Protein AF-U5EVR1-F1 (afdb_monomer_lite)

Organism: NCBI:txid1370023

InterPro domains:
  IPR051149 Spindly/BICDR Dynein Motor Adapter [PTHR32123] (26-534)
  IPR060493 BICD family-like cargo adapter 1/2-like, C-terminal domain [PF27654] (461-521)

Radius of gyration: 98.58 Å; chains: 1; bounding box: 188×159×295 Å

pLDDT: mean 80.04, std 21.98, range [29.47, 98.5]

Foldseek 3Di:
DPPDQALVNLVCVVVPDDDPPPDDDPPDVPVVVVVVVVVVVSVVVNVVNVVVVVVVVVVVVVVVVVVVVVVVVVVVVVVVVVVVVVVVVVVVVVVVVVVVVVVVVVVVVVVVVVVVVVVVVVVVVVVVVVVVVVVVVVVVVVVVVVVVVVVVVVVVVVVVVVVVVVVVVVVVVVVVVVVVVVVVVVVVVVVVVVVVVVVVVVVVVVVVVVVVVVVVVVVVVVVVVVVVVVVVVVVVVVVVVVVVVVVVVVVVVVVVVVVPDDDDDDDDDDDDDPDDPDDDDDDDPDPPVVVVVVVVVVVVVVVVVVVVVVVVVVVVPDDDDDDDDDDDDDDDDDDDDDDDDDDDDDDDDDPDDCPVVVVVVVVVVVVVVVVVVVVVVVVVVVVVVVVVVVVVVVVVVVVVVVVVVVVVVVVVVVVVVVVVVVVVVVVVVVVVVVVVVVVVVVVVVVVVVVVVVVVVVVVVVVVVVVVVVVVVVVVVVVVVVVVVVVVVVVVVVVVVVVVVVVVVVVVVCVVPVVDDDDDDDDDDDDDDDDDDDDDDDPPDD

Structure (mmCIF, N/CA/C/O backbone):
data_AF-U5EVR1-F1
#
_entry.id   AF-U5EVR1-F1
#
loop_
_atom_site.group_PDB
_atom_site.id
_atom_site.type_symbol
_atom_site.label_atom_id
_atom_site.label_alt_id
_atom_site.label_comp_id
_atom_site.label_asym_id
_atom_site.label_entity_id
_atom_site.label_seq_id
_atom_site.pdbx_PDB_ins_code
_atom_site.Cartn_x
_atom_site.Cartn_y
_atom_site.Cartn_z
_atom_site.occupancy
_atom_site.B_iso_or_equiv
_atom_site.auth_seq_id
_atom_site.auth_comp_id
_atom_site.auth_asym_id
_atom_site.auth_atom_id
_atom_site.pdbx_PDB_model_num
ATOM 1 N N . SER A 1 1 ? 74.521 47.587 -94.379 1.00 39.88 1 SER A N 1
ATOM 2 C CA . SER A 1 1 ? 74.350 46.123 -94.459 1.00 39.88 1 SER A CA 1
ATOM 3 C C . SER A 1 1 ? 73.182 45.851 -95.387 1.00 39.88 1 SER A C 1
ATOM 5 O O . SER A 1 1 ? 72.053 46.108 -94.999 1.00 39.88 1 SER A O 1
ATOM 7 N N . ARG A 1 2 ? 73.438 45.445 -96.642 1.00 45.28 2 ARG A N 1
ATOM 8 C CA . ARG A 1 2 ? 72.362 44.955 -97.522 1.00 45.28 2 ARG A CA 1
ATOM 9 C C . ARG A 1 2 ? 71.732 43.754 -96.816 1.00 45.28 2 ARG A C 1
ATOM 11 O O . ARG A 1 2 ? 72.472 42.853 -96.419 1.00 45.28 2 ARG A O 1
ATOM 18 N N . SER A 1 3 ? 70.426 43.797 -96.564 1.00 57.56 3 SER A N 1
ATOM 19 C CA . SER A 1 3 ? 69.679 42.643 -96.068 1.00 57.56 3 SER A CA 1
ATOM 20 C C . SER A 1 3 ? 69.971 41.469 -96.995 1.00 57.56 3 SER A C 1
ATOM 22 O O . SER A 1 3 ? 69.958 41.634 -98.216 1.00 57.56 3 SER A O 1
ATOM 24 N N . LYS A 1 4 ? 70.324 40.315 -96.422 1.00 65.81 4 LYS A N 1
ATOM 25 C CA . LYS A 1 4 ? 70.421 39.088 -97.213 1.00 65.81 4 LYS A CA 1
ATOM 26 C C . LYS A 1 4 ? 69.056 38.877 -97.889 1.00 65.81 4 LYS A C 1
ATOM 28 O O . LYS A 1 4 ? 68.057 39.096 -97.198 1.00 65.81 4 LYS A O 1
ATOM 33 N N . PRO A 1 5 ? 69.006 38.506 -99.179 1.00 70.38 5 PRO A N 1
ATOM 34 C CA . PRO A 1 5 ? 67.742 38.213 -99.841 1.00 70.38 5 PRO A CA 1
ATOM 35 C C . PRO A 1 5 ? 67.014 37.127 -99.047 1.00 70.38 5 PRO A C 1
ATOM 37 O O . PRO A 1 5 ? 67.636 36.174 -98.563 1.00 70.38 5 PRO A O 1
ATOM 40 N N . THR A 1 6 ? 65.727 37.335 -98.811 1.00 76.06 6 THR A N 1
ATOM 41 C CA . THR A 1 6 ? 64.885 36.391 -98.085 1.00 76.06 6 THR A CA 1
ATOM 42 C C . THR A 1 6 ? 64.564 35.190 -98.969 1.00 76.06 6 THR A C 1
ATOM 44 O O . THR A 1 6 ? 64.730 35.227 -100.186 1.00 76.06 6 THR A O 1
ATOM 47 N N . LEU A 1 7 ? 64.109 34.094 -98.359 1.00 72.44 7 LEU A N 1
ATOM 48 C CA . LEU A 1 7 ? 63.657 32.924 -99.114 1.00 72.44 7 LEU A CA 1
ATOM 49 C C . LEU A 1 7 ? 62.583 33.309 -100.150 1.00 72.44 7 LEU A C 1
ATOM 51 O O . LEU A 1 7 ? 62.589 32.787 -101.257 1.00 72.44 7 LEU A O 1
ATOM 55 N N . GLU A 1 8 ? 61.710 34.250 -99.793 1.00 77.19 8 GLU A N 1
ATOM 56 C CA . GLU A 1 8 ? 60.676 34.806 -100.667 1.00 77.19 8 GLU A CA 1
ATOM 57 C C . GLU A 1 8 ? 61.291 35.559 -101.857 1.00 77.19 8 GLU A C 1
ATOM 59 O O . GLU A 1 8 ? 60.851 35.356 -102.983 1.00 77.19 8 GLU A O 1
ATOM 64 N N . ASP A 1 9 ? 62.370 36.321 -101.645 1.00 78.38 9 ASP A N 1
ATOM 65 C CA . ASP A 1 9 ? 63.083 37.027 -102.721 1.00 78.38 9 ASP A CA 1
ATOM 66 C C . ASP A 1 9 ? 63.720 36.054 -103.734 1.00 78.38 9 ASP A C 1
ATOM 68 O O . ASP A 1 9 ? 63.620 36.267 -104.939 1.00 78.38 9 ASP A O 1
ATOM 72 N N . TYR A 1 10 ? 64.308 34.940 -103.277 1.00 76.88 10 TYR A N 1
ATOM 73 C CA . TYR A 1 10 ? 64.877 33.921 -104.177 1.00 76.88 10 TYR A CA 1
ATOM 74 C C . TYR A 1 10 ? 63.812 33.101 -104.923 1.00 76.88 10 TYR A C 1
ATOM 76 O O . TYR A 1 10 ? 64.062 32.634 -106.035 1.00 76.88 10 TYR A O 1
ATOM 84 N N . ILE A 1 11 ? 62.630 32.908 -104.325 1.00 75.94 11 ILE A N 1
ATOM 85 C CA . ILE A 1 11 ? 61.483 32.274 -104.994 1.00 75.94 11 ILE A CA 1
ATOM 86 C C . ILE A 1 11 ? 60.970 33.191 -106.109 1.00 75.94 11 ILE A C 1
ATOM 88 O O . ILE A 1 11 ? 60.757 32.727 -107.226 1.00 75.94 11 ILE A O 1
ATOM 92 N N . ILE A 1 12 ? 60.845 34.491 -105.834 1.00 79.50 12 ILE A N 1
ATOM 93 C CA . ILE A 1 12 ? 60.402 35.493 -106.811 1.00 79.50 12 ILE A CA 1
ATOM 94 C C . ILE A 1 12 ? 61.405 35.620 -107.968 1.00 79.50 12 ILE A C 1
ATOM 96 O O . ILE A 1 12 ? 60.997 35.648 -109.131 1.00 79.50 12 ILE A O 1
ATOM 100 N N . ASP A 1 13 ? 62.710 35.635 -107.689 1.00 74.56 13 ASP A N 1
ATOM 101 C CA . ASP A 1 13 ? 63.749 35.688 -108.730 1.00 74.56 13 ASP A CA 1
ATOM 102 C C . ASP A 1 13 ? 63.766 34.425 -109.615 1.00 74.56 13 ASP A C 1
ATOM 104 O O . ASP A 1 13 ? 64.069 34.503 -110.807 1.00 74.56 13 ASP A O 1
ATOM 108 N N . MET A 1 14 ? 63.393 33.261 -109.069 1.00 69.44 14 MET A N 1
ATOM 109 C CA . MET A 1 14 ? 63.210 32.026 -109.844 1.00 69.44 14 MET A CA 1
ATOM 110 C C . MET A 1 14 ? 61.912 32.029 -110.667 1.00 69.44 14 MET A C 1
ATOM 112 O O . MET A 1 14 ? 61.919 31.579 -111.812 1.00 69.44 14 MET A O 1
ATOM 116 N N . GLU A 1 15 ? 60.800 32.526 -110.115 1.00 73.25 15 GLU A N 1
ATOM 117 C CA . GLU A 1 15 ? 59.489 32.562 -110.787 1.00 73.25 15 GLU A CA 1
ATOM 118 C C . GLU A 1 15 ? 59.403 33.612 -111.904 1.00 73.25 15 GLU A C 1
ATOM 120 O O . GLU A 1 15 ? 58.666 33.430 -112.874 1.00 73.25 15 GLU A O 1
ATOM 125 N N . THR A 1 16 ? 60.151 34.712 -111.800 1.00 74.06 16 THR A N 1
ATOM 126 C CA . THR A 1 16 ? 60.110 35.828 -112.764 1.00 74.06 16 THR A CA 1
ATOM 127 C C . THR A 1 16 ? 61.007 35.628 -113.992 1.00 74.06 16 THR A C 1
ATOM 129 O O . THR A 1 16 ? 61.043 36.490 -114.878 1.00 74.06 16 THR A O 1
ATOM 132 N N . ARG A 1 17 ? 61.712 34.492 -114.098 1.00 65.44 17 ARG A N 1
ATOM 133 C CA . ARG A 1 17 ? 62.652 34.221 -115.193 1.00 65.44 17 ARG A CA 1
ATOM 134 C C . ARG A 1 17 ? 61.940 33.598 -116.414 1.00 65.44 17 ARG A C 1
ATOM 136 O O . ARG A 1 17 ? 61.164 32.657 -116.255 1.00 65.44 17 ARG A O 1
ATOM 143 N N . PRO A 1 18 ? 62.171 34.104 -117.644 1.00 62.31 18 PRO A N 1
ATOM 144 C CA . PRO A 1 18 ? 61.488 33.621 -118.847 1.00 62.31 18 PRO A CA 1
ATOM 145 C C . PRO A 1 18 ? 61.875 32.169 -119.196 1.00 62.31 18 PRO A C 1
ATOM 147 O O . PRO A 1 18 ? 63.039 31.800 -119.018 1.00 62.31 18 PRO A O 1
ATOM 150 N N . PRO A 1 19 ? 60.937 31.346 -119.711 1.00 59.28 19 PRO A N 1
ATOM 151 C CA . PRO A 1 19 ? 61.219 29.971 -120.111 1.00 59.28 19 PRO A CA 1
ATOM 152 C C . PRO A 1 19 ? 62.219 29.925 -121.275 1.00 59.28 19 PRO A C 1
ATOM 154 O O . PRO A 1 19 ? 62.185 30.749 -122.187 1.00 59.28 19 PRO A O 1
ATOM 157 N N . ASP A 1 20 ? 63.123 28.951 -121.218 1.00 56.88 20 ASP A N 1
ATOM 158 C CA . ASP A 1 20 ? 64.194 28.727 -122.191 1.00 56.88 20 ASP A CA 1
ATOM 159 C C . ASP A 1 20 ? 63.612 28.184 -123.515 1.00 56.88 20 ASP A C 1
ATOM 161 O O . ASP A 1 20 ? 63.498 26.972 -123.709 1.00 56.88 20 ASP A O 1
ATOM 165 N N . ASP A 1 21 ? 63.191 29.075 -124.421 1.00 52.53 21 ASP A N 1
ATOM 166 C CA . ASP A 1 21 ? 62.802 28.724 -125.793 1.00 52.53 21 ASP A CA 1
ATOM 167 C C . ASP A 1 21 ? 64.068 28.352 -126.584 1.00 52.53 21 ASP A C 1
ATOM 169 O O . ASP A 1 21 ? 64.811 29.211 -127.061 1.00 52.53 21 ASP A O 1
ATOM 173 N N . GLY A 1 22 ? 64.331 27.048 -126.700 1.00 56.22 22 GLY A N 1
ATOM 174 C CA . GLY A 1 22 ? 65.538 26.443 -127.280 1.00 56.22 22 GLY A CA 1
ATOM 175 C C . GLY A 1 22 ? 65.793 26.675 -128.781 1.00 56.22 22 GLY A C 1
ATOM 176 O O . GLY A 1 22 ? 66.186 25.746 -129.485 1.00 56.22 22 GLY A O 1
ATOM 177 N N . THR A 1 23 ? 65.607 27.891 -129.301 1.00 50.41 23 THR A N 1
ATOM 178 C CA . THR A 1 23 ? 65.783 28.231 -130.721 1.00 50.41 23 THR A CA 1
ATOM 179 C C . THR A 1 23 ? 66.415 29.615 -130.947 1.00 50.41 23 THR A C 1
ATOM 181 O O . THR A 1 23 ? 65.709 30.552 -131.303 1.00 50.41 23 THR A O 1
ATOM 184 N N . SER A 1 24 ? 67.751 29.752 -130.858 1.00 48.88 24 SER A N 1
ATOM 185 C CA . SER A 1 24 ? 68.496 30.783 -131.622 1.00 48.88 24 SER A CA 1
ATOM 186 C C . SER A 1 24 ? 70.028 30.572 -131.662 1.00 48.88 24 SER A C 1
ATOM 188 O O . SER A 1 24 ? 70.697 30.767 -130.657 1.00 48.88 24 SER A O 1
ATOM 190 N N . GLY A 1 25 ? 70.561 30.244 -132.852 1.00 46.41 25 GLY A N 1
ATOM 191 C CA . GLY A 1 25 ? 71.853 30.669 -133.446 1.00 46.41 25 GLY A CA 1
ATOM 192 C C . GLY A 1 25 ? 73.220 30.426 -132.743 1.00 46.41 25 GLY A C 1
ATOM 193 O O . GLY A 1 25 ? 73.365 30.654 -131.552 1.00 46.41 25 GLY A O 1
ATOM 194 N N . PRO A 1 26 ? 74.311 30.116 -133.489 1.00 50.81 26 PRO A N 1
ATOM 195 C CA . PRO A 1 26 ? 75.672 29.845 -132.969 1.00 50.81 26 PRO A CA 1
ATOM 196 C C . PRO A 1 26 ? 76.458 31.090 -132.475 1.00 50.81 26 PRO A C 1
ATOM 198 O O . PRO A 1 26 ? 77.687 31.102 -132.440 1.00 50.81 26 PRO A O 1
ATOM 201 N N . LYS A 1 27 ? 75.745 32.148 -132.096 1.00 53.75 27 LYS A N 1
ATOM 202 C CA . LYS A 1 27 ? 76.197 33.308 -131.319 1.00 53.75 27 LYS A CA 1
ATOM 203 C C . LYS A 1 27 ? 75.103 33.481 -130.266 1.00 53.75 27 LYS A C 1
ATOM 205 O O . LYS A 1 27 ? 74.148 34.198 -130.524 1.00 53.75 27 LYS A O 1
ATOM 210 N N . ASP A 1 28 ? 75.060 32.667 -129.216 1.00 61.25 28 ASP A N 1
ATOM 211 C CA . ASP A 1 28 ? 75.710 33.048 -127.961 1.00 61.25 28 ASP A CA 1
ATOM 212 C C . ASP A 1 28 ? 75.712 31.874 -126.949 1.00 61.25 28 ASP A C 1
ATOM 214 O O . ASP A 1 28 ? 75.038 31.894 -125.920 1.00 61.25 28 ASP A O 1
ATOM 218 N N . VAL A 1 29 ? 76.450 30.796 -127.251 1.00 66.81 29 VAL A N 1
ATOM 219 C CA . VAL A 1 29 ? 76.615 29.645 -126.328 1.00 66.81 29 VAL A CA 1
ATOM 220 C C . VAL A 1 29 ? 77.176 30.101 -124.970 1.00 66.81 29 VAL A C 1
ATOM 222 O O . VAL A 1 29 ? 76.862 29.514 -123.938 1.00 66.81 29 VAL A O 1
ATOM 225 N N . TRP A 1 30 ? 77.960 31.183 -124.963 1.00 70.19 30 TRP A N 1
ATOM 226 C CA . TRP A 1 30 ? 78.495 31.813 -123.758 1.00 70.19 30 TRP A CA 1
ATOM 227 C C . TRP A 1 30 ?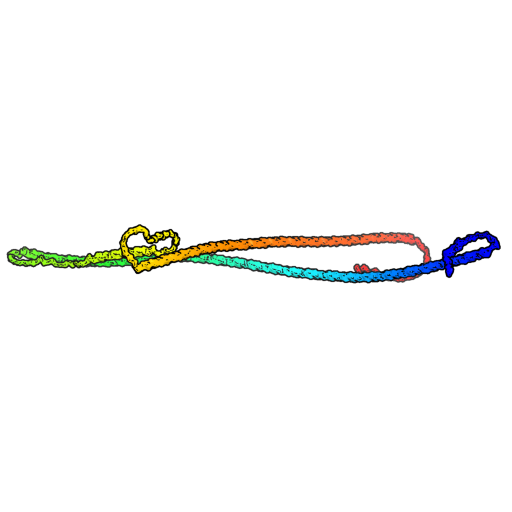 77.419 32.501 -122.914 1.00 70.19 30 TRP A C 1
ATOM 229 O O . TRP A 1 30 ? 77.409 32.298 -121.703 1.00 70.19 30 TRP A O 1
ATOM 239 N N . ALA A 1 31 ? 76.483 33.250 -123.507 1.00 74.38 31 ALA A N 1
ATOM 240 C CA . ALA A 1 31 ? 75.362 33.812 -122.747 1.00 74.38 31 ALA A CA 1
ATOM 241 C C . ALA A 1 31 ? 74.416 32.734 -122.202 1.00 74.38 31 ALA A C 1
ATOM 243 O O . ALA A 1 31 ? 73.947 32.862 -121.075 1.00 74.38 31 ALA A O 1
ATOM 244 N N . GLN A 1 32 ? 74.172 31.651 -122.948 1.00 75.31 32 GLN A N 1
ATOM 245 C CA . GLN A 1 32 ? 73.389 30.517 -122.439 1.00 75.31 32 GLN A CA 1
ATOM 246 C C . GLN A 1 32 ? 74.098 29.806 -121.283 1.00 75.31 32 GLN A C 1
ATOM 248 O O . GLN A 1 32 ? 73.463 29.496 -120.278 1.00 75.31 32 GLN A O 1
ATOM 253 N N . LEU A 1 33 ? 75.412 29.583 -121.384 1.00 78.81 33 LEU A N 1
ATOM 254 C CA . LEU A 1 33 ? 76.192 28.997 -120.297 1.00 78.81 33 LEU A CA 1
ATOM 255 C C . LEU A 1 33 ? 76.180 29.902 -119.060 1.00 78.81 33 LEU A C 1
ATOM 257 O O . LEU A 1 33 ? 75.882 29.421 -117.974 1.00 78.81 33 LEU A O 1
ATOM 261 N N . HIS A 1 34 ? 76.396 31.209 -119.225 1.00 77.38 34 HIS A N 1
ATOM 262 C CA . HIS A 1 34 ? 76.314 32.169 -118.123 1.00 77.38 34 HIS A CA 1
ATOM 263 C C . HIS A 1 34 ? 74.911 32.267 -117.511 1.00 77.38 34 HIS A C 1
ATOM 265 O O . HIS A 1 34 ? 74.786 32.407 -116.296 1.00 77.38 34 HIS A O 1
ATOM 271 N N . GLN A 1 35 ? 73.851 32.147 -118.314 1.00 79.19 35 GLN A N 1
ATOM 272 C CA . GLN A 1 35 ? 72.477 32.073 -117.819 1.00 79.19 35 GLN A CA 1
ATOM 273 C C . GLN A 1 35 ? 72.269 30.816 -116.967 1.00 79.19 35 GLN A C 1
ATOM 275 O O . GLN A 1 35 ? 71.763 30.919 -115.853 1.00 79.19 35 GLN A O 1
ATOM 280 N N . LYS A 1 36 ? 72.713 29.648 -117.449 1.00 81.62 36 LYS A N 1
ATOM 281 C CA . LYS A 1 36 ? 72.621 28.379 -116.709 1.00 81.62 36 LYS A CA 1
ATOM 282 C C . LYS A 1 36 ? 73.504 28.360 -115.461 1.00 81.62 36 LYS A C 1
ATOM 284 O O . LYS A 1 36 ? 73.099 27.797 -114.452 1.00 81.62 36 LYS A O 1
ATOM 289 N N . GLU A 1 37 ? 74.680 28.982 -115.493 1.00 83.25 37 GLU A N 1
ATOM 290 C CA . GLU A 1 37 ? 75.530 29.189 -114.313 1.00 83.25 37 GLU A CA 1
ATOM 291 C C . GLU A 1 37 ? 74.831 30.090 -113.287 1.00 83.25 37 GLU A C 1
ATOM 293 O O . GLU A 1 37 ? 74.821 29.768 -112.102 1.00 83.25 37 GLU A O 1
ATOM 298 N N . ALA A 1 38 ? 74.186 31.172 -113.732 1.00 81.56 38 ALA A N 1
ATOM 299 C CA . ALA A 1 38 ? 73.392 32.041 -112.868 1.00 81.56 38 ALA A CA 1
ATOM 300 C C . ALA A 1 38 ? 72.150 31.332 -112.297 1.00 81.56 38 ALA A C 1
ATOM 302 O O . ALA A 1 38 ? 71.816 31.556 -111.139 1.00 81.56 38 ALA A O 1
ATOM 303 N N . ASP A 1 39 ? 71.485 30.465 -113.066 1.00 82.69 39 ASP A N 1
ATOM 304 C CA . ASP A 1 39 ? 70.374 29.625 -112.592 1.00 82.69 39 ASP A CA 1
ATOM 305 C C . ASP A 1 39 ? 70.837 28.578 -111.573 1.00 82.69 39 ASP A C 1
ATOM 307 O O . ASP A 1 39 ? 70.178 28.363 -110.559 1.00 82.69 39 ASP A O 1
ATOM 311 N N . LEU A 1 40 ? 71.985 27.936 -111.806 1.00 86.50 40 LEU A N 1
ATOM 312 C CA . LEU A 1 40 ? 72.569 26.979 -110.863 1.00 86.50 40 LEU A CA 1
ATOM 313 C C . LEU A 1 40 ? 72.983 27.657 -109.556 1.00 86.50 40 LEU A C 1
ATOM 315 O O . LEU A 1 40 ? 72.753 27.099 -108.483 1.00 86.50 40 LEU A O 1
ATOM 319 N N . LEU A 1 41 ? 73.566 28.856 -109.637 1.00 85.62 41 LEU A N 1
ATOM 320 C CA . LEU A 1 41 ? 73.892 29.662 -108.462 1.00 85.62 41 LEU A CA 1
ATOM 321 C C . LEU A 1 41 ? 72.625 30.076 -107.712 1.00 85.62 41 LEU A C 1
ATOM 323 O O . LEU A 1 41 ? 72.559 29.867 -106.504 1.00 85.62 41 LEU A O 1
ATOM 327 N N . LEU A 1 42 ? 71.600 30.565 -108.414 1.00 83.81 42 LEU A N 1
ATOM 328 C CA . LEU A 1 42 ? 70.327 30.958 -107.810 1.00 83.81 42 LEU A CA 1
ATOM 329 C C . LEU A 1 42 ? 69.606 29.767 -107.159 1.00 83.81 42 LEU A C 1
ATOM 331 O O . LEU A 1 42 ? 69.136 29.873 -106.030 1.00 83.81 42 LEU A O 1
ATOM 335 N N . ALA A 1 43 ? 69.577 28.600 -107.807 1.00 86.31 43 ALA A N 1
ATOM 336 C CA . ALA A 1 43 ? 69.012 27.377 -107.239 1.00 86.31 43 ALA A CA 1
ATOM 337 C C . ALA A 1 43 ? 69.800 26.882 -106.011 1.00 86.31 43 ALA A C 1
ATOM 339 O O . ALA A 1 43 ? 69.204 26.395 -105.048 1.00 86.31 43 ALA A O 1
ATOM 340 N N . ALA A 1 44 ? 71.130 27.025 -106.011 1.00 85.94 44 ALA A N 1
ATOM 341 C CA . ALA A 1 44 ? 71.962 26.717 -104.851 1.00 85.94 44 ALA A CA 1
ATOM 342 C C . ALA A 1 44 ? 71.737 27.714 -103.699 1.00 85.94 44 ALA A C 1
ATOM 344 O O . ALA A 1 44 ? 71.687 27.303 -102.538 1.00 85.94 44 ALA A O 1
ATOM 345 N N . GLU A 1 45 ? 71.561 29.003 -104.000 1.00 86.31 45 GLU A N 1
ATOM 346 C CA . GLU A 1 45 ? 71.228 30.045 -103.022 1.00 86.31 45 GLU A CA 1
ATOM 347 C C . GLU A 1 45 ? 69.820 29.852 -102.442 1.00 86.31 45 GLU A C 1
ATOM 349 O O . GLU A 1 45 ? 69.659 29.907 -101.222 1.00 86.31 45 GLU A O 1
ATOM 354 N N . LEU A 1 46 ? 68.833 29.496 -103.270 1.00 86.44 46 LEU A N 1
ATOM 355 C CA . LEU A 1 46 ? 67.489 29.110 -102.837 1.00 86.44 46 LEU A CA 1
ATOM 356 C C . LEU A 1 46 ? 67.524 27.846 -101.968 1.00 86.44 46 LEU A C 1
ATOM 358 O O . LEU A 1 46 ? 66.919 27.811 -100.899 1.00 86.44 46 LEU A O 1
ATOM 362 N N . GLY A 1 47 ? 68.266 26.815 -102.384 1.00 89.56 47 GLY A N 1
ATOM 363 C CA . GLY A 1 47 ? 68.458 25.591 -101.605 1.00 89.56 47 GLY A CA 1
ATOM 364 C C . GLY A 1 47 ? 69.105 25.871 -100.248 1.00 89.56 47 GLY A C 1
ATOM 365 O O . GLY A 1 47 ? 68.680 25.325 -99.232 1.00 89.56 47 GLY A O 1
ATOM 366 N N . LYS A 1 48 ? 70.077 26.787 -100.202 1.00 91.06 48 LYS A N 1
ATOM 367 C CA . LYS A 1 48 ? 70.695 27.254 -98.959 1.00 91.06 48 LYS A CA 1
ATOM 368 C C . LYS A 1 48 ? 69.710 28.029 -98.080 1.00 91.06 48 LYS A C 1
ATOM 370 O O . LYS A 1 48 ? 69.677 27.778 -96.880 1.00 91.06 48 LYS A O 1
ATOM 375 N N . ALA A 1 49 ? 68.894 28.914 -98.653 1.00 88.62 49 ALA A N 1
ATOM 376 C CA . ALA A 1 49 ? 67.857 29.644 -97.923 1.00 88.62 49 ALA A CA 1
ATOM 377 C C . ALA A 1 49 ? 66.772 28.700 -97.367 1.00 88.62 49 ALA A C 1
ATOM 379 O O . ALA A 1 49 ? 66.336 28.864 -96.228 1.00 88.62 49 ALA A O 1
ATOM 380 N N . LEU A 1 50 ? 66.378 27.672 -98.129 1.00 91.00 50 LEU A N 1
ATOM 381 C CA . LEU A 1 50 ? 65.459 26.620 -97.679 1.00 91.00 50 LEU A CA 1
ATOM 382 C C . LEU A 1 50 ? 66.062 25.782 -96.550 1.00 91.00 50 LEU A C 1
ATOM 384 O O . LEU A 1 50 ? 65.367 25.472 -95.584 1.00 91.00 50 LEU A O 1
ATOM 388 N N . LEU A 1 51 ? 67.344 25.423 -96.645 1.00 93.25 51 LEU A N 1
ATOM 389 C CA . LEU A 1 51 ? 68.049 24.713 -95.577 1.00 93.25 51 LEU A CA 1
ATOM 390 C C . LEU A 1 51 ? 68.149 25.566 -94.309 1.00 93.25 51 LEU A C 1
ATOM 392 O O . LEU A 1 51 ? 67.826 25.067 -93.238 1.00 93.25 51 LEU A O 1
ATOM 396 N N . GLU A 1 52 ? 68.503 26.849 -94.420 1.00 90.94 52 GLU A N 1
ATOM 397 C CA . GLU A 1 52 ? 68.559 27.778 -93.281 1.00 90.94 52 GLU A CA 1
ATOM 398 C C . GLU A 1 52 ? 67.177 27.927 -92.623 1.00 90.94 52 GLU A C 1
ATOM 400 O O . GLU A 1 52 ? 67.063 27.839 -91.401 1.00 90.94 52 GLU A O 1
ATOM 405 N N . LYS A 1 53 ? 66.101 28.038 -93.414 1.00 91.81 53 LYS A N 1
ATOM 406 C CA . LYS A 1 53 ? 64.723 28.066 -92.897 1.00 91.81 53 LYS A CA 1
ATOM 407 C C . LYS A 1 53 ? 64.297 26.756 -92.242 1.00 91.81 53 LYS A C 1
ATOM 409 O O . LYS A 1 53 ? 63.676 26.789 -91.182 1.00 91.81 53 LYS A O 1
ATOM 414 N N . ASN A 1 54 ? 64.654 25.609 -92.813 1.00 92.69 54 ASN A N 1
ATOM 415 C CA . ASN A 1 54 ? 64.405 24.308 -92.191 1.00 92.69 54 ASN A CA 1
ATOM 416 C C . ASN A 1 54 ? 65.203 24.134 -90.890 1.00 92.69 54 ASN A C 1
ATOM 418 O O . ASN A 1 54 ? 64.675 23.590 -89.924 1.00 92.69 54 ASN A O 1
ATOM 422 N N . GLU A 1 55 ? 66.442 24.625 -90.823 1.00 94.06 55 GLU A N 1
ATOM 423 C CA . GLU A 1 55 ? 67.234 24.650 -89.590 1.00 94.06 55 GLU A CA 1
ATOM 424 C C . GLU A 1 55 ? 66.636 25.592 -88.534 1.00 94.06 55 GLU A C 1
ATOM 426 O O . GLU A 1 55 ? 66.611 25.245 -87.354 1.00 94.06 55 GLU A O 1
ATOM 431 N N . GLU A 1 56 ? 66.129 26.766 -88.926 1.00 93.75 56 GLU A N 1
ATOM 432 C CA . GLU A 1 56 ? 65.393 27.676 -88.036 1.00 93.75 56 GLU A CA 1
ATOM 433 C C . GLU A 1 56 ? 64.120 27.019 -87.493 1.00 93.75 56 GLU A C 1
ATOM 435 O O . GLU A 1 56 ? 63.901 27.036 -86.280 1.00 93.75 56 GLU A O 1
ATOM 440 N N . LEU A 1 57 ? 63.311 26.401 -88.361 1.00 94.31 57 LEU A N 1
ATOM 441 C CA . LEU A 1 57 ? 62.108 25.664 -87.968 1.00 94.31 57 LEU A CA 1
ATOM 442 C C . LEU A 1 57 ? 62.449 24.501 -87.038 1.00 94.31 57 LEU A C 1
ATOM 444 O O . LEU A 1 57 ? 61.772 24.313 -86.032 1.00 94.31 57 LEU A O 1
ATOM 448 N N . LYS A 1 58 ? 63.528 23.762 -87.314 1.00 96.44 58 LYS A N 1
ATOM 449 C CA . LYS A 1 58 ? 63.999 22.680 -86.446 1.00 96.44 58 LYS A CA 1
ATOM 450 C C . LYS A 1 58 ? 64.418 23.200 -85.070 1.00 96.44 58 LYS A C 1
ATOM 452 O O . LYS A 1 58 ? 63.990 22.646 -84.066 1.00 96.44 58 LYS A O 1
ATOM 457 N N . LYS A 1 59 ? 65.170 24.304 -84.999 1.00 96.38 59 LYS A N 1
ATOM 458 C CA . LYS A 1 59 ? 65.531 24.952 -83.722 1.00 96.38 59 LYS A CA 1
ATOM 459 C C . LYS A 1 59 ? 64.303 25.455 -82.963 1.00 96.38 59 LYS A C 1
ATOM 461 O O . LYS A 1 59 ? 64.280 25.413 -81.738 1.00 96.38 59 LYS A O 1
ATOM 466 N N . GLN A 1 60 ? 63.296 25.971 -83.668 1.00 95.31 60 GLN A N 1
ATOM 467 C CA . GLN A 1 60 ? 62.031 26.370 -83.050 1.00 95.31 60 GLN A CA 1
ATOM 468 C C . GLN A 1 60 ? 61.273 25.156 -82.513 1.00 95.31 60 GLN A C 1
ATOM 470 O O . GLN A 1 60 ? 60.804 25.214 -81.383 1.00 95.31 60 GLN A O 1
ATOM 475 N N . GLN A 1 61 ? 61.206 24.059 -83.272 1.00 95.75 61 GLN A N 1
ATOM 476 C CA . GLN A 1 61 ? 60.615 22.800 -82.818 1.00 95.75 61 GLN A CA 1
ATOM 477 C C . GLN A 1 61 ? 61.338 22.252 -81.586 1.00 95.75 61 GLN A C 1
ATOM 479 O O . GLN A 1 61 ? 60.671 21.910 -80.619 1.00 95.75 61 GLN A O 1
ATOM 484 N N . GLU A 1 62 ? 62.672 22.227 -81.581 1.00 96.62 62 GLU A N 1
ATOM 485 C CA . GLU A 1 62 ? 63.476 21.792 -80.431 1.00 96.62 62 GLU A CA 1
ATOM 486 C C . GLU A 1 62 ? 63.178 22.635 -79.182 1.00 96.62 62 GLU A C 1
ATOM 488 O O . GLU A 1 62 ? 62.863 22.075 -78.138 1.00 96.62 62 GLU A O 1
ATOM 493 N N . LYS A 1 63 ? 63.141 23.971 -79.298 1.00 96.62 63 LYS A N 1
ATOM 494 C CA . LYS A 1 63 ? 62.750 24.850 -78.179 1.00 96.62 63 LYS A CA 1
ATOM 495 C C . LYS A 1 63 ? 61.343 24.560 -77.663 1.00 96.62 63 LYS A C 1
ATOM 497 O O . LYS A 1 63 ? 61.117 24.549 -76.461 1.00 96.62 63 LYS A O 1
ATOM 502 N N . LEU A 1 64 ? 60.397 24.334 -78.571 1.00 96.44 64 LEU A N 1
ATOM 503 C CA . LEU A 1 64 ? 59.007 24.051 -78.222 1.00 96.44 64 LEU A CA 1
ATOM 504 C C . LEU A 1 64 ? 58.883 22.688 -77.518 1.00 96.44 64 LEU A C 1
ATOM 506 O O . LEU A 1 64 ? 58.128 22.549 -76.558 1.00 96.44 64 LEU A O 1
ATOM 510 N N . VAL A 1 65 ? 59.660 21.695 -77.961 1.00 96.94 65 VAL A N 1
ATOM 511 C CA . VAL A 1 65 ? 59.791 20.391 -77.298 1.00 96.94 65 VAL A CA 1
ATOM 512 C C . VAL A 1 65 ? 60.385 20.558 -75.899 1.00 96.94 65 VAL A C 1
ATOM 514 O O . VAL A 1 65 ? 59.828 20.006 -74.953 1.00 96.94 65 VAL A O 1
ATOM 517 N N . ASP A 1 66 ? 61.443 21.352 -75.738 1.00 97.12 66 ASP A N 1
ATOM 518 C CA . ASP A 1 66 ? 62.052 21.628 -74.431 1.00 97.12 66 ASP A CA 1
ATOM 519 C C . ASP A 1 66 ? 61.075 22.338 -73.479 1.00 97.12 66 ASP A C 1
ATOM 521 O O . ASP A 1 66 ? 60.922 21.931 -72.325 1.00 97.12 66 ASP A O 1
ATOM 525 N N . ASP A 1 67 ? 60.342 23.344 -73.963 1.00 97.19 67 ASP A N 1
ATOM 526 C CA . ASP A 1 67 ? 59.322 24.051 -73.182 1.00 97.19 67 ASP A CA 1
ATOM 527 C C . ASP A 1 67 ? 58.185 23.110 -72.747 1.00 97.19 67 ASP A C 1
ATOM 529 O O . ASP A 1 67 ? 57.731 23.159 -71.595 1.00 97.19 67 ASP A O 1
ATOM 533 N N . TYR A 1 68 ? 57.738 22.217 -73.640 1.00 97.31 68 TYR A N 1
ATOM 534 C CA . TYR A 1 68 ? 56.751 21.194 -73.296 1.00 97.31 68 TYR A CA 1
ATOM 535 C C . TYR A 1 68 ? 57.298 20.168 -72.306 1.00 97.31 68 TYR A C 1
ATOM 537 O O . TYR A 1 68 ? 56.579 19.819 -71.370 1.00 97.31 68 TYR A O 1
ATOM 545 N N . ASN A 1 69 ? 58.554 19.741 -72.439 1.00 97.75 69 ASN A N 1
ATOM 546 C CA . ASN A 1 69 ? 59.199 18.838 -71.486 1.00 97.75 69 ASN A CA 1
ATOM 547 C C . ASN A 1 69 ? 59.257 19.468 -70.088 1.00 97.75 69 ASN A C 1
ATOM 549 O O . ASN A 1 69 ? 58.796 18.858 -69.125 1.00 97.75 69 ASN A O 1
ATOM 553 N N . ILE A 1 70 ? 59.688 20.730 -69.972 1.00 97.81 70 ILE A N 1
ATOM 554 C CA . ILE A 1 70 ? 59.695 21.464 -68.695 1.00 97.81 70 ILE A CA 1
ATOM 555 C C . ILE A 1 70 ? 58.278 21.574 -68.118 1.00 97.81 70 ILE A C 1
ATOM 557 O O . ILE A 1 70 ? 58.077 21.472 -66.903 1.00 97.81 70 ILE A O 1
ATOM 561 N N . LYS A 1 71 ? 57.265 21.812 -68.961 1.00 97.75 71 LYS A N 1
ATOM 562 C CA . LYS A 1 71 ? 55.878 21.892 -68.489 1.00 97.75 71 LYS A CA 1
ATOM 563 C C . LYS A 1 71 ? 55.365 20.536 -68.001 1.00 97.75 71 LYS A C 1
ATOM 565 O O . LYS A 1 71 ? 54.672 20.510 -66.984 1.00 97.75 71 LYS A O 1
ATOM 570 N N . ILE A 1 72 ? 55.713 19.444 -68.681 1.00 97.69 72 ILE A N 1
ATOM 571 C CA . ILE A 1 72 ? 55.396 18.075 -68.259 1.00 97.69 72 ILE A CA 1
ATOM 572 C C . ILE A 1 72 ? 56.056 17.783 -66.911 1.00 97.69 72 ILE A C 1
ATOM 574 O O . ILE A 1 72 ? 55.352 17.402 -65.982 1.00 97.69 72 ILE A O 1
ATOM 578 N N . GLU A 1 73 ? 57.351 18.060 -66.754 1.00 97.31 73 GLU A N 1
ATOM 579 C CA . GLU A 1 73 ? 58.066 17.850 -65.489 1.00 97.31 73 GLU A CA 1
ATOM 580 C C . GLU A 1 73 ? 57.424 18.618 -64.325 1.00 97.31 73 GLU A C 1
ATOM 582 O O . GLU A 1 73 ? 57.214 18.058 -63.249 1.00 97.31 73 GLU A O 1
ATOM 587 N N . LYS A 1 74 ? 57.042 19.886 -64.535 1.00 97.62 74 LYS A N 1
ATOM 588 C CA . LYS A 1 74 ? 56.328 20.680 -63.519 1.00 97.62 74 LYS A CA 1
ATOM 589 C C . LYS A 1 74 ? 54.986 20.056 -63.143 1.00 97.62 74 LYS A C 1
ATOM 591 O O . LYS A 1 74 ? 54.679 19.949 -61.960 1.00 97.62 74 LYS A O 1
ATOM 596 N N . LEU A 1 75 ? 54.201 19.619 -64.128 1.00 97.12 75 LEU A N 1
ATOM 597 C CA . LEU A 1 75 ? 52.916 18.959 -63.878 1.00 97.12 75 LEU A CA 1
ATOM 598 C C . LEU A 1 75 ? 53.094 17.617 -63.161 1.00 97.12 75 LEU A C 1
ATOM 600 O O . LEU A 1 75 ? 52.287 17.264 -62.302 1.00 97.12 75 LEU A O 1
ATOM 604 N N . GLU A 1 76 ? 54.148 16.866 -63.472 1.00 97.00 76 GLU A N 1
ATOM 605 C CA . GLU A 1 76 ? 54.471 15.630 -62.767 1.00 97.00 76 GLU A CA 1
ATOM 606 C C . GLU A 1 76 ? 54.864 15.901 -61.316 1.00 97.00 76 GLU A C 1
ATOM 608 O O . GLU A 1 76 ? 54.352 15.228 -60.418 1.00 97.00 76 GLU A O 1
ATOM 613 N N . GLN A 1 77 ? 55.696 16.913 -61.061 1.00 97.56 77 GLN A N 1
ATOM 614 C CA . GLN A 1 77 ? 56.047 17.348 -59.707 1.00 97.56 77 GLN A CA 1
ATOM 615 C C . GLN A 1 77 ? 54.807 17.782 -58.916 1.00 97.56 77 GLN A C 1
ATOM 617 O O . GLN A 1 77 ? 54.584 17.280 -57.814 1.00 97.56 77 GLN A O 1
ATOM 622 N N . GLU A 1 78 ? 53.962 18.645 -59.488 1.00 97.62 78 GLU A N 1
ATOM 623 C CA . GLU A 1 78 ? 52.693 19.074 -58.884 1.00 97.62 78 GLU A CA 1
ATOM 624 C C . GLU A 1 78 ? 51.790 17.872 -58.583 1.00 97.62 78 GLU A C 1
ATOM 626 O O . GLU A 1 78 ? 51.277 17.742 -57.472 1.00 97.62 78 GLU A O 1
ATOM 631 N N . ARG A 1 79 ? 51.665 16.925 -59.521 1.00 97.94 79 ARG A N 1
ATOM 632 C CA . ARG A 1 79 ? 50.917 15.676 -59.320 1.00 97.94 79 ARG A CA 1
ATOM 633 C C . ARG A 1 79 ? 51.472 14.864 -58.150 1.00 97.94 79 ARG A C 1
ATOM 635 O O . ARG A 1 79 ? 50.691 14.341 -57.360 1.00 97.94 79 ARG A O 1
ATOM 642 N N . HIS A 1 80 ? 52.792 14.713 -58.043 1.00 98.31 80 HIS A N 1
ATOM 643 C CA . HIS A 1 80 ? 53.415 13.964 -56.948 1.00 98.31 80 HIS A CA 1
ATOM 644 C C . HIS A 1 80 ? 53.216 14.653 -55.594 1.00 98.31 80 HIS A C 1
ATOM 646 O O . HIS A 1 80 ? 52.911 13.976 -54.611 1.00 98.31 80 HIS A O 1
ATOM 652 N N . ILE A 1 81 ? 53.319 15.982 -55.546 1.00 98.00 81 ILE A N 1
ATOM 653 C CA . ILE A 1 81 ? 53.058 16.766 -54.334 1.00 98.00 81 ILE A CA 1
ATOM 654 C C . ILE A 1 81 ? 51.594 16.626 -53.915 1.00 98.00 81 ILE A C 1
ATOM 656 O O . ILE A 1 81 ? 51.331 16.307 -52.758 1.00 98.00 81 ILE A O 1
ATOM 660 N N . LEU A 1 82 ? 50.651 16.795 -54.846 1.00 97.81 82 LEU A N 1
ATOM 661 C CA . LEU A 1 82 ? 49.219 16.680 -54.565 1.00 97.81 82 LEU A CA 1
ATOM 662 C C . LEU A 1 82 ? 48.835 15.275 -54.096 1.00 97.81 82 LEU A C 1
ATOM 664 O O . LEU A 1 82 ? 48.065 15.144 -53.151 1.00 97.81 82 LEU A O 1
ATOM 668 N N . LYS A 1 83 ? 49.403 14.222 -54.699 1.00 98.19 83 LYS A N 1
ATOM 669 C CA . LYS A 1 83 ? 49.197 12.841 -54.231 1.00 98.19 83 LYS A CA 1
ATOM 670 C C . LYS A 1 83 ? 49.673 12.655 -52.795 1.00 98.19 83 LYS A C 1
ATOM 672 O O . LYS A 1 83 ? 48.923 12.138 -51.978 1.00 98.19 83 LYS A O 1
ATOM 677 N N . ARG A 1 84 ? 50.875 13.137 -52.471 1.00 97.75 84 ARG A N 1
ATOM 678 C CA . ARG A 1 84 ? 51.414 13.050 -51.110 1.00 97.75 84 ARG A CA 1
ATOM 679 C C . ARG A 1 84 ? 50.584 13.855 -50.110 1.00 97.75 84 ARG A C 1
ATOM 681 O O . ARG A 1 84 ? 50.360 13.396 -48.998 1.00 97.75 84 ARG A O 1
ATOM 688 N N . GLN A 1 85 ? 50.138 15.053 -50.486 1.00 98.19 85 GLN A N 1
ATOM 689 C CA . GLN A 1 85 ? 49.255 15.862 -49.643 1.00 98.19 85 GLN A CA 1
ATOM 690 C C . GLN A 1 85 ? 47.931 15.142 -49.388 1.00 98.19 85 GLN A C 1
ATOM 692 O O . GLN A 1 85 ? 47.495 15.076 -48.243 1.00 98.19 85 GLN A O 1
ATOM 697 N N . LEU A 1 86 ? 47.338 14.544 -50.426 1.00 97.69 86 LEU A N 1
ATOM 698 C CA . LEU A 1 86 ? 46.133 13.734 -50.290 1.00 97.69 86 LEU A CA 1
ATOM 699 C C . LEU A 1 86 ? 46.378 12.564 -49.330 1.00 97.69 86 LEU A C 1
ATOM 701 O O . LEU A 1 86 ? 45.629 12.436 -48.371 1.00 97.69 86 LEU A O 1
ATOM 705 N N . GLU A 1 87 ? 47.451 11.793 -49.514 1.00 98.06 87 GLU A N 1
ATOM 706 C CA . GLU A 1 87 ? 47.826 10.673 -48.633 1.00 98.06 87 GLU A CA 1
ATOM 707 C C . GLU A 1 87 ? 47.976 11.093 -47.160 1.00 98.06 87 GLU A C 1
ATOM 709 O O . GLU A 1 87 ? 47.465 10.416 -46.264 1.00 98.06 87 GLU A O 1
ATOM 714 N N . ILE A 1 88 ? 48.621 12.236 -46.897 1.00 98.06 88 ILE A N 1
ATOM 715 C CA . ILE A 1 88 ? 48.755 12.783 -45.539 1.00 98.06 88 ILE A CA 1
ATOM 716 C C . ILE A 1 88 ? 47.372 13.101 -44.968 1.00 98.06 88 ILE A C 1
ATOM 718 O O . ILE A 1 88 ? 47.019 12.570 -43.916 1.00 98.06 88 ILE A O 1
ATOM 722 N N . THR A 1 89 ? 46.553 13.875 -45.685 1.00 97.56 89 THR A N 1
ATOM 723 C CA . THR A 1 89 ? 45.205 14.228 -45.207 1.00 97.56 89 THR A CA 1
ATOM 724 C C . THR A 1 89 ? 44.312 13.003 -45.017 1.00 97.56 89 THR A C 1
ATOM 726 O O . THR A 1 89 ? 43.522 12.960 -44.078 1.00 97.56 89 THR A O 1
ATOM 729 N N . THR A 1 90 ? 44.441 11.970 -45.855 1.00 97.81 90 THR A N 1
ATOM 730 C CA . THR A 1 90 ? 43.708 10.714 -45.659 1.00 97.81 90 THR A CA 1
ATOM 731 C C . THR A 1 90 ? 44.173 9.989 -44.405 1.00 97.81 90 THR A C 1
ATOM 733 O O . THR A 1 90 ? 43.324 9.551 -43.639 1.00 97.81 90 THR A O 1
ATOM 736 N N . SER A 1 91 ? 45.481 9.939 -44.133 1.00 98.06 91 SER A N 1
ATOM 737 C CA . SER A 1 91 ? 46.007 9.298 -42.921 1.00 98.06 91 SER A CA 1
ATOM 738 C C . SER A 1 91 ? 45.606 10.034 -41.635 1.00 98.06 91 SER A C 1
ATOM 740 O O . SER A 1 91 ? 45.272 9.399 -40.638 1.00 98.06 91 SER A O 1
ATOM 742 N N . GLU A 1 92 ? 45.565 11.369 -41.664 1.00 98.19 92 GLU A N 1
ATOM 743 C CA . GLU A 1 92 ? 45.090 12.192 -40.546 1.00 98.19 92 GLU A CA 1
ATOM 744 C C . GLU A 1 92 ? 43.595 11.964 -40.296 1.00 98.19 92 GLU A C 1
ATOM 746 O O . GLU A 1 92 ? 43.176 11.755 -39.157 1.00 98.19 92 GLU A O 1
ATOM 751 N N . ASN A 1 93 ? 42.789 11.924 -41.361 1.00 97.50 93 ASN A N 1
ATOM 752 C CA . ASN A 1 93 ? 41.365 11.612 -41.257 1.00 97.50 93 ASN A CA 1
ATOM 753 C C . ASN A 1 93 ? 41.130 10.189 -40.726 1.00 97.50 93 ASN A C 1
ATOM 755 O O . ASN A 1 93 ? 40.258 9.994 -39.882 1.00 97.50 93 ASN A O 1
ATOM 759 N N . GLU A 1 94 ? 41.906 9.199 -41.173 1.00 98.19 94 GLU A N 1
ATOM 760 C CA . GLU A 1 94 ? 41.851 7.828 -40.652 1.00 98.19 94 GLU A CA 1
ATOM 761 C C . GLU A 1 94 ? 42.196 7.771 -39.158 1.00 98.19 94 GLU A C 1
ATOM 763 O O . GLU A 1 94 ? 41.499 7.094 -38.400 1.00 98.19 94 GLU A O 1
ATOM 768 N N . ALA A 1 95 ? 43.208 8.521 -38.710 1.00 97.88 95 ALA A N 1
ATOM 769 C CA . ALA A 1 95 ? 43.562 8.618 -37.295 1.00 97.88 95 ALA A CA 1
ATOM 770 C C . ALA A 1 95 ? 42.419 9.219 -36.458 1.00 97.88 95 ALA A C 1
ATOM 772 O O . ALA A 1 95 ? 42.020 8.623 -35.458 1.00 97.88 95 ALA A O 1
ATOM 773 N N . ILE A 1 96 ? 41.821 10.327 -36.911 1.00 98.31 96 ILE A N 1
ATOM 774 C CA . ILE A 1 96 ? 40.666 10.954 -36.244 1.00 98.31 96 ILE A CA 1
ATOM 775 C C . ILE A 1 96 ? 39.477 9.984 -36.192 1.00 98.31 96 ILE A C 1
ATOM 777 O O . ILE A 1 96 ? 38.805 9.865 -35.168 1.00 98.31 96 ILE A O 1
ATOM 781 N N . ILE A 1 97 ? 39.212 9.252 -37.278 1.00 98.06 97 ILE A N 1
ATOM 782 C CA . ILE A 1 97 ? 38.149 8.241 -37.311 1.00 98.06 97 ILE A CA 1
ATOM 783 C C . ILE A 1 97 ? 38.414 7.146 -36.271 1.00 98.06 97 ILE A C 1
ATOM 785 O O . ILE A 1 97 ? 37.480 6.738 -35.580 1.00 98.06 97 ILE A O 1
ATOM 789 N N . LEU A 1 98 ? 39.655 6.672 -36.131 1.00 98.06 98 LEU A N 1
ATOM 790 C CA . LEU A 1 98 ? 40.011 5.654 -35.140 1.00 98.06 98 LEU A CA 1
ATOM 791 C C . LEU A 1 98 ? 39.849 6.158 -33.700 1.00 98.06 98 LEU A C 1
ATOM 793 O O . LEU A 1 98 ? 39.322 5.418 -32.866 1.00 98.06 98 LEU A O 1
ATOM 797 N N . GLU A 1 99 ? 40.239 7.400 -33.415 1.00 98.12 99 GLU A N 1
ATOM 798 C CA . GLU A 1 99 ? 40.033 8.035 -32.106 1.00 98.12 99 GLU A CA 1
ATOM 799 C C . GLU A 1 99 ? 38.541 8.143 -31.773 1.00 98.12 99 GLU A C 1
ATOM 801 O O . GLU A 1 99 ? 38.096 7.636 -30.743 1.00 98.12 99 GLU A O 1
ATOM 806 N N . LEU A 1 100 ? 37.731 8.675 -32.694 1.00 97.81 100 LEU A N 1
ATOM 807 C CA . LEU A 1 100 ? 36.282 8.773 -32.506 1.00 97.81 100 LEU A CA 1
ATOM 808 C C . LEU A 1 100 ? 35.623 7.395 -32.355 1.00 97.81 100 LEU A C 1
ATOM 810 O O . LEU A 1 100 ? 34.705 7.219 -31.553 1.00 97.81 100 LEU A O 1
ATOM 814 N N . GLN A 1 101 ? 36.088 6.382 -33.090 1.00 98.38 101 GLN A N 1
ATOM 815 C CA . GLN A 1 101 ? 35.618 5.006 -32.917 1.00 98.38 101 GLN A CA 1
ATOM 816 C C . GLN A 1 101 ? 35.984 4.439 -31.539 1.00 98.38 101 GLN A C 1
ATOM 818 O O . GLN A 1 101 ? 35.185 3.693 -30.963 1.00 98.38 101 GLN A O 1
ATOM 823 N N . ALA A 1 102 ? 37.165 4.761 -31.008 1.00 98.12 102 ALA A N 1
ATOM 824 C CA . ALA A 1 102 ? 37.575 4.367 -29.664 1.00 98.12 102 ALA A CA 1
ATOM 825 C C . ALA A 1 102 ? 36.721 5.064 -28.595 1.00 98.12 102 ALA A C 1
ATOM 827 O O . ALA A 1 102 ? 36.226 4.393 -27.686 1.00 98.12 102 ALA A O 1
ATOM 828 N N . ASP A 1 103 ? 36.451 6.359 -28.758 1.00 98.50 103 ASP A N 1
ATOM 829 C CA . ASP A 1 103 ? 35.586 7.132 -27.865 1.00 98.50 103 ASP A CA 1
ATOM 830 C C . ASP A 1 103 ? 34.156 6.595 -27.854 1.00 98.50 103 ASP A C 1
ATOM 832 O O . ASP A 1 103 ? 33.588 6.368 -26.784 1.00 98.50 103 ASP A O 1
ATOM 836 N N . ILE A 1 104 ? 33.586 6.293 -29.025 1.00 97.69 104 ILE A N 1
ATOM 837 C CA . ILE A 1 104 ? 32.259 5.670 -29.132 1.00 97.69 104 ILE A CA 1
ATOM 838 C C . ILE A 1 104 ? 32.234 4.325 -28.399 1.00 97.69 104 ILE A C 1
ATOM 840 O O . ILE A 1 104 ? 31.289 4.049 -27.658 1.00 97.69 104 ILE A O 1
ATOM 844 N N . LYS A 1 105 ? 33.256 3.478 -28.575 1.00 98.06 105 LYS A N 1
ATOM 845 C CA . LYS A 1 105 ? 33.346 2.184 -27.873 1.00 98.06 105 LYS A CA 1
ATOM 846 C C . LYS A 1 105 ? 33.436 2.373 -26.360 1.00 98.06 105 LYS A C 1
ATOM 848 O O . LYS A 1 105 ? 32.742 1.690 -25.614 1.00 98.06 105 LYS A O 1
ATOM 853 N N . HIS A 1 106 ? 34.254 3.311 -25.901 1.00 98.06 106 HIS A N 1
ATOM 854 C CA . HIS A 1 106 ? 34.417 3.603 -24.484 1.00 98.06 106 HIS A CA 1
ATOM 855 C C . HIS A 1 106 ? 33.136 4.174 -23.854 1.00 98.06 106 HIS A C 1
ATOM 857 O O . HIS A 1 106 ? 32.757 3.751 -22.762 1.00 98.06 106 HIS A O 1
ATOM 863 N N . LEU A 1 107 ? 32.434 5.077 -24.545 1.00 97.19 107 LEU A N 1
ATOM 864 C CA . LEU A 1 107 ? 31.147 5.611 -24.095 1.00 97.19 107 LEU A CA 1
ATOM 865 C C . LEU A 1 107 ? 30.064 4.529 -24.049 1.00 97.19 107 LEU A C 1
ATOM 867 O O . LEU A 1 107 ? 29.316 4.482 -23.077 1.00 97.19 107 LEU A O 1
ATOM 871 N N . ARG A 1 108 ? 30.020 3.623 -25.035 1.00 97.94 108 ARG A N 1
ATOM 872 C CA . ARG A 1 108 ? 29.121 2.457 -25.011 1.00 97.94 108 ARG A CA 1
ATOM 873 C C . ARG A 1 108 ? 29.400 1.555 -23.811 1.00 97.94 108 ARG A C 1
ATOM 875 O O . ARG A 1 108 ? 28.485 1.272 -23.054 1.00 97.94 108 ARG A O 1
ATOM 882 N N . ASN A 1 109 ? 30.664 1.211 -23.561 1.00 98.12 109 ASN A N 1
ATOM 883 C CA . ASN A 1 109 ? 31.031 0.400 -22.397 1.00 98.12 109 ASN A CA 1
ATOM 884 C C . ASN A 1 109 ? 30.665 1.089 -21.071 1.00 98.12 109 ASN A C 1
ATOM 886 O O . ASN A 1 109 ? 30.201 0.438 -20.140 1.00 98.12 109 ASN A O 1
ATOM 890 N N . LYS A 1 110 ? 30.867 2.411 -20.968 1.00 97.88 110 LYS A N 1
ATOM 891 C CA . LYS A 1 110 ? 30.456 3.183 -19.786 1.00 97.88 110 LYS A CA 1
ATOM 892 C C . LYS A 1 110 ? 28.944 3.171 -19.591 1.00 97.88 110 LYS A C 1
ATOM 894 O O . LYS A 1 110 ? 28.502 3.013 -18.456 1.00 97.88 110 LYS A O 1
ATOM 899 N N . LEU A 1 111 ? 28.179 3.318 -20.672 1.00 96.94 111 LEU A N 1
ATOM 900 C CA . LEU A 1 111 ? 26.723 3.233 -20.639 1.00 96.94 111 LEU A CA 1
ATOM 901 C C . LEU A 1 111 ? 26.274 1.844 -20.172 1.00 96.94 111 LEU A C 1
ATOM 903 O O . LEU A 1 111 ? 25.495 1.756 -19.231 1.00 96.94 111 LEU A O 1
ATOM 907 N N . ASP A 1 112 ? 26.840 0.774 -20.732 1.00 97.75 112 ASP A N 1
ATOM 908 C CA . ASP A 1 112 ? 26.509 -0.605 -20.354 1.00 97.75 112 ASP A CA 1
ATOM 909 C C . ASP A 1 112 ? 26.795 -0.880 -18.869 1.00 97.75 112 ASP A C 1
ATOM 911 O O . ASP A 1 112 ? 25.979 -1.485 -18.172 1.00 97.75 112 ASP A O 1
ATOM 915 N N . ILE A 1 113 ? 27.935 -0.405 -18.351 1.00 97.94 113 ILE A N 1
ATOM 916 C CA . ILE A 1 113 ? 28.280 -0.533 -16.926 1.00 97.94 113 ILE A CA 1
ATOM 917 C C . ILE A 1 113 ? 27.286 0.246 -16.058 1.00 97.94 113 ILE A C 1
ATOM 919 O O . ILE A 1 113 ? 26.825 -0.279 -15.043 1.00 97.94 113 ILE A O 1
ATOM 923 N N . GLN A 1 114 ? 26.931 1.475 -16.443 1.00 96.69 114 GLN A N 1
ATOM 924 C CA . GLN A 1 114 ? 25.940 2.270 -15.714 1.00 96.69 114 GLN A CA 1
ATOM 925 C C . GLN A 1 114 ? 24.557 1.613 -15.736 1.00 96.69 114 GLN A C 1
ATOM 927 O O . GLN A 1 114 ? 23.916 1.533 -14.692 1.00 96.69 114 GLN A O 1
ATOM 932 N N . GLU A 1 115 ? 24.108 1.077 -16.871 1.00 96.62 115 GLU A N 1
ATOM 933 C CA . GLU A 1 115 ? 22.848 0.333 -16.960 1.00 96.62 115 GLU A CA 1
ATOM 934 C C . GLU A 1 115 ? 22.850 -0.907 -16.062 1.00 96.62 115 GLU A C 1
ATOM 936 O O . GLU A 1 115 ? 21.861 -1.191 -15.384 1.00 96.62 115 GLU A O 1
ATOM 941 N N . GLN A 1 116 ? 23.958 -1.652 -16.023 1.00 97.25 116 GLN A N 1
ATOM 942 C CA . GLN A 1 116 ? 24.095 -2.811 -15.141 1.00 97.25 116 GLN A CA 1
ATOM 943 C C . GLN A 1 116 ? 24.049 -2.412 -13.665 1.00 97.25 116 GLN A C 1
ATOM 945 O O . GLN A 1 116 ? 23.355 -3.069 -12.887 1.00 97.25 116 GLN A O 1
ATOM 950 N N . GLN A 1 117 ? 24.736 -1.330 -13.285 1.00 96.19 117 GLN A N 1
ATOM 951 C CA . GLN A 1 117 ? 24.691 -0.783 -11.928 1.00 96.19 117 GLN A CA 1
ATOM 952 C C . GLN A 1 117 ? 23.278 -0.325 -11.561 1.00 96.19 117 GLN A C 1
ATOM 954 O O . GLN A 1 117 ? 22.779 -0.700 -10.504 1.00 96.19 117 GLN A O 1
ATOM 959 N N . MET A 1 118 ? 22.594 0.399 -12.449 1.00 95.62 118 MET A N 1
ATOM 960 C CA . MET A 1 118 ? 21.206 0.818 -12.246 1.00 95.62 118 MET A CA 1
ATOM 961 C C . MET A 1 118 ? 20.294 -0.391 -12.023 1.00 95.62 118 MET A C 1
ATOM 963 O O . MET A 1 118 ? 19.650 -0.469 -10.978 1.00 95.62 118 MET A O 1
ATOM 967 N N . ARG A 1 119 ? 20.335 -1.396 -12.911 1.00 97.44 119 ARG A N 1
ATOM 968 C CA . ARG A 1 119 ? 19.564 -2.644 -12.754 1.00 97.44 119 ARG A CA 1
ATOM 969 C C . ARG A 1 119 ? 19.890 -3.367 -11.447 1.00 97.44 119 ARG A C 1
ATOM 971 O O . ARG A 1 119 ? 19.003 -3.951 -10.837 1.00 97.44 119 ARG A O 1
ATOM 978 N N . GLN A 1 120 ? 21.150 -3.359 -11.014 1.00 96.56 120 GLN A N 1
ATOM 979 C CA . GLN A 1 120 ? 21.545 -3.973 -9.748 1.00 96.56 120 GLN A CA 1
ATOM 980 C C . GLN A 1 120 ? 20.959 -3.220 -8.548 1.00 96.56 120 GLN A C 1
ATOM 982 O O . GLN A 1 120 ? 20.341 -3.843 -7.689 1.00 96.56 120 GLN A O 1
ATOM 987 N N . THR A 1 121 ? 21.059 -1.889 -8.528 1.00 94.25 121 THR A N 1
ATOM 988 C CA . THR A 1 121 ? 20.463 -1.075 -7.457 1.00 94.25 121 THR A CA 1
ATOM 989 C C . THR A 1 121 ? 18.938 -1.171 -7.431 1.00 94.25 121 THR A C 1
ATOM 991 O O . THR A 1 121 ? 18.343 -1.136 -6.360 1.00 94.25 121 THR A O 1
ATOM 994 N N . GLU A 1 122 ? 18.282 -1.325 -8.583 1.00 96.81 122 GLU A N 1
ATOM 995 C CA . GLU A 1 122 ? 16.838 -1.565 -8.661 1.00 96.81 122 GLU A CA 1
ATOM 996 C C . GLU A 1 122 ? 16.460 -2.923 -8.068 1.00 96.81 122 GLU A C 1
ATOM 998 O O . GLU A 1 122 ? 15.503 -2.999 -7.300 1.00 96.81 122 GLU A O 1
ATOM 1003 N N . ARG A 1 123 ? 17.232 -3.983 -8.347 1.00 97.69 123 ARG A N 1
ATOM 1004 C CA . ARG A 1 123 ? 17.027 -5.296 -7.710 1.00 97.69 123 ARG A CA 1
ATOM 1005 C C . ARG A 1 123 ? 17.193 -5.223 -6.196 1.00 97.69 123 ARG A C 1
ATOM 1007 O O . ARG A 1 123 ? 16.366 -5.771 -5.480 1.00 97.69 123 ARG A O 1
ATOM 1014 N N . GLU A 1 124 ? 18.224 -4.535 -5.712 1.00 96.88 124 GLU A N 1
ATOM 1015 C CA . GLU A 1 124 ? 18.471 -4.359 -4.275 1.00 96.88 124 GLU A CA 1
ATOM 1016 C C . GLU A 1 124 ? 17.360 -3.546 -3.598 1.00 96.88 124 GLU A C 1
ATOM 1018 O O . GLU A 1 124 ? 16.879 -3.926 -2.532 1.00 96.88 124 GLU A O 1
ATOM 1023 N N . LYS A 1 125 ? 16.889 -2.468 -4.239 1.00 97.06 125 LYS A N 1
ATOM 1024 C CA . LYS A 1 125 ? 15.736 -1.689 -3.761 1.00 97.06 125 LYS A CA 1
ATOM 1025 C C . LYS A 1 125 ? 14.468 -2.533 -3.710 1.00 97.06 125 LYS A C 1
ATOM 1027 O O . LYS A 1 125 ? 13.766 -2.493 -2.706 1.00 97.06 125 LYS A O 1
ATOM 1032 N N . ASN A 1 126 ? 14.184 -3.303 -4.759 1.00 95.81 126 ASN A N 1
ATOM 1033 C CA . ASN A 1 126 ? 13.009 -4.171 -4.799 1.00 95.81 126 ASN A CA 1
ATOM 1034 C C . ASN A 1 126 ? 13.083 -5.259 -3.719 1.00 95.81 126 ASN A C 1
ATOM 1036 O O . ASN A 1 126 ? 12.097 -5.469 -3.023 1.00 95.81 126 ASN A O 1
ATOM 1040 N N . ALA A 1 127 ? 14.253 -5.866 -3.501 1.00 96.75 127 ALA A N 1
ATOM 1041 C CA . ALA A 1 127 ? 14.458 -6.834 -2.424 1.00 96.75 127 ALA A CA 1
ATOM 1042 C C . ALA A 1 127 ? 14.221 -6.216 -1.032 1.00 96.75 127 ALA A C 1
ATOM 1044 O O . ALA A 1 127 ? 13.557 -6.822 -0.194 1.00 96.75 127 ALA A O 1
ATOM 1045 N N . LEU A 1 128 ? 14.694 -4.985 -0.793 1.00 97.31 128 LEU A N 1
ATOM 1046 C CA . LEU A 1 128 ? 14.428 -4.269 0.460 1.00 97.31 128 LEU A CA 1
ATOM 1047 C C . LEU A 1 128 ? 12.935 -3.945 0.631 1.00 97.31 128 LEU A C 1
ATOM 1049 O O . LEU A 1 128 ? 12.404 -4.051 1.734 1.00 97.31 128 LEU A O 1
ATOM 1053 N N . ILE A 1 129 ? 12.243 -3.561 -0.445 1.00 97.38 129 ILE A N 1
ATOM 1054 C CA . ILE A 1 129 ? 10.793 -3.321 -0.419 1.00 97.38 129 ILE A CA 1
ATOM 1055 C C . ILE A 1 129 ? 10.044 -4.618 -0.091 1.00 97.38 129 ILE A C 1
ATOM 1057 O O . ILE A 1 129 ? 9.146 -4.606 0.751 1.00 97.38 129 ILE A O 1
ATOM 1061 N N . GLU A 1 130 ? 10.413 -5.743 -0.702 1.00 97.06 130 GLU A N 1
ATOM 1062 C CA . GLU A 1 130 ? 9.839 -7.059 -0.397 1.00 97.06 130 GLU A CA 1
ATOM 1063 C C . GLU A 1 130 ? 10.068 -7.451 1.071 1.00 97.06 130 GLU A C 1
ATOM 1065 O O . GLU A 1 130 ? 9.139 -7.896 1.745 1.00 97.06 130 GLU A O 1
ATOM 1070 N N . GLU A 1 131 ? 11.263 -7.212 1.615 1.00 97.62 131 GLU A N 1
ATOM 1071 C CA . GLU A 1 131 ? 11.550 -7.484 3.025 1.00 97.62 131 GLU A CA 1
ATOM 1072 C C . GLU A 1 131 ? 10.720 -6.592 3.963 1.00 97.62 131 GLU A C 1
ATOM 1074 O O . GLU A 1 131 ? 10.074 -7.093 4.885 1.00 97.62 131 GLU A O 1
ATOM 1079 N N . LEU A 1 132 ? 10.673 -5.280 3.712 1.00 97.56 132 LEU A N 1
ATOM 1080 C CA . LEU A 1 132 ? 9.900 -4.338 4.528 1.00 97.56 132 LEU A CA 1
ATOM 1081 C C . LEU A 1 132 ? 8.393 -4.610 4.452 1.00 97.56 132 LEU A C 1
ATOM 1083 O O . LEU A 1 132 ? 7.691 -4.521 5.460 1.00 97.56 132 LEU A O 1
ATOM 1087 N N . THR A 1 133 ? 7.875 -4.978 3.280 1.00 96.81 133 THR A N 1
ATOM 1088 C CA . THR A 1 133 ? 6.462 -5.359 3.119 1.00 96.81 133 THR A CA 1
ATOM 1089 C C . THR A 1 133 ? 6.151 -6.682 3.823 1.00 96.81 133 THR A C 1
ATOM 1091 O O . THR A 1 133 ? 5.126 -6.784 4.504 1.00 96.81 133 THR A O 1
ATOM 1094 N N . ALA A 1 134 ? 7.047 -7.671 3.772 1.00 97.25 134 ALA A N 1
ATOM 1095 C CA . ALA A 1 134 ? 6.914 -8.912 4.534 1.00 97.25 134 ALA A CA 1
ATOM 1096 C C . ALA A 1 134 ? 6.952 -8.671 6.057 1.00 97.25 134 ALA A C 1
ATOM 1098 O O . ALA A 1 134 ? 6.159 -9.249 6.804 1.00 97.25 134 ALA A O 1
ATOM 1099 N N . GLN A 1 135 ? 7.823 -7.780 6.537 1.00 97.88 135 GLN A N 1
ATOM 1100 C CA . GLN A 1 135 ? 7.868 -7.397 7.951 1.00 97.88 135 GLN A CA 1
ATOM 1101 C C . GLN A 1 135 ? 6.591 -6.664 8.381 1.00 97.88 135 GLN A C 1
ATOM 1103 O O . GLN A 1 135 ? 5.995 -7.023 9.397 1.00 97.88 135 GLN A O 1
ATOM 1108 N N . ASN A 1 136 ? 6.112 -5.702 7.589 1.00 96.69 136 ASN A N 1
ATOM 1109 C CA . ASN A 1 136 ? 4.876 -4.973 7.879 1.00 96.69 136 ASN A CA 1
ATOM 1110 C C . ASN A 1 136 ? 3.650 -5.892 7.912 1.00 96.69 136 ASN A C 1
ATOM 1112 O O . ASN A 1 136 ? 2.833 -5.795 8.827 1.00 96.69 136 ASN A O 1
ATOM 1116 N N . THR A 1 137 ? 3.526 -6.822 6.961 1.00 96.12 137 THR A N 1
ATOM 1117 C CA . THR A 1 137 ? 2.427 -7.803 6.963 1.00 96.12 137 THR A CA 1
ATOM 1118 C C . THR A 1 137 ? 2.508 -8.738 8.169 1.00 96.12 137 THR A C 1
ATOM 1120 O O . THR A 1 137 ? 1.487 -9.024 8.793 1.00 96.12 137 THR A O 1
ATOM 1123 N N . ARG A 1 138 ? 3.711 -9.169 8.570 1.00 98.00 138 ARG A N 1
ATOM 1124 C CA . ARG A 1 138 ? 3.904 -9.963 9.790 1.00 98.00 138 ARG A CA 1
ATOM 1125 C C . ARG A 1 138 ? 3.499 -9.199 11.051 1.00 98.00 138 ARG A C 1
ATOM 1127 O O . ARG A 1 138 ? 2.736 -9.742 11.845 1.00 98.00 138 ARG A O 1
ATOM 1134 N N . LEU A 1 139 ? 3.967 -7.962 11.219 1.00 97.88 139 LEU A N 1
ATOM 1135 C CA . LEU A 1 139 ? 3.617 -7.118 12.366 1.00 97.88 139 LEU A CA 1
ATOM 1136 C C . LEU A 1 139 ? 2.115 -6.825 12.410 1.00 97.88 139 LEU A C 1
ATOM 1138 O O . LEU A 1 139 ? 1.507 -6.901 13.473 1.00 97.88 139 LEU A O 1
ATOM 1142 N N . SER A 1 140 ? 1.495 -6.564 11.258 1.00 97.88 140 SER A N 1
ATOM 1143 C CA . SER A 1 140 ? 0.046 -6.378 11.149 1.00 97.88 140 SER A CA 1
ATOM 1144 C C . SER A 1 140 ? -0.722 -7.629 11.594 1.00 97.88 140 SER A C 1
ATOM 1146 O O . SER A 1 140 ? -1.654 -7.533 12.393 1.00 97.88 140 SER A O 1
ATOM 1148 N N . ASN A 1 141 ? -0.274 -8.818 11.181 1.00 97.75 141 ASN A N 1
ATOM 1149 C CA . ASN A 1 141 ? -0.860 -10.087 11.617 1.00 97.75 141 ASN A CA 1
ATOM 1150 C C . ASN A 1 141 ? -0.666 -10.345 13.123 1.00 97.75 141 ASN A C 1
ATOM 1152 O O . ASN A 1 141 ? -1.564 -10.871 13.779 1.00 97.75 141 ASN A O 1
ATOM 1156 N N . GLU A 1 142 ? 0.497 -10.006 13.685 1.00 97.88 142 GLU A N 1
ATOM 1157 C CA . GLU A 1 142 ? 0.757 -10.115 15.128 1.00 97.88 142 GLU A CA 1
ATOM 1158 C C . GLU A 1 142 ? -0.125 -9.143 15.928 1.00 97.88 142 GLU A C 1
ATOM 1160 O O . GLU A 1 142 ? -0.740 -9.551 16.916 1.00 97.88 142 GLU A O 1
ATOM 1165 N N . LEU A 1 143 ? -0.293 -7.905 15.451 1.00 97.44 143 LEU A N 1
ATOM 1166 C CA . LEU A 1 143 ? -1.203 -6.922 16.039 1.00 97.44 143 LEU A CA 1
ATOM 1167 C C . LEU A 1 143 ? -2.661 -7.396 15.979 1.00 97.44 143 LEU A C 1
ATOM 1169 O O . LEU A 1 143 ? -3.372 -7.313 16.978 1.00 97.44 143 LEU A O 1
ATOM 1173 N N . GLN A 1 144 ? -3.102 -7.948 14.846 1.00 97.75 144 GLN A N 1
ATOM 1174 C CA . GLN A 1 144 ? -4.452 -8.495 14.704 1.00 97.75 144 GLN A CA 1
ATOM 1175 C C . GLN A 1 144 ? -4.690 -9.662 15.672 1.00 97.75 144 GLN A C 1
ATOM 1177 O O . GLN A 1 144 ? -5.745 -9.730 16.299 1.00 97.75 144 GLN A O 1
ATOM 1182 N N . LYS A 1 145 ? -3.711 -10.561 15.846 1.00 97.75 145 LYS A N 1
ATOM 1183 C CA . LYS A 1 145 ? -3.790 -11.646 16.840 1.00 97.75 145 LYS A CA 1
ATOM 1184 C C . LYS A 1 145 ? -3.869 -11.107 18.269 1.00 97.75 145 LYS A C 1
ATOM 1186 O O . LYS A 1 145 ? -4.690 -11.597 19.043 1.00 97.75 145 LYS A O 1
ATOM 1191 N N . SER A 1 146 ? -3.060 -10.099 18.604 1.00 97.19 146 SER A N 1
ATOM 1192 C CA . SER A 1 146 ? -3.112 -9.434 19.911 1.00 97.19 146 SER A CA 1
ATOM 1193 C C . SER A 1 146 ? -4.485 -8.806 20.154 1.00 97.19 146 SER A C 1
ATOM 1195 O O . SER A 1 146 ? -5.096 -9.066 21.186 1.00 97.19 146 SER A O 1
ATOM 1197 N N . ASN A 1 147 ? -5.019 -8.074 19.174 1.00 97.31 147 ASN A N 1
ATOM 1198 C CA . ASN A 1 147 ? -6.345 -7.462 19.251 1.00 97.31 147 ASN A CA 1
ATOM 1199 C C . ASN A 1 147 ? -7.451 -8.517 19.436 1.00 97.31 147 ASN A C 1
ATOM 1201 O O . ASN A 1 147 ? -8.294 -8.385 20.314 1.00 97.31 147 ASN A O 1
ATOM 1205 N N . LEU A 1 148 ? -7.412 -9.630 18.695 1.00 98.00 148 LEU A N 1
ATOM 1206 C CA . LEU A 1 148 ? -8.365 -10.729 18.897 1.00 98.00 148 LEU A CA 1
ATOM 1207 C C . LEU A 1 148 ? -8.292 -11.309 20.318 1.00 98.00 148 LEU A C 1
ATOM 1209 O O . LEU A 1 148 ? -9.330 -11.596 20.912 1.00 98.00 148 LEU A O 1
ATOM 1213 N N . SER A 1 149 ? -7.090 -11.461 20.882 1.00 97.81 149 SER A N 1
ATOM 1214 C CA . SER A 1 149 ? -6.936 -11.916 22.269 1.00 97.81 149 SER A CA 1
ATOM 1215 C C . SER A 1 149 ? -7.440 -10.885 23.287 1.00 97.81 149 SER A C 1
ATOM 1217 O O . SER A 1 149 ? -8.080 -11.255 24.269 1.00 97.81 149 SER A O 1
ATOM 1219 N N . GLU A 1 150 ? -7.243 -9.592 23.027 1.00 97.25 150 GLU A N 1
ATOM 1220 C CA . GLU A 1 150 ? -7.772 -8.501 23.849 1.00 97.25 150 GLU A CA 1
ATOM 1221 C C . GLU A 1 150 ? -9.306 -8.460 23.798 1.00 97.25 150 GLU A C 1
ATOM 1223 O O . GLU A 1 150 ? -9.960 -8.367 24.837 1.00 97.25 150 GLU A O 1
ATOM 1228 N N . MET A 1 151 ? -9.907 -8.639 22.619 1.00 97.31 151 MET A N 1
ATOM 1229 C CA . MET A 1 151 ? -11.358 -8.780 22.464 1.00 97.31 151 MET A CA 1
ATOM 1230 C C . MET A 1 151 ? -11.908 -9.983 23.246 1.00 97.31 151 MET A C 1
ATOM 1232 O O . MET A 1 151 ? -12.968 -9.896 23.863 1.00 97.31 151 MET A O 1
ATOM 1236 N N . GLN A 1 152 ? -11.188 -11.106 23.270 1.00 97.88 152 GLN A N 1
ATOM 1237 C CA . GLN A 1 152 ? -11.584 -12.273 24.064 1.00 97.88 152 GLN A CA 1
ATOM 1238 C C . GLN A 1 152 ? -11.498 -11.998 25.571 1.00 97.88 152 GLN A C 1
ATOM 1240 O O . GLN A 1 152 ? -12.428 -12.325 26.308 1.00 97.88 152 GLN A O 1
ATOM 1245 N N . LEU A 1 153 ? -10.415 -11.372 26.035 1.00 97.38 153 LEU A N 1
ATOM 1246 C CA . LEU A 1 153 ? -10.235 -11.028 27.448 1.00 97.38 153 LEU A CA 1
ATOM 1247 C C . LEU A 1 153 ? -11.247 -9.977 27.916 1.00 97.38 153 LEU A C 1
ATOM 1249 O O . LEU A 1 153 ? -11.791 -10.093 29.011 1.00 97.38 153 LEU A O 1
ATOM 1253 N N . THR A 1 154 ? -11.550 -8.975 27.092 1.00 97.50 154 THR A N 1
ATOM 1254 C CA . THR A 1 154 ? -12.573 -7.964 27.400 1.00 97.50 154 THR A CA 1
ATOM 1255 C C . THR A 1 154 ? -13.973 -8.571 27.458 1.00 97.50 154 THR A C 1
ATOM 1257 O O . THR A 1 154 ? -14.729 -8.239 28.371 1.00 97.50 154 THR A O 1
ATOM 1260 N N . ALA A 1 155 ? -14.299 -9.521 26.576 1.00 97.75 155 ALA A N 1
ATOM 1261 C CA . ALA A 1 155 ? -15.547 -10.278 26.655 1.00 97.75 155 ALA A CA 1
ATOM 1262 C C . ALA A 1 155 ? -15.639 -11.104 27.952 1.00 97.75 155 ALA A C 1
ATOM 1264 O O . ALA A 1 155 ? -16.659 -11.054 28.637 1.00 97.75 155 ALA A O 1
ATOM 1265 N N . GLN A 1 156 ? -14.561 -11.796 28.342 1.00 98.06 156 GLN A N 1
ATOM 1266 C CA . GLN A 1 156 ? -14.504 -12.528 29.616 1.00 98.06 156 GLN A CA 1
ATOM 1267 C C . GLN A 1 156 ? -14.644 -11.592 30.826 1.00 98.06 156 GLN A C 1
ATOM 1269 O O . GLN A 1 156 ? -15.367 -11.899 31.773 1.00 98.06 156 GLN A O 1
ATOM 1274 N N . LEU A 1 157 ? -13.995 -10.423 30.798 1.00 97.50 157 LEU A N 1
ATOM 1275 C CA . LEU A 1 157 ? -14.144 -9.409 31.843 1.00 97.50 157 LEU A CA 1
ATOM 1276 C C . LEU A 1 157 ? -15.581 -8.895 31.933 1.00 97.50 157 LEU A C 1
ATOM 1278 O O . LEU A 1 157 ? -16.082 -8.703 33.041 1.00 97.50 157 LEU A O 1
ATOM 1282 N N . GLN A 1 158 ? -16.245 -8.679 30.797 1.00 97.56 158 GLN A N 1
ATOM 1283 C CA . GLN A 1 158 ? -17.645 -8.271 30.772 1.00 97.56 158 GLN A CA 1
ATOM 1284 C C . GLN A 1 158 ? -18.548 -9.363 31.354 1.00 97.56 158 GLN A C 1
ATOM 1286 O O . GLN A 1 158 ? -19.386 -9.069 32.201 1.00 97.56 158 GLN A O 1
ATOM 1291 N N . GLU A 1 159 ? -18.317 -10.627 30.999 1.00 98.06 159 GLU A N 1
ATOM 1292 C CA . GLU A 1 159 ? -19.070 -11.749 31.557 1.00 98.06 159 GLU A CA 1
ATOM 1293 C C . GLU A 1 159 ? -18.919 -11.831 33.085 1.00 98.06 159 GLU A C 1
ATOM 1295 O O . GLU A 1 159 ? -19.912 -11.973 33.804 1.00 98.06 159 GLU A O 1
ATOM 1300 N N . ILE A 1 160 ? -17.696 -11.682 33.603 1.00 96.94 160 ILE A N 1
ATOM 1301 C CA . ILE A 1 160 ? -17.433 -11.670 35.049 1.00 96.94 160 ILE A CA 1
ATOM 1302 C C . ILE A 1 160 ? -18.109 -10.467 35.717 1.00 96.94 160 ILE A C 1
ATOM 1304 O O . ILE A 1 160 ? -18.716 -10.626 36.779 1.00 96.94 160 ILE A O 1
ATOM 1308 N N . LYS A 1 161 ? -18.061 -9.276 35.106 1.00 97.81 161 LYS A N 1
ATOM 1309 C CA . LYS A 1 161 ? -18.787 -8.096 35.607 1.00 97.81 161 LYS A CA 1
ATOM 1310 C C . LYS A 1 161 ? -20.286 -8.368 35.687 1.00 97.81 161 LYS A C 1
ATOM 1312 O O . LYS A 1 161 ? -20.887 -8.107 36.725 1.00 97.81 161 LYS A O 1
ATOM 1317 N N . ASP A 1 162 ? -20.875 -8.969 34.660 1.00 97.19 162 ASP A N 1
ATOM 1318 C CA . ASP A 1 162 ? -22.299 -9.308 34.638 1.00 97.19 162 ASP A CA 1
ATOM 1319 C C . ASP A 1 162 ? -22.649 -10.389 35.672 1.00 97.19 162 ASP A C 1
ATOM 1321 O O . ASP A 1 162 ? -23.714 -10.356 36.292 1.00 97.19 162 ASP A O 1
ATOM 1325 N N . GLN A 1 163 ? -21.760 -11.358 35.912 1.00 97.81 163 GLN A N 1
ATOM 1326 C CA . GLN A 1 163 ? -21.908 -12.326 37.005 1.00 97.81 163 GLN A CA 1
ATOM 1327 C C . GLN A 1 163 ? -21.873 -11.642 38.381 1.00 97.81 163 GLN A C 1
ATOM 1329 O O . GLN A 1 163 ? -22.729 -11.922 39.223 1.00 97.81 163 GLN A O 1
ATOM 1334 N N . CYS A 1 164 ? -20.931 -10.725 38.613 1.00 96.56 164 CYS A N 1
ATOM 1335 C CA . CYS A 1 164 ? -20.855 -9.944 39.848 1.00 96.56 164 CYS A CA 1
ATOM 1336 C C . CYS A 1 164 ? -22.087 -9.053 40.036 1.00 96.56 164 CYS A C 1
ATOM 1338 O O . CYS A 1 164 ? -22.650 -9.032 41.126 1.00 96.56 164 CYS A O 1
ATOM 1340 N N . ASN A 1 165 ? -22.558 -8.393 38.977 1.00 97.12 165 ASN A N 1
ATOM 1341 C CA . ASN A 1 165 ? -23.763 -7.565 39.010 1.00 97.12 165 ASN A CA 1
ATOM 1342 C C . ASN A 1 165 ? -25.006 -8.392 39.356 1.00 97.12 165 ASN A C 1
ATOM 1344 O O . ASN A 1 165 ? -25.781 -7.991 40.221 1.00 97.12 165 ASN A O 1
ATOM 1348 N N . ARG A 1 166 ? -25.161 -9.583 38.762 1.00 96.50 166 ARG A N 1
ATOM 1349 C CA . ARG A 1 166 ? -26.248 -10.516 39.107 1.00 96.50 166 ARG A CA 1
ATOM 1350 C C . ARG A 1 166 ? -26.195 -10.957 40.567 1.00 96.50 166 ARG A C 1
ATOM 1352 O O . ARG A 1 166 ? -27.225 -10.961 41.236 1.00 96.50 166 ARG A O 1
ATOM 1359 N N . ARG A 1 167 ? -25.006 -11.289 41.083 1.00 96.88 167 ARG A N 1
ATOM 1360 C CA . ARG A 1 167 ? -24.825 -11.605 42.511 1.00 96.88 167 ARG A CA 1
ATOM 1361 C C . ARG A 1 167 ? -25.162 -10.409 43.397 1.00 96.88 167 ARG A C 1
ATOM 1363 O O . ARG A 1 167 ? -25.822 -10.593 44.409 1.00 96.88 167 ARG A O 1
ATOM 1370 N N . ASN A 1 168 ? -24.751 -9.203 43.011 1.00 97.44 168 ASN A N 1
ATOM 1371 C CA . ASN A 1 168 ? -25.023 -7.992 43.777 1.00 97.44 168 ASN A CA 1
ATOM 1372 C C . ASN A 1 168 ? -26.525 -7.668 43.816 1.00 97.44 168 ASN A C 1
ATOM 1374 O O . ASN A 1 168 ? -27.050 -7.393 44.887 1.00 97.44 168 ASN A O 1
ATOM 1378 N N . MET A 1 169 ? -27.237 -7.795 42.688 1.00 95.88 169 MET A N 1
ATOM 1379 C CA . MET A 1 169 ? -28.704 -7.705 42.650 1.00 95.88 169 MET A CA 1
ATOM 1380 C C . MET A 1 169 ? -29.361 -8.752 43.554 1.00 95.88 169 MET A C 1
ATOM 1382 O O . MET A 1 169 ? -30.200 -8.400 44.370 1.00 95.88 169 MET A O 1
ATOM 1386 N N . SER A 1 170 ? -28.928 -10.014 43.484 1.00 97.38 170 SER A N 1
ATOM 1387 C CA . SER A 1 170 ? -29.463 -11.073 44.351 1.00 97.38 170 SER A CA 1
ATOM 1388 C C . SER A 1 170 ? -29.223 -10.787 45.838 1.00 97.38 170 SER A C 1
ATOM 1390 O O . SER A 1 170 ? -30.118 -10.996 46.653 1.00 97.38 170 SER A O 1
ATOM 1392 N N . ILE A 1 171 ? -28.040 -10.287 46.209 1.00 97.12 171 ILE A N 1
ATOM 1393 C CA . ILE A 1 171 ? -27.751 -9.864 47.586 1.00 97.12 171 ILE A CA 1
ATOM 1394 C C . ILE A 1 171 ? -28.662 -8.700 47.979 1.00 97.12 171 ILE A C 1
ATOM 1396 O O . ILE A 1 171 ? -29.232 -8.730 49.067 1.00 97.12 171 ILE A O 1
ATOM 1400 N N . GLN A 1 172 ? -28.842 -7.712 47.102 1.00 97.12 172 GLN A N 1
ATOM 1401 C CA . GLN A 1 172 ? -29.736 -6.586 47.349 1.00 97.12 172 GLN A CA 1
ATOM 1402 C C . GLN A 1 172 ? -31.184 -7.052 47.566 1.00 97.12 172 GLN A C 1
ATOM 1404 O O . GLN A 1 172 ? -31.837 -6.582 48.495 1.00 97.12 172 GLN A O 1
ATOM 1409 N N . ASP A 1 173 ? -31.666 -8.026 46.793 1.00 97.19 173 ASP A N 1
ATOM 1410 C CA . ASP A 1 173 ? -32.997 -8.618 46.966 1.00 97.19 173 ASP A CA 1
ATOM 1411 C C . ASP A 1 173 ? -33.136 -9.330 48.323 1.00 97.19 173 ASP A C 1
ATOM 1413 O O . ASP A 1 173 ? -34.155 -9.190 49.010 1.00 97.19 173 ASP A O 1
ATOM 1417 N N . HIS A 1 174 ? -32.099 -10.055 48.760 1.00 97.06 174 HIS A N 1
ATOM 1418 C CA . HIS A 1 174 ? -32.064 -10.668 50.090 1.00 97.06 174 HIS A CA 1
ATOM 1419 C C . HIS A 1 174 ? -32.044 -9.625 51.213 1.00 97.06 174 HIS A C 1
ATOM 1421 O O . HIS A 1 174 ? -32.744 -9.798 52.211 1.00 97.06 174 HIS A O 1
ATOM 1427 N N . VAL A 1 175 ? -31.285 -8.537 51.055 1.00 97.81 175 VAL A N 1
ATOM 1428 C CA . VAL A 1 175 ? -31.250 -7.422 52.015 1.00 97.81 175 VAL A CA 1
ATOM 1429 C C . VAL A 1 175 ? -32.623 -6.760 52.113 1.00 97.81 175 VAL A C 1
ATOM 1431 O O . VAL A 1 175 ? -33.140 -6.611 53.217 1.00 97.81 175 VAL A O 1
ATOM 1434 N N . ASN A 1 176 ? -33.261 -6.462 50.981 1.00 97.00 176 ASN A N 1
ATOM 1435 C CA . ASN A 1 176 ? -34.608 -5.891 50.945 1.00 97.00 176 ASN A CA 1
ATOM 1436 C C . ASN A 1 176 ? -35.633 -6.821 51.622 1.00 97.00 176 ASN A C 1
ATOM 1438 O O . ASN A 1 176 ? -36.474 -6.370 52.400 1.00 97.00 176 ASN A O 1
ATOM 1442 N N . SER A 1 177 ? -35.533 -8.132 51.380 1.00 97.31 177 SER A N 1
ATOM 1443 C CA . SER A 1 177 ? -36.385 -9.138 52.029 1.00 97.31 177 SER A CA 1
ATOM 1444 C C . SER A 1 177 ? -36.167 -9.178 53.547 1.00 97.31 177 SER A C 1
ATOM 1446 O O . SER A 1 177 ? -37.129 -9.235 54.314 1.00 97.31 177 SER A O 1
ATOM 1448 N N . LEU A 1 178 ? -34.911 -9.101 54.001 1.00 97.31 178 LEU A N 1
ATOM 1449 C CA . LEU A 1 178 ? -34.575 -9.026 55.424 1.00 97.31 178 LEU A CA 1
ATOM 1450 C C . LEU A 1 178 ? -35.098 -7.747 56.072 1.00 97.31 178 LEU A C 1
ATOM 1452 O O . LEU A 1 178 ? -35.600 -7.808 57.190 1.00 97.31 178 LEU A O 1
ATOM 1456 N N . ASP A 1 179 ? -35.002 -6.603 55.403 1.00 96.94 179 ASP A N 1
ATOM 1457 C CA . ASP A 1 179 ? -35.519 -5.345 55.937 1.00 96.94 179 ASP A CA 1
ATOM 1458 C C . ASP A 1 179 ? -37.051 -5.347 56.009 1.00 96.94 179 ASP A C 1
ATOM 1460 O O . ASP A 1 179 ? -37.611 -4.872 56.998 1.00 96.94 179 ASP A O 1
ATOM 1464 N N . SER A 1 180 ? -37.737 -5.989 55.056 1.00 96.75 180 SER A N 1
ATOM 1465 C CA . SER A 1 180 ? -39.180 -6.233 55.169 1.00 96.75 180 SER A CA 1
ATOM 1466 C C . SER A 1 180 ? -39.523 -7.087 56.394 1.00 96.75 180 SER A C 1
ATOM 1468 O O . SER A 1 180 ? -40.424 -6.728 57.151 1.00 96.75 180 SER A O 1
ATOM 1470 N N . LEU A 1 181 ? -38.789 -8.178 56.637 1.00 97.06 181 LEU A N 1
ATOM 1471 C CA . LEU A 1 181 ? -38.995 -9.025 57.819 1.00 97.06 181 LEU A CA 1
ATOM 1472 C C . LEU A 1 181 ? -38.663 -8.291 59.125 1.00 97.06 181 LEU A C 1
ATOM 1474 O O . LEU A 1 181 ? -39.369 -8.446 60.119 1.00 97.06 181 LEU A O 1
ATOM 1478 N N . LYS A 1 182 ? -37.612 -7.461 59.149 1.00 97.25 182 LYS A N 1
ATOM 1479 C CA . LYS A 1 182 ? -37.288 -6.617 60.312 1.00 97.25 182 LYS A CA 1
ATOM 1480 C C . LYS A 1 182 ? -38.400 -5.614 60.602 1.00 97.25 182 LYS A C 1
ATOM 1482 O O . LYS A 1 182 ? -38.699 -5.379 61.771 1.00 97.25 182 LYS A O 1
ATOM 1487 N N . ASN A 1 183 ? -39.002 -5.027 59.569 1.00 97.25 183 ASN A N 1
ATOM 1488 C CA . ASN A 1 183 ? -40.128 -4.108 59.723 1.00 97.25 183 ASN A CA 1
ATOM 1489 C C . ASN A 1 183 ? -41.366 -4.832 60.264 1.00 97.25 183 ASN A C 1
ATOM 1491 O O . ASN A 1 183 ? -42.006 -4.326 61.182 1.00 97.25 183 ASN A O 1
ATOM 1495 N N . GLU A 1 184 ? -41.656 -6.038 59.771 1.00 97.19 184 GLU A N 1
ATOM 1496 C CA . GLU A 1 184 ? -42.733 -6.879 60.303 1.00 97.19 184 GLU A CA 1
ATOM 1497 C C . GLU A 1 184 ? -42.483 -7.258 61.772 1.00 97.19 184 GLU A C 1
ATOM 1499 O O . GLU A 1 184 ? -43.364 -7.099 62.615 1.00 97.19 184 GLU A O 1
ATOM 1504 N N . LEU A 1 185 ? -41.256 -7.661 62.122 1.00 95.94 185 LEU A N 1
ATOM 1505 C CA . LEU A 1 185 ? -40.871 -7.942 63.506 1.00 95.94 185 LEU A CA 1
ATOM 1506 C C . LEU A 1 185 ? -41.024 -6.702 64.396 1.00 95.94 185 LEU A C 1
ATOM 1508 O O . LEU A 1 185 ? -41.537 -6.806 65.508 1.00 95.94 185 LEU A O 1
ATOM 1512 N N . ARG A 1 186 ? -40.600 -5.525 63.917 1.00 98.06 186 ARG A N 1
ATOM 1513 C CA . ARG A 1 186 ? -40.759 -4.258 64.642 1.00 98.06 186 ARG A CA 1
ATOM 1514 C C . ARG A 1 186 ? -42.236 -3.959 64.892 1.00 98.06 186 ARG A C 1
ATOM 1516 O O . ARG A 1 186 ? -42.586 -3.628 66.019 1.00 98.06 186 ARG A O 1
ATOM 1523 N N . PHE A 1 187 ? -43.090 -4.138 63.887 1.00 97.69 187 PHE A N 1
ATOM 1524 C CA . PHE A 1 187 ? -44.534 -3.962 64.025 1.00 97.69 187 PHE A CA 1
ATOM 1525 C C . PHE A 1 187 ? -45.139 -4.941 65.044 1.00 97.69 187 PHE A C 1
ATOM 1527 O O . PHE A 1 187 ? -45.930 -4.542 65.897 1.00 97.69 187 PHE A O 1
ATOM 1534 N N . ILE A 1 188 ? -44.737 -6.215 65.015 1.00 97.12 188 ILE A N 1
ATOM 1535 C CA . ILE A 1 188 ? -45.185 -7.216 65.996 1.00 97.12 188 ILE A CA 1
ATOM 1536 C C . ILE A 1 188 ? -44.700 -6.860 67.406 1.00 97.12 188 ILE A C 1
ATOM 1538 O O . ILE A 1 188 ? -45.461 -7.001 68.361 1.00 97.12 188 ILE A O 1
ATOM 1542 N N . LEU A 1 189 ? -43.461 -6.384 67.559 1.00 96.88 189 LEU A N 1
ATOM 1543 C CA . LEU A 1 189 ? -42.927 -5.943 68.850 1.00 96.88 189 LEU A CA 1
ATOM 1544 C C . LEU A 1 189 ? -43.678 -4.726 69.394 1.00 96.88 189 LEU A C 1
ATOM 1546 O O . LEU A 1 189 ? -43.990 -4.702 70.581 1.00 96.88 189 LEU A O 1
ATOM 1550 N N . GLU A 1 190 ? -44.013 -3.757 68.544 1.00 97.75 190 GLU A N 1
ATOM 1551 C CA . GLU A 1 190 ? -44.837 -2.606 68.921 1.00 97.75 190 GLU A CA 1
ATOM 1552 C C . GLU A 1 190 ? -46.232 -3.060 69.369 1.00 97.75 190 GLU A C 1
ATOM 1554 O O . GLU A 1 190 ? -46.673 -2.719 70.465 1.00 97.75 190 GLU A O 1
ATOM 1559 N N . LYS A 1 191 ? -46.881 -3.950 68.604 1.00 97.62 191 LYS A N 1
ATOM 1560 C CA . LYS A 1 191 ? -48.172 -4.541 68.993 1.00 97.62 191 LYS A CA 1
ATOM 1561 C C . LYS A 1 191 ? -48.102 -5.345 70.285 1.00 97.62 191 LYS A C 1
ATOM 1563 O O . LYS A 1 191 ? -49.037 -5.296 71.082 1.00 97.62 191 LYS A O 1
ATOM 1568 N N . LYS A 1 192 ? -47.015 -6.082 70.507 1.00 97.94 192 LYS A N 1
ATOM 1569 C CA . LYS A 1 192 ? -46.772 -6.794 71.762 1.00 97.94 192 LYS A CA 1
ATOM 1570 C C . LYS A 1 192 ? -46.666 -5.801 72.922 1.00 97.94 192 LYS A C 1
ATOM 1572 O O . LYS A 1 192 ? -47.345 -5.996 73.923 1.00 97.94 192 LYS A O 1
ATOM 1577 N N . ASN A 1 193 ? -45.874 -4.741 72.771 1.00 97.38 193 ASN A N 1
ATOM 1578 C CA . ASN A 1 193 ? -45.697 -3.709 73.791 1.00 97.38 193 ASN A CA 1
ATOM 1579 C C . ASN A 1 193 ? -47.021 -2.992 74.112 1.00 97.38 193 ASN A C 1
ATOM 1581 O O . ASN A 1 193 ? -47.346 -2.791 75.277 1.00 97.38 193 ASN A O 1
ATOM 1585 N N . ASP A 1 194 ? -47.842 -2.687 73.102 1.00 97.56 194 ASP A N 1
ATOM 1586 C CA . ASP A 1 194 ? -49.190 -2.138 73.300 1.00 97.56 194 ASP A CA 1
ATOM 1587 C C . ASP A 1 194 ? -50.082 -3.077 74.126 1.00 97.56 194 ASP A C 1
ATOM 1589 O O . ASP A 1 194 ? -50.807 -2.637 75.020 1.00 97.56 194 ASP A O 1
ATOM 1593 N N . LEU A 1 195 ? -50.044 -4.383 73.839 1.00 96.94 195 LEU A N 1
ATOM 1594 C CA . LEU A 1 195 ? -50.801 -5.384 74.594 1.00 96.94 195 LEU A CA 1
ATOM 1595 C C . LEU A 1 195 ? -50.276 -5.543 76.026 1.00 96.94 195 LEU A C 1
ATOM 1597 O O . LEU A 1 195 ? -51.085 -5.645 76.946 1.00 96.94 195 LEU A O 1
ATOM 1601 N N . GLU A 1 196 ? -48.959 -5.525 76.228 1.00 97.00 196 GLU A N 1
ATOM 1602 C CA . GLU A 1 196 ? -48.334 -5.543 77.556 1.00 97.00 196 GLU A CA 1
ATOM 1603 C C . GLU A 1 196 ? -48.724 -4.299 78.371 1.00 97.00 196 GLU A C 1
ATOM 1605 O O . GLU A 1 196 ? -49.119 -4.431 79.529 1.00 97.00 196 GLU A O 1
ATOM 1610 N N . ASN A 1 197 ? -48.743 -3.112 77.757 1.00 97.25 197 ASN A N 1
ATOM 1611 C CA . ASN A 1 197 ? -49.204 -1.874 78.394 1.00 97.25 197 ASN A CA 1
ATOM 1612 C C . ASN A 1 197 ? -50.691 -1.935 78.767 1.00 97.25 197 ASN A C 1
ATOM 1614 O O . ASN A 1 197 ? -51.071 -1.566 79.880 1.00 97.25 197 ASN A O 1
ATOM 1618 N N . ARG A 1 198 ? -51.546 -2.445 77.869 1.00 97.56 198 ARG A N 1
ATOM 1619 C CA . ARG A 1 198 ? -52.977 -2.654 78.153 1.00 97.56 198 ARG A CA 1
ATOM 1620 C C . ARG A 1 198 ? -53.193 -3.653 79.289 1.00 97.56 198 ARG A C 1
ATOM 1622 O O . ARG A 1 198 ? -54.062 -3.434 80.131 1.00 97.56 198 ARG A O 1
ATOM 1629 N N . LEU A 1 199 ? -52.407 -4.728 79.329 1.00 96.31 199 LEU A N 1
ATOM 1630 C CA . LEU A 1 199 ? -52.444 -5.707 80.413 1.00 96.31 199 LEU A CA 1
ATOM 1631 C C . LEU A 1 199 ? -52.014 -5.074 81.740 1.00 96.31 199 LEU A C 1
ATOM 1633 O O . LEU A 1 199 ? -52.699 -5.261 82.740 1.00 96.31 199 LEU A O 1
ATOM 1637 N N . HIS A 1 200 ? -50.926 -4.298 81.748 1.00 97.06 200 HIS A N 1
ATOM 1638 C CA . HIS A 1 200 ? -50.459 -3.585 82.937 1.00 97.06 200 HIS A CA 1
ATOM 1639 C C . HIS A 1 200 ? -51.517 -2.605 83.459 1.00 97.06 200 HIS A C 1
ATOM 1641 O O . HIS A 1 200 ? -51.769 -2.550 84.661 1.00 97.06 200 HIS A O 1
ATOM 1647 N N . TYR A 1 201 ? -52.176 -1.862 82.567 1.00 96.69 201 TYR A N 1
ATOM 1648 C CA . TYR A 1 201 ? -53.272 -0.970 82.941 1.00 96.69 201 TYR A CA 1
ATOM 1649 C C . TYR A 1 201 ? -54.430 -1.742 83.588 1.00 96.69 201 TYR A C 1
ATOM 1651 O O . TYR A 1 201 ? -54.856 -1.399 84.686 1.00 96.69 201 TYR A O 1
ATOM 1659 N N . SER A 1 202 ? -54.864 -2.849 82.978 1.00 95.19 202 SER A N 1
ATOM 1660 C CA . SER A 1 202 ? -55.930 -3.694 83.531 1.00 95.19 202 SER A CA 1
ATOM 1661 C C . SER A 1 202 ? -55.548 -4.351 84.866 1.00 95.19 202 SER A C 1
ATOM 1663 O O . SER A 1 202 ? -56.393 -4.495 85.749 1.00 95.19 202 SER A O 1
ATOM 1665 N N . LEU A 1 203 ? -54.276 -4.724 85.054 1.00 96.56 203 LEU A N 1
ATOM 1666 C CA . LEU A 1 203 ? -53.770 -5.210 86.340 1.00 96.56 203 LEU A CA 1
ATOM 1667 C C . LEU A 1 203 ? -53.796 -4.114 87.409 1.00 96.56 203 LEU A C 1
ATOM 1669 O O . LEU A 1 203 ? -54.262 -4.378 88.512 1.00 96.56 203 LEU A O 1
ATOM 1673 N N . SER A 1 204 ? -53.375 -2.891 87.077 1.00 96.56 204 SER A N 1
ATOM 1674 C CA . SER A 1 204 ? -53.435 -1.747 87.994 1.00 96.56 204 SER A CA 1
ATOM 1675 C C . SER A 1 204 ? -54.877 -1.394 88.378 1.00 96.56 204 SER A C 1
ATOM 1677 O O . SER A 1 204 ? -55.164 -1.169 89.553 1.00 96.56 204 SER A O 1
ATOM 1679 N N . GLU A 1 205 ? -55.812 -1.427 87.423 1.00 96.56 205 GLU A N 1
ATOM 1680 C CA . GLU A 1 205 ? -57.244 -1.275 87.704 1.00 96.56 205 GLU A CA 1
ATOM 1681 C C . GLU A 1 205 ? -57.761 -2.392 88.618 1.00 96.56 205 GLU A C 1
ATOM 1683 O O . GLU A 1 205 ? -58.465 -2.118 89.590 1.00 96.56 205 GLU A O 1
ATOM 1688 N N . LYS A 1 206 ? -57.387 -3.652 88.358 1.00 96.62 206 LYS A N 1
ATOM 1689 C CA . LYS A 1 206 ? -57.754 -4.791 89.211 1.00 96.62 206 LYS A CA 1
ATOM 1690 C C . LYS A 1 206 ? -57.204 -4.634 90.630 1.00 96.62 206 LYS A C 1
ATOM 1692 O O . LYS A 1 206 ? -57.926 -4.921 91.581 1.00 96.62 206 LYS A O 1
ATOM 1697 N N . GLU A 1 207 ? -55.956 -4.205 90.788 1.00 96.69 207 GLU A N 1
ATOM 1698 C CA . GLU A 1 207 ? -55.353 -3.933 92.097 1.00 96.69 207 GLU A CA 1
ATOM 1699 C C . GLU A 1 207 ? -56.078 -2.795 92.817 1.00 96.69 207 GLU A C 1
ATOM 1701 O O . GLU A 1 207 ? -56.431 -2.948 93.983 1.00 96.69 207 GLU A O 1
ATOM 1706 N N . SER A 1 208 ? -56.397 -1.702 92.120 1.00 96.88 208 SER A N 1
ATOM 1707 C CA . SER A 1 208 ? -57.185 -0.597 92.677 1.00 96.88 208 SER A CA 1
ATOM 1708 C C . SER A 1 208 ? -58.576 -1.051 93.128 1.00 96.88 208 SER A C 1
ATOM 1710 O O . SER A 1 208 ? -58.986 -0.753 94.250 1.00 96.88 208 SER A O 1
ATOM 1712 N N . LEU A 1 209 ? -59.277 -1.842 92.307 1.00 95.75 209 LEU A N 1
ATOM 1713 C CA . LEU A 1 209 ? -60.562 -2.441 92.671 1.00 95.75 209 LEU A CA 1
ATOM 1714 C C . LEU A 1 209 ? -60.428 -3.423 93.839 1.00 95.75 209 LEU A C 1
ATOM 1716 O O . LEU A 1 209 ? -61.313 -3.481 94.687 1.00 95.75 209 LEU A O 1
ATOM 1720 N N . SER A 1 210 ? -59.330 -4.176 93.915 1.00 96.94 210 SER A N 1
ATOM 1721 C CA . SER A 1 210 ? -59.045 -5.074 95.036 1.00 96.94 210 SER A CA 1
ATOM 1722 C C . SER A 1 210 ? -58.810 -4.303 96.337 1.00 96.94 210 SER A C 1
ATOM 1724 O O . SER A 1 210 ? -59.297 -4.731 97.381 1.00 96.94 210 SER A O 1
ATOM 1726 N N . ILE A 1 211 ? -58.100 -3.170 96.287 1.00 96.50 211 ILE A N 1
ATOM 1727 C CA . ILE A 1 211 ? -57.916 -2.270 97.435 1.00 96.50 211 ILE A CA 1
ATOM 1728 C C . ILE A 1 211 ? -59.272 -1.695 97.856 1.00 96.50 211 ILE A C 1
ATOM 1730 O O . ILE A 1 211 ? -59.649 -1.830 99.016 1.00 96.50 211 ILE A O 1
ATOM 1734 N N . ALA A 1 212 ? -60.055 -1.162 96.912 1.00 96.19 212 ALA A N 1
ATOM 1735 C CA . ALA A 1 212 ? -61.392 -0.635 97.188 1.00 96.19 212 ALA A CA 1
ATOM 1736 C C . ALA A 1 212 ? -62.338 -1.704 97.771 1.00 96.19 212 ALA A C 1
ATOM 1738 O O . ALA A 1 212 ? -63.134 -1.416 98.664 1.00 96.19 212 ALA A O 1
ATOM 1739 N N . LEU A 1 213 ? -62.237 -2.955 97.308 1.00 95.94 213 LEU A N 1
ATOM 1740 C CA . LEU A 1 213 ? -62.984 -4.088 97.857 1.00 95.94 213 LEU A CA 1
ATOM 1741 C C . LEU A 1 213 ? -62.538 -4.428 99.286 1.00 95.94 213 LEU A C 1
ATOM 1743 O O . LEU A 1 213 ? -63.391 -4.725 100.122 1.00 95.94 213 LEU A O 1
ATOM 1747 N N . SER A 1 214 ? -61.234 -4.383 99.578 1.00 95.69 214 SER A N 1
ATOM 1748 C CA . SER A 1 214 ? -60.702 -4.575 100.934 1.00 95.69 214 SER A CA 1
ATOM 1749 C C . SER A 1 214 ? -61.206 -3.483 101.874 1.00 95.69 214 SER A C 1
ATOM 1751 O O . SER A 1 214 ? -61.769 -3.796 102.918 1.00 95.69 214 SER A O 1
ATOM 1753 N N . GLU A 1 215 ? -61.112 -2.213 101.471 1.00 95.75 215 GLU A N 1
ATOM 1754 C CA . GLU A 1 215 ? -61.622 -1.071 102.242 1.00 95.75 215 GLU A CA 1
ATOM 1755 C C . GLU A 1 215 ? -63.138 -1.166 102.473 1.00 95.75 215 GLU A C 1
ATOM 1757 O O . GLU A 1 215 ? -63.625 -0.942 103.583 1.00 95.75 215 GLU A O 1
ATOM 1762 N N . ALA A 1 216 ? -63.908 -1.546 101.446 1.00 94.81 216 ALA A N 1
ATOM 1763 C CA . ALA A 1 216 ? -65.342 -1.784 101.581 1.00 94.81 216 ALA A CA 1
ATOM 1764 C C . ALA A 1 216 ? -65.633 -2.949 102.539 1.00 94.81 216 ALA A C 1
ATOM 1766 O O . ALA A 1 216 ? -66.540 -2.852 103.366 1.00 94.81 216 ALA A O 1
ATOM 1767 N N . SER A 1 217 ? -64.845 -4.023 102.474 1.00 95.88 217 SER A N 1
ATOM 1768 C CA . SER A 1 217 ? -64.957 -5.169 103.381 1.00 95.88 217 SER A CA 1
ATOM 1769 C C . SER A 1 217 ? -64.631 -4.775 104.822 1.00 95.88 217 SER A C 1
ATOM 1771 O O . SER A 1 217 ? -65.381 -5.134 105.726 1.00 95.88 217 SER A O 1
ATOM 1773 N N . GLU A 1 218 ? -63.576 -3.995 105.063 1.00 95.81 218 GLU A N 1
ATOM 1774 C CA . GLU A 1 218 ? -63.236 -3.447 106.383 1.00 95.81 218 GLU A CA 1
ATOM 1775 C C . GLU A 1 218 ? -64.345 -2.535 106.917 1.00 95.81 218 GLU A C 1
ATOM 1777 O O . GLU A 1 218 ? -64.745 -2.645 108.078 1.00 95.81 218 GLU A O 1
ATOM 1782 N N . ARG A 1 219 ? -64.918 -1.683 106.058 1.00 96.50 219 ARG A N 1
ATOM 1783 C CA . ARG A 1 219 ? -66.066 -0.839 106.407 1.00 96.50 219 ARG A CA 1
ATOM 1784 C C . ARG A 1 219 ? -67.285 -1.675 106.795 1.00 96.50 219 ARG A C 1
ATOM 1786 O O . ARG A 1 219 ? -67.941 -1.346 107.781 1.00 96.50 219 ARG A O 1
ATOM 1793 N N . ILE A 1 220 ? -67.575 -2.753 106.061 1.00 94.56 220 ILE A N 1
ATOM 1794 C CA . ILE A 1 220 ? -68.633 -3.710 106.414 1.00 94.56 220 ILE A CA 1
ATOM 1795 C C . ILE A 1 220 ? -68.339 -4.327 107.784 1.00 94.56 220 ILE A C 1
ATOM 1797 O O . ILE A 1 220 ? -69.204 -4.274 108.652 1.00 94.56 220 ILE A O 1
ATOM 1801 N N . HIS A 1 221 ? -67.121 -4.818 108.032 1.00 96.12 221 HIS A N 1
ATOM 1802 C CA . HIS A 1 221 ? -66.745 -5.386 109.333 1.00 96.12 221 HIS A CA 1
ATOM 1803 C C . HIS A 1 221 ? -66.923 -4.383 110.486 1.00 96.12 221 HIS A C 1
ATOM 1805 O O . HIS A 1 221 ? -67.430 -4.749 111.549 1.00 96.12 221 HIS A O 1
ATOM 1811 N N . MET A 1 222 ? -66.548 -3.116 110.285 1.00 95.25 222 MET A N 1
ATOM 1812 C CA . MET A 1 222 ? -66.747 -2.044 111.267 1.00 95.25 222 MET A CA 1
ATOM 1813 C C . MET A 1 222 ? -68.230 -1.767 111.532 1.00 95.25 222 MET A C 1
ATOM 1815 O O . MET A 1 222 ? -68.628 -1.625 112.690 1.00 95.25 222 MET A O 1
ATOM 1819 N N . LEU A 1 223 ? -69.055 -1.722 110.482 1.00 93.94 223 LEU A N 1
ATOM 1820 C CA . LEU A 1 223 ? -70.502 -1.556 110.616 1.00 93.94 223 LEU A CA 1
ATOM 1821 C C . LEU A 1 223 ? -71.129 -2.748 111.332 1.00 93.94 223 LEU A C 1
ATOM 1823 O O . LEU A 1 223 ? -71.844 -2.539 112.302 1.00 93.94 223 LEU A O 1
ATOM 1827 N N . GLU A 1 224 ? -70.809 -3.982 110.941 1.00 93.25 224 GLU A N 1
ATOM 1828 C CA . GLU A 1 224 ? -71.317 -5.175 111.618 1.00 93.25 224 GLU A CA 1
ATOM 1829 C C . GLU A 1 224 ? -70.908 -5.217 113.093 1.00 93.25 224 GL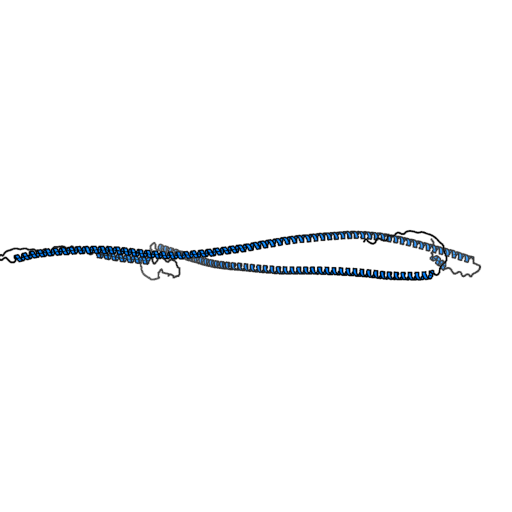U A C 1
ATOM 1831 O O . GLU A 1 224 ? -71.696 -5.619 113.948 1.00 93.25 224 GLU A O 1
ATOM 1836 N N . ARG A 1 225 ? -69.672 -4.818 113.420 1.00 94.88 225 ARG A N 1
ATOM 1837 C CA . ARG A 1 225 ? -69.225 -4.690 114.811 1.00 94.88 225 ARG A CA 1
ATOM 1838 C C . ARG A 1 225 ? -70.053 -3.648 115.556 1.00 94.88 225 ARG A C 1
ATOM 1840 O O . ARG A 1 225 ? -70.526 -3.946 116.647 1.00 94.88 225 ARG A O 1
ATOM 1847 N N . SER A 1 226 ? -70.270 -2.475 114.963 1.00 93.69 226 SER A N 1
ATOM 1848 C CA . SER A 1 226 ? -71.117 -1.436 115.551 1.00 93.69 226 SER A CA 1
ATOM 1849 C C . SER A 1 226 ? -72.553 -1.928 115.751 1.00 93.69 226 SER A C 1
ATOM 1851 O O . SER A 1 226 ? -73.107 -1.731 116.826 1.00 93.69 226 SER A O 1
ATOM 1853 N N . THR A 1 227 ? -73.138 -2.645 114.787 1.00 91.50 227 THR A N 1
ATOM 1854 C CA . THR A 1 227 ? -74.470 -3.251 114.926 1.00 91.50 227 THR A CA 1
ATOM 1855 C C . THR A 1 227 ? -74.500 -4.267 116.063 1.00 91.50 227 THR A C 1
ATOM 1857 O O . THR A 1 227 ? -75.388 -4.189 116.901 1.00 91.50 227 THR A O 1
ATOM 1860 N N . ARG A 1 228 ? -73.499 -5.155 116.171 1.00 93.75 228 ARG A N 1
ATOM 1861 C CA . ARG A 1 228 ? -73.382 -6.092 117.304 1.00 93.75 228 ARG A CA 1
ATOM 1862 C C . ARG A 1 228 ? -73.263 -5.351 118.640 1.00 93.75 228 ARG A C 1
ATOM 1864 O O . ARG A 1 228 ? -73.904 -5.743 119.609 1.00 93.75 228 ARG A O 1
ATOM 1871 N N . GLU A 1 229 ? -72.477 -4.279 118.704 1.00 93.12 229 GLU A N 1
ATOM 1872 C CA . GLU A 1 229 ? -72.347 -3.439 119.900 1.00 93.12 229 GLU A CA 1
ATOM 1873 C C . GLU A 1 229 ? -73.681 -2.754 120.255 1.00 93.12 229 GLU A C 1
ATOM 1875 O O . GLU A 1 229 ? -74.095 -2.787 121.414 1.00 93.12 229 GLU A O 1
ATOM 1880 N N . GLN A 1 230 ? -74.408 -2.201 119.281 1.00 92.81 230 GLN A N 1
ATOM 1881 C CA . GLN A 1 230 ? -75.742 -1.630 119.501 1.00 92.81 230 GLN A CA 1
ATOM 1882 C C . GLN A 1 230 ? -76.767 -2.693 119.912 1.00 92.81 230 GLN A C 1
ATOM 1884 O O . GLN A 1 230 ? -77.524 -2.459 120.847 1.00 92.81 230 GLN A O 1
ATOM 1889 N N . ASP A 1 231 ? -76.739 -3.885 119.315 1.00 92.25 231 ASP A N 1
ATOM 1890 C CA . ASP A 1 231 ? -77.576 -5.017 119.723 1.00 92.25 231 ASP A CA 1
ATOM 1891 C C . ASP A 1 231 ? -77.284 -5.431 121.170 1.00 92.25 231 ASP A C 1
ATOM 1893 O O . ASP A 1 231 ? -78.205 -5.731 121.931 1.00 92.25 231 ASP A O 1
ATOM 1897 N N . THR A 1 232 ? -76.012 -5.440 121.592 1.00 91.94 232 THR A N 1
ATOM 1898 C CA . THR A 1 232 ? -75.663 -5.707 122.998 1.00 91.94 232 THR A CA 1
ATOM 1899 C C . THR A 1 232 ? -76.153 -4.603 123.929 1.00 91.94 232 THR A C 1
ATOM 1901 O O . THR A 1 232 ? -76.718 -4.924 124.974 1.00 91.94 232 THR A O 1
ATOM 1904 N N . LYS A 1 233 ? -76.027 -3.325 123.543 1.00 93.25 233 LYS A N 1
ATOM 1905 C CA . LYS A 1 233 ? -76.589 -2.196 124.302 1.00 93.25 233 LYS A CA 1
ATOM 1906 C C . LYS A 1 233 ? -78.104 -2.314 124.418 1.00 93.25 233 LYS A C 1
ATOM 1908 O O . LYS A 1 233 ? -78.622 -2.200 125.520 1.00 93.25 233 LYS A O 1
ATOM 1913 N N . PHE A 1 234 ? -78.795 -2.620 123.323 1.00 88.94 234 PHE A N 1
ATOM 1914 C CA . PHE A 1 234 ? -80.242 -2.809 123.298 1.00 88.94 234 PHE A CA 1
ATOM 1915 C C . PHE A 1 234 ? -80.683 -3.970 124.203 1.00 88.94 234 PHE A C 1
ATOM 1917 O O . PHE A 1 234 ? -81.605 -3.832 125.007 1.00 88.94 234 PHE A O 1
ATOM 1924 N N . LYS A 1 235 ? -79.971 -5.103 124.159 1.00 92.56 235 LYS A N 1
ATOM 1925 C CA . LYS A 1 235 ? -80.201 -6.227 125.082 1.00 92.56 235 LYS A CA 1
ATOM 1926 C C . LYS A 1 235 ? -79.975 -5.833 126.542 1.00 92.56 235 LYS A C 1
ATOM 1928 O O . LYS A 1 235 ? -80.777 -6.210 127.390 1.00 92.56 235 LYS A O 1
ATOM 1933 N N . MET A 1 236 ? -78.924 -5.069 126.845 1.00 90.19 236 MET A N 1
ATOM 1934 C CA . MET A 1 236 ? -78.687 -4.550 128.196 1.00 90.19 236 MET A CA 1
ATOM 1935 C C . MET A 1 236 ? -79.806 -3.605 128.642 1.00 90.19 236 MET A C 1
ATOM 1937 O O . MET A 1 236 ? -80.289 -3.747 129.761 1.00 90.19 236 MET A O 1
ATOM 1941 N N . THR A 1 237 ? -80.263 -2.691 127.778 1.00 87.25 237 THR A N 1
ATOM 1942 C CA . THR A 1 237 ? -81.369 -1.780 128.105 1.00 87.25 237 THR A CA 1
ATOM 1943 C C . THR A 1 237 ? -82.675 -2.529 128.352 1.00 87.25 237 THR A C 1
ATOM 1945 O O . THR A 1 237 ? -83.395 -2.184 129.285 1.00 87.25 237 THR A O 1
ATOM 1948 N N . ILE A 1 238 ? -82.953 -3.593 127.587 1.00 89.62 238 ILE A N 1
ATOM 1949 C CA . ILE A 1 238 ? -84.092 -4.484 127.851 1.00 89.62 238 ILE A CA 1
ATOM 1950 C C . ILE A 1 238 ? -83.938 -5.145 129.220 1.00 89.62 238 ILE A C 1
ATOM 1952 O O . ILE A 1 238 ? -84.857 -5.088 130.022 1.00 89.62 238 ILE A O 1
ATOM 1956 N N . GLN A 1 239 ? -82.771 -5.711 129.542 1.00 90.56 239 GLN A N 1
ATOM 1957 C CA . GLN A 1 239 ? -82.545 -6.331 130.854 1.00 90.56 239 GLN A CA 1
ATOM 1958 C C . GLN A 1 239 ? -82.706 -5.339 132.015 1.00 90.56 239 GLN A C 1
ATOM 1960 O O . GLN A 1 239 ? -83.225 -5.708 133.070 1.00 90.56 239 GLN A O 1
ATOM 1965 N N . THR A 1 240 ? -82.272 -4.086 131.847 1.00 87.88 240 THR A N 1
ATOM 1966 C CA . THR A 1 240 ? -82.505 -3.037 132.849 1.00 87.88 240 THR A CA 1
ATOM 1967 C C . THR A 1 240 ? -83.973 -2.639 132.936 1.00 87.88 240 THR A C 1
ATOM 1969 O O . THR A 1 240 ? -84.449 -2.422 134.045 1.00 87.88 240 THR A O 1
ATOM 1972 N N . LEU A 1 241 ? -84.696 -2.593 131.812 1.00 84.06 241 LEU A N 1
ATOM 1973 C CA . LEU A 1 241 ? -86.142 -2.366 131.789 1.00 84.06 241 LEU A CA 1
ATOM 1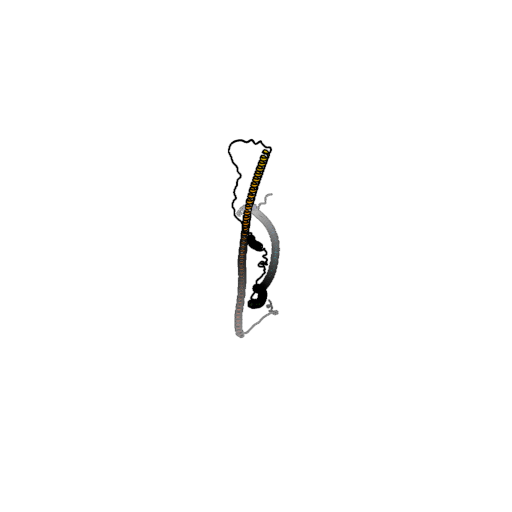974 C C . LEU A 1 241 ? -86.872 -3.493 132.512 1.00 84.06 241 LEU A C 1
ATOM 1976 O O . LEU A 1 241 ? -87.596 -3.205 133.449 1.00 84.06 241 LEU A O 1
ATOM 1980 N N . ASP A 1 242 ? -86.588 -4.756 132.197 1.00 86.75 242 ASP A N 1
ATOM 1981 C CA . ASP A 1 242 ? -87.144 -5.917 132.900 1.00 86.75 242 ASP A CA 1
ATOM 1982 C C . ASP A 1 242 ? -86.853 -5.864 134.408 1.00 86.75 242 ASP A C 1
ATOM 1984 O O . ASP A 1 242 ? -87.655 -6.296 135.236 1.00 86.75 242 ASP A O 1
ATOM 1988 N N . ARG A 1 243 ? -85.664 -5.392 134.805 1.00 87.31 243 ARG A N 1
ATOM 1989 C CA . ARG A 1 243 ? -85.319 -5.216 136.220 1.00 87.31 243 ARG A CA 1
ATOM 1990 C C . ARG A 1 243 ? -86.152 -4.101 136.851 1.00 87.31 243 ARG A C 1
ATOM 1992 O O . ARG A 1 243 ? -86.696 -4.326 137.926 1.00 87.31 243 ARG A O 1
ATOM 1999 N N . LEU A 1 244 ? -86.262 -2.948 136.195 1.00 80.31 244 LEU A N 1
ATOM 2000 C CA . LEU A 1 244 ? -87.095 -1.838 136.652 1.00 80.31 244 LEU A CA 1
ATOM 2001 C C . LEU A 1 244 ? -88.572 -2.229 136.692 1.00 80.31 244 LEU A C 1
ATOM 2003 O O . LEU A 1 244 ? -89.236 -1.894 137.655 1.00 80.31 244 LEU A O 1
ATOM 2007 N N . GLU A 1 245 ? -89.084 -2.982 135.722 1.00 82.75 245 GLU A N 1
ATOM 2008 C CA . GLU A 1 245 ? -90.450 -3.508 135.717 1.00 82.75 245 GLU A CA 1
ATOM 2009 C C . GLU A 1 245 ? -90.683 -4.488 136.866 1.00 82.75 245 GLU A C 1
ATOM 2011 O O . GLU A 1 245 ? -91.717 -4.409 137.519 1.00 82.75 245 GLU A O 1
ATOM 2016 N N . ARG A 1 246 ? -89.720 -5.366 137.186 1.00 83.00 246 ARG A N 1
ATOM 2017 C CA . ARG A 1 246 ? -89.796 -6.212 138.391 1.00 83.00 246 ARG A CA 1
ATOM 2018 C C . ARG A 1 246 ? -89.759 -5.381 139.671 1.00 83.00 246 ARG A C 1
ATOM 2020 O O . ARG A 1 246 ? -90.548 -5.639 140.572 1.00 83.00 246 ARG A O 1
ATOM 2027 N N . GLU A 1 247 ? -88.880 -4.383 139.762 1.00 80.94 247 GLU A N 1
ATOM 2028 C CA . GLU A 1 247 ? -88.822 -3.460 140.904 1.00 80.94 247 GLU A CA 1
ATOM 2029 C C . GLU A 1 247 ? -90.144 -2.684 141.046 1.00 80.94 247 GLU A C 1
ATOM 2031 O O . GLU A 1 247 ? -90.713 -2.628 142.134 1.00 80.94 247 GLU A O 1
ATOM 2036 N N . ASN A 1 248 ? -90.700 -2.184 139.944 1.00 73.19 248 ASN A N 1
ATOM 2037 C CA . ASN A 1 248 ? -91.981 -1.489 139.898 1.00 73.19 248 ASN A CA 1
ATOM 2038 C C . ASN A 1 248 ? -93.146 -2.434 140.232 1.00 73.19 248 ASN A C 1
ATOM 2040 O O . ASN A 1 248 ? -94.048 -2.052 140.964 1.00 73.19 248 ASN A O 1
ATOM 2044 N N . GLY A 1 249 ? -93.088 -3.696 139.801 1.00 79.00 249 GLY A N 1
ATOM 2045 C CA . GLY A 1 249 ? -94.015 -4.753 140.204 1.00 79.00 249 GLY A CA 1
ATOM 2046 C C . GLY A 1 249 ? -93.970 -5.015 141.709 1.00 79.00 249 GLY A C 1
ATOM 2047 O O . GLY A 1 249 ? -95.010 -5.020 142.356 1.00 79.00 249 GLY A O 1
ATOM 2048 N N . THR A 1 250 ? -92.780 -5.119 142.311 1.00 77.56 250 THR A N 1
ATOM 2049 C CA . THR A 1 250 ? -92.654 -5.266 143.774 1.00 77.56 250 THR A CA 1
ATOM 2050 C C . THR A 1 250 ? -93.098 -4.020 144.545 1.00 77.56 250 THR A C 1
ATOM 2052 O O . THR A 1 250 ? -93.599 -4.131 145.663 1.00 77.56 250 THR A O 1
ATOM 2055 N N . LEU A 1 251 ? -92.931 -2.823 143.972 1.00 67.19 251 LEU A N 1
ATOM 2056 C CA . LEU A 1 251 ? -93.459 -1.580 144.538 1.00 67.19 251 LEU A CA 1
ATOM 2057 C C . LEU A 1 251 ? -94.984 -1.508 144.401 1.00 67.19 251 LEU A C 1
ATOM 2059 O O . LEU A 1 251 ? -95.646 -1.057 145.332 1.00 67.19 251 LEU A O 1
ATOM 2063 N N . SER A 1 252 ? -95.539 -2.008 143.298 1.00 67.75 252 SER A N 1
ATOM 2064 C CA . SER A 1 252 ? -96.980 -2.114 143.072 1.00 67.75 252 SER A CA 1
ATOM 2065 C C . SER A 1 252 ? -97.620 -3.134 144.018 1.00 67.75 252 SER A C 1
ATOM 2067 O O . SER A 1 252 ? -98.617 -2.812 144.646 1.00 67.75 252 SER A O 1
ATOM 2069 N N . GLU A 1 253 ? -97.010 -4.305 144.234 1.00 65.50 253 GLU A N 1
ATOM 2070 C CA . GLU A 1 253 ? -97.453 -5.280 145.249 1.00 65.50 253 GLU A CA 1
ATOM 2071 C C . GLU A 1 253 ? -97.336 -4.720 146.678 1.00 65.50 253 GLU A C 1
ATOM 2073 O O . GLU A 1 253 ? -98.166 -5.009 147.545 1.00 65.50 253 GLU A O 1
ATOM 2078 N N . ARG A 1 254 ? -96.335 -3.869 146.951 1.00 63.00 254 ARG A N 1
ATOM 2079 C CA . ARG A 1 254 ? -96.257 -3.113 148.213 1.00 63.00 254 ARG A CA 1
ATOM 2080 C C . ARG A 1 254 ? -97.377 -2.080 148.334 1.00 63.00 254 ARG A C 1
ATOM 2082 O O . ARG A 1 254 ? -97.921 -1.936 149.418 1.00 63.00 254 ARG A O 1
ATOM 2089 N N . LEU A 1 255 ? -97.749 -1.391 147.259 1.00 61.09 255 LEU A N 1
ATOM 2090 C CA . LEU A 1 255 ? -98.876 -0.454 147.267 1.00 61.09 255 LEU A CA 1
ATOM 2091 C C . LEU A 1 255 ? -100.221 -1.181 147.441 1.00 61.09 255 LEU A C 1
ATOM 2093 O O . LEU A 1 255 ? -101.021 -0.767 148.274 1.00 61.09 255 LEU A O 1
ATOM 2097 N N . GLU A 1 256 ? -100.433 -2.315 146.770 1.00 56.56 256 GLU A N 1
ATOM 2098 C CA . GLU A 1 256 ? -101.651 -3.136 146.898 1.00 56.56 256 GLU A CA 1
ATOM 2099 C C . GLU A 1 256 ? -101.796 -3.788 148.283 1.00 56.56 256 GLU A C 1
ATOM 2101 O O . GLU A 1 256 ? -102.902 -3.896 148.817 1.00 56.56 256 GLU A O 1
ATOM 2106 N N . SER A 1 257 ? -100.684 -4.176 148.916 1.00 53.91 257 SER A N 1
ATOM 2107 C CA . SER A 1 257 ? -100.699 -4.699 150.291 1.00 53.91 257 SER A CA 1
ATOM 2108 C C . SER A 1 257 ? -100.891 -3.613 151.357 1.00 53.91 257 SER A C 1
ATOM 2110 O O . SER A 1 257 ? -101.379 -3.921 152.447 1.00 53.91 257 SER A O 1
ATOM 2112 N N . PHE A 1 258 ? -100.581 -2.349 151.050 1.00 47.72 258 PHE A N 1
ATOM 2113 C CA . PHE A 1 258 ? -100.859 -1.208 151.928 1.00 47.72 258 PHE A CA 1
ATOM 2114 C C . PHE A 1 258 ? -102.313 -0.710 151.844 1.00 47.72 258 PHE A C 1
ATOM 2116 O O . PHE A 1 258 ? -102.823 -0.201 152.842 1.00 47.72 258 PHE A O 1
ATOM 2123 N N . ASP A 1 259 ? -103.004 -0.899 150.716 1.00 47.75 259 ASP A N 1
ATOM 2124 C CA . ASP A 1 259 ? -104.351 -0.341 150.490 1.00 47.75 259 ASP A CA 1
ATOM 2125 C C . ASP A 1 259 ? -105.489 -1.142 151.167 1.00 47.75 259 ASP A C 1
ATOM 2127 O O . ASP A 1 259 ? -106.636 -0.705 151.229 1.00 47.75 259 ASP A O 1
ATOM 2131 N N . SER A 1 260 ? -105.192 -2.317 151.739 1.00 41.97 260 SER A N 1
ATOM 2132 C CA . SER A 1 260 ? -106.222 -3.221 152.286 1.00 41.97 260 SER A CA 1
ATOM 2133 C C . SER A 1 260 ? -106.353 -3.255 153.823 1.00 41.97 260 SER A C 1
ATOM 2135 O O . SER A 1 260 ? -107.215 -3.981 154.323 1.00 41.97 260 SER A O 1
ATOM 2137 N N . GLN A 1 261 ? -105.568 -2.496 154.614 1.00 39.66 261 GLN A N 1
ATOM 2138 C CA . GLN A 1 261 ? -105.666 -2.510 156.096 1.00 39.66 261 GLN A CA 1
ATOM 2139 C C . GLN A 1 261 ? -105.304 -1.179 156.817 1.00 39.66 261 GLN A C 1
ATOM 2141 O O . GLN A 1 261 ? -104.260 -1.102 157.460 1.00 39.66 261 GLN A O 1
ATOM 2146 N N . ARG A 1 262 ? -106.183 -0.153 156.787 1.00 39.97 262 ARG A N 1
ATOM 2147 C CA . ARG A 1 262 ? -106.408 0.927 157.813 1.00 39.97 262 ARG A CA 1
ATOM 2148 C C . ARG A 1 262 ? -107.261 2.042 157.179 1.00 39.97 262 ARG A C 1
ATOM 2150 O O . ARG A 1 262 ? -106.854 2.578 156.166 1.00 39.97 262 ARG A O 1
ATOM 2157 N N . SER A 1 263 ? -108.459 2.456 157.612 1.00 34.09 263 SER A N 1
ATOM 2158 C CA . SER A 1 263 ? -109.087 2.660 158.933 1.00 34.09 263 SER A CA 1
ATOM 2159 C C . SER A 1 263 ? -108.313 3.585 159.886 1.00 34.09 263 SER A C 1
ATOM 2161 O O . SER A 1 263 ? -107.324 3.166 160.476 1.00 34.09 263 SER A O 1
ATOM 2163 N N . LEU A 1 264 ? -108.883 4.782 160.110 1.00 35.12 264 LEU A N 1
ATOM 2164 C CA . LEU A 1 264 ? -108.659 5.733 161.217 1.00 35.12 264 LEU A CA 1
ATOM 2165 C C . LEU A 1 264 ? -107.262 6.383 161.335 1.00 35.12 264 LEU A C 1
ATOM 2167 O O . LEU A 1 264 ? -106.398 5.864 162.032 1.00 35.12 264 LEU A O 1
ATOM 2171 N N . SER A 1 265 ? -107.092 7.579 160.756 1.00 36.16 265 SER A N 1
ATOM 2172 C CA . SER A 1 265 ? -106.523 8.780 161.413 1.00 36.16 265 SER A CA 1
ATOM 2173 C C . SER A 1 265 ? -106.291 9.893 160.391 1.00 36.16 265 SER A C 1
ATOM 2175 O O . SER A 1 265 ? -105.714 9.672 159.332 1.00 36.16 265 SER A O 1
ATOM 2177 N N . ASP A 1 266 ? -106.717 11.089 160.774 1.00 31.50 266 ASP A N 1
ATOM 2178 C CA . ASP A 1 266 ? -106.431 12.384 160.161 1.00 31.50 266 ASP A CA 1
ATOM 2179 C C . ASP A 1 266 ? -104.992 12.857 160.503 1.00 31.50 266 ASP A C 1
ATOM 2181 O O . ASP A 1 266 ? -104.365 12.295 161.406 1.00 31.50 266 ASP A O 1
ATOM 2185 N N . MET A 1 267 ? -104.546 13.934 159.839 1.00 31.70 267 MET A N 1
ATOM 2186 C CA . MET A 1 267 ? -103.348 14.781 160.052 1.00 31.70 267 MET A CA 1
ATOM 2187 C C . MET A 1 267 ? -102.005 14.498 159.327 1.00 31.70 267 MET A C 1
ATOM 2189 O O . MET A 1 267 ? -101.173 13.703 159.749 1.00 31.70 267 MET A O 1
ATOM 2193 N N . HIS A 1 268 ? -101.751 15.419 158.384 1.00 33.81 268 HIS A N 1
ATOM 2194 C CA . HIS A 1 268 ? -100.519 16.174 158.087 1.00 33.81 268 HIS A CA 1
ATOM 2195 C C . HIS A 1 268 ? -99.362 15.635 157.215 1.00 33.81 268 HIS A C 1
ATOM 2197 O O . HIS A 1 268 ? -98.676 14.668 157.520 1.00 33.81 268 HIS A O 1
ATOM 2203 N N . SER A 1 269 ? -99.014 16.547 156.291 1.00 32.47 269 SER A N 1
ATOM 2204 C CA . SER A 1 269 ? -97.698 16.922 155.740 1.00 32.47 269 SER A CA 1
ATOM 2205 C C . SER A 1 269 ? -97.390 16.331 154.359 1.00 32.47 269 SER A C 1
ATOM 2207 O O . SER A 1 269 ? -97.332 15.128 154.170 1.00 32.47 269 SER A O 1
ATOM 2209 N N . SER A 1 270 ? -97.482 17.162 153.316 1.00 29.47 270 SER A N 1
ATOM 2210 C CA . SER A 1 270 ? -96.404 18.028 152.804 1.00 29.47 270 SER A CA 1
ATOM 2211 C C . SER A 1 270 ? -95.389 17.225 151.993 1.00 29.47 270 SER A C 1
ATOM 2213 O O . SER A 1 270 ? -94.679 16.404 152.553 1.00 29.47 270 SER A O 1
ATOM 2215 N N . SER A 1 271 ? -95.259 17.516 150.699 1.00 37.69 271 SER A N 1
ATOM 2216 C CA . SER A 1 271 ? -94.072 18.246 150.246 1.00 37.69 271 SER A CA 1
ATOM 2217 C C . SER A 1 271 ? -94.163 18.585 148.762 1.00 37.69 271 SER A C 1
ATOM 2219 O O . SER A 1 271 ? -94.359 17.724 147.909 1.00 37.69 271 SER A O 1
ATOM 2221 N N . LEU A 1 272 ? -93.960 19.872 148.488 1.00 44.81 272 LEU A N 1
ATOM 2222 C CA . LEU A 1 272 ? -93.354 20.394 147.271 1.00 44.81 272 LEU A CA 1
ATOM 2223 C C . LEU A 1 272 ? -92.278 19.451 146.710 1.00 44.81 272 LEU A C 1
ATOM 2225 O O . LEU A 1 272 ? -91.383 19.076 147.466 1.00 44.81 272 LEU A O 1
ATOM 2229 N N . GLN A 1 273 ? -92.352 19.161 145.406 1.00 36.50 273 GLN A N 1
ATOM 2230 C CA . GLN A 1 273 ? -91.227 19.035 144.461 1.00 36.50 273 GLN A CA 1
ATOM 2231 C C . GLN A 1 273 ? -91.756 18.555 143.098 1.00 36.50 273 GLN A C 1
ATOM 2233 O O . GLN A 1 273 ? -91.731 17.374 142.781 1.00 36.50 273 GLN A O 1
ATOM 2238 N N . GLN A 1 274 ? -92.227 19.492 142.274 1.00 38.91 274 GLN A N 1
ATOM 2239 C CA . GLN A 1 274 ? -92.291 19.297 140.821 1.00 38.91 274 GLN A CA 1
ATOM 2240 C C . GLN A 1 274 ? -91.639 20.512 140.142 1.00 38.91 274 GLN A C 1
ATOM 2242 O O . GLN A 1 274 ? -92.242 21.217 139.343 1.00 38.91 274 GLN A O 1
ATOM 2247 N N . GLU A 1 275 ? -90.386 20.753 140.529 1.00 38.09 275 GLU A N 1
ATOM 2248 C CA . GLU A 1 275 ? -89.381 21.517 139.792 1.00 38.09 275 GLU A CA 1
ATOM 2249 C C . GLU A 1 275 ? -88.141 20.619 139.682 1.00 38.09 275 GLU A C 1
ATOM 2251 O O . GLU A 1 275 ? -87.481 20.360 140.684 1.00 38.09 275 GLU A O 1
ATOM 2256 N N . MET A 1 276 ? -87.882 20.092 138.481 1.00 35.72 276 MET A N 1
ATOM 2257 C CA . MET A 1 276 ? -86.555 19.797 137.915 1.00 35.72 276 MET A CA 1
ATOM 2258 C C . MET A 1 276 ? -86.747 19.111 136.556 1.00 35.72 276 MET A C 1
ATOM 2260 O O . MET A 1 276 ? -86.816 17.891 136.460 1.00 35.72 276 MET A O 1
ATOM 2264 N N . ASN A 1 277 ? -86.810 19.920 135.499 1.00 39.88 277 ASN A N 1
ATOM 2265 C CA . ASN A 1 277 ? -86.392 19.502 134.164 1.00 39.88 277 ASN A CA 1
ATOM 2266 C C . ASN A 1 277 ? -85.074 20.239 133.873 1.00 39.88 277 ASN A C 1
ATOM 2268 O O . ASN A 1 277 ? -85.069 21.296 133.250 1.00 39.88 277 ASN A O 1
ATOM 2272 N N . CYS A 1 278 ? -83.979 19.686 134.390 1.00 33.41 278 CYS A N 1
ATOM 2273 C CA . CYS A 1 278 ? -82.595 19.931 133.976 1.00 33.41 278 CYS A CA 1
ATOM 2274 C C . CYS A 1 278 ? -82.084 18.570 133.479 1.00 33.41 278 CYS A C 1
ATOM 2276 O O . CYS A 1 278 ? -82.461 17.548 134.043 1.00 33.41 278 CYS A O 1
ATOM 2278 N N . GLU A 1 279 ? -81.235 18.402 132.481 1.00 38.62 279 GLU A N 1
ATOM 2279 C CA . GLU A 1 279 ? -80.481 19.258 131.568 1.00 38.62 279 GLU A CA 1
ATOM 2280 C C . GLU A 1 279 ? -79.879 18.281 130.527 1.00 38.62 279 GLU A C 1
ATOM 2282 O O . GLU A 1 279 ? -80.138 17.080 130.602 1.00 38.62 279 GLU A O 1
ATOM 2287 N N . TYR A 1 280 ? -79.041 18.789 129.620 1.00 36.69 280 TYR A N 1
ATOM 2288 C CA . TYR A 1 280 ? -78.263 18.092 128.581 1.00 36.69 280 TYR A CA 1
ATOM 2289 C C . TYR A 1 280 ? -78.945 17.990 127.211 1.00 36.69 280 TYR A C 1
ATOM 2291 O O . TYR A 1 280 ? -79.695 17.065 126.936 1.00 36.69 280 TYR A O 1
ATOM 2299 N N . GLU A 1 281 ? -78.603 18.919 126.312 1.00 42.50 281 GLU A N 1
ATOM 2300 C CA . GLU A 1 281 ? -77.735 18.556 125.183 1.00 42.50 281 GLU A CA 1
ATOM 2301 C C . GLU A 1 281 ? -77.090 19.792 124.525 1.00 42.50 281 GLU A C 1
ATOM 2303 O O . GLU A 1 281 ? -77.747 20.778 124.184 1.00 42.50 281 GLU A O 1
ATOM 2308 N N . ASP A 1 282 ? -75.764 19.715 124.392 1.00 36.12 282 ASP A N 1
ATOM 2309 C CA . ASP A 1 282 ? -74.869 20.659 123.727 1.00 36.12 282 ASP A CA 1
ATOM 2310 C C . ASP A 1 282 ? -75.207 20.786 122.234 1.00 36.12 282 ASP A C 1
ATOM 2312 O O . ASP A 1 282 ? -74.996 19.856 121.456 1.00 36.12 282 ASP A O 1
ATOM 2316 N N . MET A 1 283 ? -75.635 21.973 121.801 1.00 41.97 283 MET A N 1
ATOM 2317 C CA . MET A 1 283 ? -75.695 22.335 120.383 1.00 41.97 283 MET A CA 1
ATOM 2318 C C . MET A 1 283 ? -74.644 23.393 120.069 1.00 41.97 283 MET A C 1
ATOM 2320 O O . MET A 1 283 ? -74.881 24.601 120.104 1.00 41.97 283 MET A O 1
ATOM 2324 N N . ASN A 1 284 ? -73.457 22.883 119.748 1.00 39.59 284 ASN A N 1
ATOM 2325 C CA . ASN A 1 284 ? -72.321 23.635 119.246 1.00 39.59 284 ASN A CA 1
ATOM 2326 C C . ASN A 1 284 ? -72.662 24.305 117.902 1.00 39.59 284 ASN A C 1
ATOM 2328 O O . ASN A 1 284 ? -72.934 23.669 116.881 1.00 39.59 284 ASN A O 1
ATOM 2332 N N . THR A 1 285 ? -72.629 25.629 117.920 1.00 48.25 285 THR A N 1
ATOM 2333 C CA . THR A 1 285 ? -72.805 26.532 116.791 1.00 48.25 285 THR A CA 1
ATOM 2334 C C . THR A 1 285 ? -71.571 26.508 115.887 1.00 48.25 285 THR A C 1
ATOM 2336 O O . THR A 1 285 ? -70.623 27.235 116.154 1.00 48.25 285 THR A O 1
ATOM 2339 N N . ASN A 1 286 ? -71.566 25.720 114.803 1.00 48.09 286 ASN A N 1
ATOM 2340 C CA . ASN A 1 286 ? -70.534 25.854 113.753 1.00 48.09 286 ASN A CA 1
ATOM 2341 C C . ASN A 1 286 ? -70.986 25.500 112.317 1.00 48.09 286 ASN A C 1
ATOM 2343 O O . ASN A 1 286 ? -70.182 25.210 111.439 1.00 48.09 286 ASN A O 1
ATOM 2347 N N . SER A 1 287 ? -72.287 25.604 112.023 1.00 56.91 287 SER A N 1
ATOM 2348 C CA . SER A 1 287 ? -72.868 25.283 110.701 1.00 56.91 287 SER A CA 1
ATOM 2349 C C . SER A 1 287 ? -72.813 26.438 109.668 1.00 56.91 287 SER A C 1
ATOM 2351 O O . SER A 1 287 ? -73.554 26.451 108.683 1.00 56.91 287 SER A O 1
ATOM 2353 N N . LYS A 1 288 ? -71.958 27.454 109.875 1.00 53.38 288 LYS A N 1
ATOM 2354 C CA . LYS A 1 288 ? -71.780 28.579 108.928 1.00 53.38 288 LYS A CA 1
ATOM 2355 C C . LYS A 1 288 ? -70.479 28.521 108.115 1.00 53.38 288 LYS A C 1
ATOM 2357 O O . LYS A 1 288 ? -70.459 29.111 107.038 1.00 53.38 288 LYS A O 1
ATOM 2362 N N . ASP A 1 289 ? -69.477 27.742 108.526 1.00 56.75 289 ASP A N 1
ATOM 2363 C CA . ASP A 1 289 ? -68.191 27.655 107.810 1.00 56.75 289 ASP A CA 1
ATOM 2364 C C . ASP A 1 289 ? -68.182 26.646 106.644 1.00 56.75 289 ASP A C 1
ATOM 2366 O O . ASP A 1 289 ? -67.478 26.854 105.655 1.00 56.75 289 ASP A O 1
ATOM 2370 N N . GLU A 1 290 ? -69.036 25.616 106.653 1.00 58.78 290 GLU A N 1
ATOM 2371 C CA . GLU A 1 290 ? -69.109 24.652 105.536 1.00 58.78 290 GLU A CA 1
ATOM 2372 C C . GLU A 1 290 ? -69.686 25.256 104.245 1.00 58.78 290 GLU A C 1
ATOM 2374 O O . GLU A 1 290 ? -69.279 24.882 103.143 1.00 58.78 290 GLU A O 1
ATOM 2379 N N . ARG A 1 291 ? -70.601 26.233 104.344 1.00 59.34 291 ARG A N 1
ATOM 2380 C CA . ARG A 1 291 ? -71.162 26.898 103.154 1.00 59.34 291 ARG A CA 1
ATOM 2381 C C . ARG A 1 291 ? -70.171 27.850 102.485 1.00 59.34 291 ARG A C 1
ATOM 2383 O O . ARG A 1 291 ? -70.137 27.902 101.257 1.00 59.34 291 ARG A O 1
ATOM 2390 N N . TYR A 1 292 ? -69.332 28.540 103.258 1.00 61.53 292 TYR A N 1
ATOM 2391 C CA . TYR A 1 292 ? -68.255 29.368 102.704 1.00 61.53 292 TYR A CA 1
ATOM 2392 C C . TYR A 1 292 ? -67.133 28.514 102.097 1.00 61.53 292 TYR A C 1
ATOM 2394 O O . TYR A 1 292 ? -66.623 28.853 101.030 1.00 61.53 292 TYR A O 1
ATOM 2402 N N . PHE A 1 293 ? -66.805 27.371 102.708 1.00 66.94 293 PHE A N 1
ATOM 2403 C CA . PHE A 1 293 ? -65.796 26.445 102.189 1.00 66.94 293 PHE A CA 1
ATOM 2404 C C . PHE A 1 293 ? -66.220 25.778 100.869 1.00 66.94 293 PHE A C 1
ATOM 2406 O O . PHE A 1 293 ? -65.421 25.691 99.934 1.00 66.94 293 PHE A O 1
ATOM 2413 N N . ASN A 1 294 ? -67.488 25.372 100.744 1.00 68.88 294 ASN A N 1
ATOM 2414 C CA . ASN A 1 294 ? -68.004 24.765 99.514 1.00 68.88 294 ASN A CA 1
ATOM 2415 C C . ASN A 1 294 ? -68.091 25.768 98.348 1.00 68.88 294 ASN A C 1
ATOM 2417 O O . ASN A 1 294 ? -67.700 25.422 97.234 1.00 68.88 294 ASN A O 1
ATOM 2421 N N . PHE A 1 295 ? -68.474 27.026 98.607 1.00 72.75 295 PHE A N 1
ATOM 2422 C CA . PHE A 1 295 ? -68.446 28.098 97.600 1.00 72.75 295 PHE A CA 1
ATOM 2423 C C . PHE A 1 295 ? -67.017 28.401 97.111 1.00 72.75 295 PHE A C 1
ATOM 2425 O O . PHE A 1 295 ? -66.784 28.578 95.915 1.00 72.75 295 PHE A O 1
ATOM 2432 N N . TYR A 1 296 ? -66.028 28.390 98.015 1.00 72.19 296 TYR A N 1
ATOM 2433 C CA . TYR A 1 296 ? -64.621 28.597 97.653 1.00 72.19 296 TYR A CA 1
ATOM 2434 C C . TYR A 1 296 ? -64.064 27.448 96.796 1.00 72.19 296 TYR A C 1
ATOM 2436 O O . TYR A 1 296 ? -63.314 27.683 95.849 1.00 72.19 296 TYR A O 1
ATOM 2444 N N . LYS A 1 297 ? -64.458 26.202 97.091 1.00 75.75 297 LYS A N 1
ATOM 2445 C CA . LYS A 1 297 ? -64.034 25.000 96.355 1.00 75.75 297 LYS A CA 1
ATOM 2446 C C . LYS A 1 297 ? -64.640 24.939 94.945 1.00 75.75 297 LYS A C 1
ATOM 2448 O O . LYS A 1 297 ? -63.961 24.535 94.001 1.00 75.75 297 LYS A O 1
ATOM 2453 N N . GLU A 1 298 ? -65.880 25.402 94.791 1.00 75.69 298 GLU A N 1
ATOM 2454 C CA . GLU A 1 298 ? -66.567 25.528 93.501 1.00 75.69 298 GLU A CA 1
ATOM 2455 C C . GLU A 1 298 ? -65.972 26.663 92.644 1.00 75.69 298 GLU A C 1
ATOM 2457 O O . GLU A 1 298 ? -65.635 26.442 91.478 1.00 75.69 298 GLU A O 1
ATOM 2462 N N . ALA A 1 299 ? -65.683 27.830 93.235 1.00 73.75 299 ALA A N 1
ATOM 2463 C CA . ALA A 1 299 ? -64.981 28.926 92.556 1.00 73.75 299 ALA A CA 1
ATOM 2464 C C . ALA A 1 299 ? -63.561 28.530 92.088 1.00 73.75 299 ALA A C 1
ATOM 2466 O O . ALA A 1 299 ? -63.120 28.919 91.003 1.00 73.75 299 ALA A O 1
ATOM 2467 N N . GLN A 1 300 ? -62.852 27.699 92.862 1.00 74.38 300 GLN A N 1
ATOM 2468 C CA . GLN A 1 300 ? -61.524 27.188 92.500 1.00 74.38 300 GLN A CA 1
ATOM 2469 C C . GLN A 1 300 ? -61.566 26.153 91.357 1.00 74.38 300 GLN A C 1
ATOM 2471 O O . GLN A 1 300 ? -60.616 26.063 90.575 1.00 74.38 300 GLN A O 1
ATOM 2476 N N . SER A 1 301 ? -62.661 25.392 91.238 1.00 78.69 301 SER A N 1
ATOM 2477 C CA . SER A 1 301 ? -62.914 24.456 90.132 1.00 78.69 301 SER A CA 1
ATOM 2478 C C . SER A 1 301 ? -63.146 25.198 88.810 1.00 78.69 301 SER A C 1
ATOM 2480 O O . SER A 1 301 ? -62.480 24.909 87.812 1.00 78.69 301 SER A O 1
ATOM 2482 N N . VAL A 1 302 ? -63.994 26.234 88.828 1.00 78.19 302 VAL A N 1
ATOM 2483 C CA . VAL A 1 302 ? -64.292 27.078 87.656 1.00 78.19 302 VAL A CA 1
ATOM 2484 C C . VAL A 1 302 ? -63.047 27.837 87.184 1.00 78.19 302 VAL A C 1
ATOM 2486 O O . VAL A 1 302 ? -62.760 27.870 85.989 1.00 78.19 302 VAL A O 1
ATOM 2489 N N . TYR A 1 303 ? -62.237 28.371 88.105 1.00 77.75 303 TYR A N 1
ATOM 2490 C CA . TYR A 1 303 ? -60.975 29.037 87.759 1.00 77.75 303 TYR A CA 1
ATOM 2491 C C . TYR A 1 303 ? -59.945 28.083 87.122 1.00 77.75 303 TYR A C 1
ATOM 2493 O O . TYR A 1 303 ? -59.237 28.468 86.189 1.00 77.75 303 TYR A O 1
ATOM 2501 N N . LYS A 1 304 ? -59.871 26.819 87.571 1.00 78.94 304 LYS A N 1
ATOM 2502 C CA . LYS A 1 304 ? -59.000 25.803 86.951 1.00 78.94 304 LYS A CA 1
ATOM 2503 C C . LYS A 1 304 ? -59.474 25.424 85.548 1.00 78.94 304 LYS A C 1
ATOM 2505 O O . LYS A 1 304 ? -58.635 25.371 84.657 1.00 78.94 304 LYS A O 1
ATOM 2510 N N . GLN A 1 305 ? -60.779 25.248 85.335 1.00 76.06 305 GLN A N 1
ATOM 2511 C CA . GLN A 1 305 ? -61.347 24.978 84.007 1.00 76.06 305 GLN A CA 1
ATOM 2512 C C . GLN A 1 305 ? -61.117 26.144 83.027 1.00 76.06 305 GLN A C 1
ATOM 2514 O O . GLN A 1 305 ? -60.729 25.909 81.884 1.00 76.06 305 GLN A O 1
ATOM 2519 N N . LEU A 1 306 ? -61.247 27.398 83.482 1.00 74.19 306 LEU A N 1
ATOM 2520 C CA . LEU A 1 306 ? -60.955 28.590 82.670 1.00 74.19 306 LEU A CA 1
ATOM 2521 C C . LEU A 1 306 ? -59.464 28.687 82.289 1.00 74.19 306 LEU A C 1
ATOM 2523 O O . LEU A 1 306 ? -59.123 29.082 81.175 1.00 74.19 306 LEU A O 1
ATOM 2527 N N . LYS A 1 307 ? -58.561 28.282 83.194 1.00 77.88 307 LYS A N 1
ATOM 2528 C CA . LYS A 1 307 ? -57.109 28.258 82.950 1.00 77.88 307 LYS A CA 1
ATOM 2529 C C . LYS A 1 307 ? -56.708 27.204 81.912 1.00 77.88 307 LYS A C 1
ATOM 2531 O O . LYS A 1 307 ? -55.845 27.485 81.083 1.00 77.88 307 LYS A O 1
ATOM 2536 N N . THR A 1 308 ? -57.338 26.029 81.923 1.00 76.38 308 THR A N 1
ATOM 2537 C CA . THR A 1 308 ? -57.102 24.981 80.914 1.00 76.38 308 THR A CA 1
ATOM 2538 C C . THR A 1 308 ? -57.608 25.411 79.533 1.00 76.38 308 THR A C 1
ATOM 2540 O O . THR A 1 308 ? -56.925 25.176 78.541 1.00 76.38 308 THR A O 1
ATOM 2543 N N . LEU A 1 309 ? -58.738 26.127 79.470 1.00 72.38 309 LEU A N 1
ATOM 2544 C CA . LEU A 1 309 ? -59.333 26.627 78.222 1.00 72.38 309 LEU A CA 1
ATOM 2545 C C . LEU A 1 309 ? -58.518 27.781 77.595 1.00 72.38 309 LEU A C 1
ATOM 2547 O O . LEU A 1 309 ? -58.339 27.835 76.377 1.00 72.38 309 LEU A O 1
ATOM 2551 N N . CYS A 1 310 ? -57.922 28.649 78.424 1.00 65.00 310 CYS A N 1
ATOM 2552 C CA . CYS A 1 310 ? -56.936 29.639 77.972 1.00 65.00 310 CYS A CA 1
ATOM 2553 C C . CYS A 1 310 ? -55.627 29.001 77.480 1.00 65.00 310 CYS A C 1
ATOM 2555 O O . CYS A 1 310 ? -55.031 29.512 76.540 1.00 65.00 310 CYS A O 1
ATOM 2557 N N . GLN A 1 311 ? -55.171 27.889 78.068 1.00 69.75 311 GLN A N 1
ATOM 2558 C CA . GLN A 1 311 ? -53.979 27.179 77.580 1.00 69.75 311 GLN A CA 1
ATOM 2559 C C . GLN A 1 311 ? -54.236 26.489 76.232 1.00 69.75 311 GLN A C 1
ATOM 2561 O O . GLN A 1 311 ? -53.382 26.559 75.355 1.00 69.75 311 GLN A O 1
ATOM 2566 N N . THR A 1 312 ? -55.427 25.924 76.007 1.00 68.00 312 THR A N 1
ATOM 2567 C CA . THR A 1 312 ? -55.790 25.332 74.706 1.00 68.00 312 THR A CA 1
ATOM 2568 C C . THR A 1 312 ? -55.938 26.365 73.589 1.00 68.00 312 THR A C 1
ATOM 2570 O O . THR A 1 312 ? -55.564 26.063 72.460 1.00 68.00 312 THR A O 1
ATOM 2573 N N . LEU A 1 313 ? -56.412 27.582 73.896 1.00 56.72 313 LEU A N 1
ATOM 2574 C CA . LEU A 1 313 ? -56.474 28.705 72.945 1.00 56.72 313 LEU A CA 1
ATOM 2575 C C . LEU A 1 313 ? -55.096 29.325 72.648 1.00 56.72 313 LEU A C 1
ATOM 2577 O O . LEU A 1 313 ? -54.905 29.886 71.576 1.00 56.72 313 LEU A O 1
ATOM 2581 N N . ASN A 1 314 ? -54.128 29.207 73.563 1.00 57.16 314 ASN A N 1
ATOM 2582 C CA . ASN A 1 314 ? -52.779 29.761 73.383 1.00 57.16 314 ASN A CA 1
ATOM 2583 C C . ASN A 1 314 ? -51.810 28.790 72.674 1.00 57.16 314 ASN A C 1
ATOM 2585 O O . ASN A 1 314 ? -50.799 29.224 72.136 1.00 57.16 314 ASN A O 1
ATOM 2589 N N . SER A 1 315 ? -52.112 27.485 72.649 1.00 53.16 315 SER A N 1
ATOM 2590 C CA . SER A 1 315 ? -51.331 26.459 71.930 1.00 53.16 315 SER A CA 1
ATOM 2591 C C . SER A 1 315 ? -51.822 26.180 70.501 1.00 53.16 315 SER A C 1
ATOM 2593 O O . SER A 1 315 ? -51.210 25.382 69.805 1.00 53.16 315 SER A O 1
ATOM 2595 N N . THR A 1 316 ? -52.906 26.821 70.047 1.00 50.19 316 THR A N 1
ATOM 2596 C CA . THR A 1 316 ? -53.411 26.722 68.658 1.00 50.19 316 THR A CA 1
ATOM 2597 C C . THR A 1 316 ? -53.002 27.902 67.766 1.00 50.19 316 THR A C 1
ATOM 2599 O O . THR A 1 316 ? -53.395 27.943 66.606 1.00 50.19 316 THR A O 1
ATOM 2602 N N . HIS A 1 317 ? -52.205 28.851 68.274 1.00 48.72 317 HIS A N 1
ATOM 2603 C CA . HIS A 1 317 ? -51.792 30.060 67.541 1.00 48.72 317 HIS A CA 1
ATOM 2604 C C . HIS A 1 317 ? -50.258 30.223 67.447 1.00 48.72 317 HIS A C 1
ATOM 2606 O O . HIS A 1 317 ? -49.736 31.335 67.346 1.00 48.72 317 HIS A O 1
ATOM 2612 N N . HIS A 1 318 ? -49.495 29.134 67.503 1.00 52.31 318 HIS A N 1
ATOM 2613 C CA . HIS A 1 318 ? -48.046 29.212 67.320 1.00 52.31 318 HIS A CA 1
ATOM 2614 C C . HIS A 1 318 ? -47.495 27.885 66.813 1.00 52.31 318 HIS A C 1
ATOM 2616 O O . HIS A 1 318 ? -47.099 27.063 67.626 1.00 52.31 318 HIS A O 1
ATOM 2622 N N . ASP A 1 319 ? -47.608 27.668 65.500 1.00 47.06 319 ASP A N 1
ATOM 2623 C CA . ASP A 1 319 ? -46.657 26.939 64.645 1.00 47.06 319 ASP A CA 1
ATOM 2624 C C . ASP A 1 319 ? -47.280 26.797 63.245 1.00 47.06 319 ASP A C 1
ATOM 2626 O O . ASP A 1 319 ? -47.856 25.770 62.906 1.00 47.06 319 ASP A O 1
ATOM 2630 N N . ASP A 1 320 ? -47.228 27.872 62.459 1.00 38.53 320 ASP A N 1
ATOM 2631 C CA . ASP A 1 320 ? -47.166 27.783 60.995 1.00 38.53 320 ASP A CA 1
ATOM 2632 C C . ASP A 1 320 ? -46.646 29.125 60.472 1.00 38.53 320 ASP A C 1
ATOM 2634 O O . ASP A 1 320 ? -47.377 30.099 60.281 1.00 38.53 320 ASP A O 1
ATOM 2638 N N . ASP A 1 321 ? -45.324 29.181 60.338 1.00 39.84 321 ASP A N 1
ATOM 2639 C CA . ASP A 1 321 ? -44.625 30.230 59.618 1.00 39.84 321 ASP A CA 1
ATOM 2640 C C . ASP A 1 321 ? -44.283 29.728 58.210 1.00 39.84 321 ASP A C 1
ATOM 2642 O O . ASP A 1 321 ? -43.854 28.590 58.009 1.00 39.84 321 ASP A O 1
ATOM 2646 N N . SER A 1 322 ? -44.400 30.664 57.273 1.00 49.91 322 SER A N 1
ATOM 2647 C CA . SER A 1 322 ? -43.884 30.705 55.904 1.00 49.91 322 SER A CA 1
ATOM 2648 C C . SER A 1 322 ? -44.745 30.151 54.753 1.00 49.91 322 SER A C 1
ATOM 2650 O O . SER A 1 322 ? -44.639 29.011 54.308 1.00 49.91 322 SER A O 1
ATOM 2652 N N . GLY A 1 323 ? -45.515 31.071 54.155 1.00 33.19 323 GLY A N 1
ATOM 2653 C CA . GLY A 1 323 ? -46.168 30.881 52.861 1.00 33.19 323 GLY A CA 1
ATOM 2654 C C . GLY A 1 323 ? -46.803 32.148 52.276 1.00 33.19 323 GLY A C 1
ATOM 2655 O O . GLY A 1 323 ? -48.016 32.209 52.158 1.00 33.19 323 GLY A O 1
ATOM 2656 N N . LEU A 1 324 ? -45.959 33.100 51.853 1.00 35.97 324 LEU A N 1
ATOM 2657 C CA . LEU A 1 324 ? -46.195 34.087 50.776 1.00 35.97 324 LEU A CA 1
ATOM 2658 C C . LEU A 1 324 ? -47.170 35.280 50.983 1.00 35.97 324 LEU A C 1
ATOM 2660 O O . LEU A 1 324 ? -48.382 35.148 51.099 1.00 35.97 324 LEU A O 1
ATOM 2664 N N . HIS A 1 325 ? -46.568 36.480 50.894 1.00 31.73 325 HIS A N 1
ATOM 2665 C CA . HIS A 1 325 ? -46.961 37.650 50.074 1.00 31.73 325 HIS A CA 1
ATOM 2666 C C . HIS A 1 325 ? -48.045 37.367 49.001 1.00 31.73 325 HIS A C 1
ATOM 2668 O O . HIS A 1 325 ? -47.994 36.328 48.358 1.00 31.73 325 HIS A O 1
ATOM 2674 N N . SER A 1 326 ? -48.982 38.250 48.644 1.00 36.56 326 SER A N 1
ATOM 2675 C CA . SER A 1 326 ? -49.041 39.716 48.700 1.00 36.56 326 SER A CA 1
ATOM 2676 C C . SER A 1 326 ? -50.450 40.198 48.292 1.00 36.56 326 SER A C 1
ATOM 2678 O O . SER A 1 326 ? -51.144 39.496 47.565 1.00 36.56 326 SER A O 1
ATOM 2680 N N . ASP A 1 327 ? -50.868 41.388 48.742 1.00 30.92 327 ASP A N 1
ATOM 2681 C CA . ASP A 1 327 ? -51.222 42.532 47.871 1.00 30.92 327 ASP A CA 1
ATOM 2682 C C . ASP A 1 327 ? -52.035 43.613 48.615 1.00 30.92 327 ASP A C 1
ATOM 2684 O O . ASP A 1 327 ? -53.153 43.411 49.074 1.00 30.92 327 ASP A O 1
ATOM 2688 N N . ILE A 1 328 ? -51.399 44.786 48.712 1.00 35.81 328 ILE A N 1
ATOM 2689 C CA . ILE A 1 328 ? -51.924 46.135 48.443 1.00 35.81 328 ILE A CA 1
ATOM 2690 C C . ILE A 1 328 ? -53.326 46.487 48.976 1.00 35.81 328 ILE A C 1
ATOM 2692 O O . ILE A 1 328 ? -54.352 46.104 48.422 1.00 35.81 328 ILE A O 1
ATOM 2696 N N . SER A 1 329 ? -53.360 47.434 49.924 1.00 29.92 329 SER A N 1
ATOM 2697 C CA . SER A 1 329 ? -54.366 48.507 49.947 1.00 29.92 329 SER A CA 1
ATOM 2698 C C . SER A 1 329 ? -53.843 49.749 50.676 1.00 29.92 329 SER A C 1
ATOM 2700 O O . SER A 1 329 ? -53.344 49.686 51.796 1.00 29.92 329 SER A O 1
ATOM 2702 N N . LEU A 1 330 ? -53.931 50.874 49.968 1.00 32.56 330 LEU A N 1
ATOM 2703 C CA . LEU A 1 330 ? -53.460 52.215 50.307 1.00 32.56 330 LEU A CA 1
ATOM 2704 C C . LEU A 1 330 ? -54.219 52.817 51.500 1.00 32.56 330 LEU A C 1
ATOM 2706 O O . LEU A 1 330 ? -55.443 52.929 51.462 1.00 32.56 330 LEU A O 1
ATOM 2710 N N . SER A 1 331 ? -53.487 53.291 52.510 1.00 33.69 331 SER A N 1
ATOM 2711 C CA . SER A 1 331 ? -54.013 54.123 53.595 1.00 33.69 331 SER A CA 1
ATOM 2712 C C . SER A 1 331 ? -53.831 55.613 53.287 1.00 33.69 331 SER A C 1
ATOM 2714 O O . SER A 1 331 ? -52.719 56.139 53.284 1.00 33.69 331 SER A O 1
ATOM 2716 N N . SER A 1 332 ? -54.969 56.238 53.009 1.00 33.91 332 SER A N 1
ATOM 2717 C CA . SER A 1 332 ? -55.438 57.575 53.375 1.00 33.91 332 SER A CA 1
ATOM 2718 C C . SER A 1 332 ? -54.455 58.642 53.878 1.00 33.91 332 SER A C 1
ATOM 2720 O O . SER A 1 332 ? -53.846 58.549 54.939 1.00 33.91 332 SER A O 1
ATOM 2722 N N . ILE A 1 333 ? -54.491 59.738 53.122 1.00 41.28 333 ILE A N 1
ATOM 2723 C CA . ILE A 1 333 ? -54.402 61.140 53.541 1.00 41.28 333 ILE A CA 1
ATOM 2724 C C . ILE A 1 333 ? -55.341 61.435 54.731 1.00 41.28 333 ILE A C 1
ATOM 2726 O O . ILE A 1 333 ? -56.545 61.210 54.634 1.00 41.28 333 ILE A O 1
ATOM 2730 N N . GLU A 1 334 ? -54.792 62.021 55.798 1.00 32.91 334 GLU A N 1
ATOM 2731 C CA . GLU A 1 334 ? -55.490 62.807 56.830 1.00 32.91 334 GLU A CA 1
ATOM 2732 C C . GLU A 1 334 ? -54.611 64.031 57.153 1.00 32.91 334 GLU A C 1
ATOM 2734 O O . GLU A 1 334 ? -53.417 63.904 57.406 1.00 32.91 334 GLU A O 1
ATOM 2739 N N . ASN A 1 335 ? -55.087 65.242 56.856 1.00 36.28 335 ASN A N 1
ATOM 2740 C CA . ASN A 1 335 ? -55.836 66.131 57.757 1.00 36.28 335 ASN A CA 1
ATOM 2741 C C . ASN A 1 335 ? -54.980 66.788 58.853 1.00 36.28 335 ASN A C 1
ATOM 2743 O O . ASN A 1 335 ? -54.863 66.278 59.961 1.00 36.28 335 ASN A O 1
ATOM 2747 N N . THR A 1 336 ? -54.539 68.017 58.577 1.00 34.25 336 THR A N 1
ATOM 2748 C CA . THR A 1 336 ? -54.410 69.089 59.575 1.00 34.25 336 THR A CA 1
ATOM 2749 C C . THR A 1 336 ? -54.879 70.412 58.950 1.00 34.25 336 THR A C 1
ATOM 2751 O O . THR A 1 336 ? -54.146 71.106 58.257 1.00 34.25 336 THR A O 1
ATOM 2754 N N . SER A 1 337 ? -56.187 70.656 59.101 1.00 31.70 337 SER A N 1
ATOM 2755 C CA . SER A 1 337 ? -56.851 71.869 59.623 1.00 31.70 337 SER A CA 1
ATOM 2756 C C . SER A 1 337 ? -56.022 73.181 59.613 1.00 31.70 337 SER A C 1
ATOM 2758 O O . SER A 1 337 ? -54.882 73.176 60.047 1.00 31.70 337 SER A O 1
ATOM 2760 N N . THR A 1 338 ? -56.501 74.369 59.219 1.00 32.94 338 THR A N 1
ATOM 2761 C CA . THR A 1 338 ? -57.743 75.046 59.640 1.00 32.94 338 THR A CA 1
ATOM 2762 C C . THR A 1 338 ? -57.969 76.376 58.877 1.00 32.94 338 THR A C 1
ATOM 2764 O O . THR A 1 338 ? -57.066 77.197 58.761 1.00 32.94 338 THR A O 1
ATOM 2767 N N . SER A 1 339 ? -59.221 76.593 58.447 1.00 33.94 339 SER A N 1
ATOM 2768 C CA . SER A 1 339 ? -60.046 77.829 58.472 1.00 33.94 339 SER A CA 1
ATOM 2769 C C . SER A 1 339 ? -59.515 79.222 58.057 1.00 33.94 339 SER A C 1
ATOM 2771 O O . SER A 1 339 ? -58.709 79.848 58.737 1.00 33.94 339 SER A O 1
ATOM 2773 N N . SER A 1 340 ? -60.211 79.810 57.078 1.00 31.02 340 SER A N 1
ATOM 2774 C CA . SER A 1 340 ? -60.695 81.213 57.091 1.00 31.02 340 SER A CA 1
ATOM 2775 C C . SER A 1 340 ? -62.199 81.215 57.480 1.00 31.02 340 SER A C 1
ATOM 2777 O O . SER A 1 340 ? -62.780 80.130 57.507 1.00 31.02 340 SER A O 1
ATOM 2779 N N . PRO A 1 341 ? -62.934 82.346 57.549 1.00 50.47 341 PRO A N 1
ATOM 2780 C CA . PRO A 1 341 ? -62.769 83.577 58.336 1.00 50.47 341 PRO A CA 1
ATOM 2781 C C . PRO A 1 341 ? -64.047 83.915 59.159 1.00 50.47 341 PRO A C 1
ATOM 2783 O O . PRO A 1 341 ? -65.157 83.666 58.696 1.00 50.47 341 PRO A O 1
ATOM 2786 N N . GLN A 1 342 ? -63.944 84.599 60.309 1.00 32.59 342 GLN A N 1
ATOM 2787 C CA . GLN A 1 342 ? -65.055 85.447 60.777 1.00 32.59 342 GLN A CA 1
ATOM 2788 C C . GLN A 1 342 ? -64.626 86.526 61.775 1.00 32.59 342 GLN A C 1
ATOM 2790 O O . GLN A 1 342 ? -63.718 86.352 62.581 1.00 32.59 342 GLN A O 1
ATOM 2795 N N . GLN A 1 343 ? -65.284 87.668 61.615 1.00 38.72 343 GLN A N 1
ATOM 2796 C CA . GLN A 1 343 ? -65.064 88.962 62.236 1.00 38.72 343 GLN A CA 1
ATOM 2797 C C . GLN A 1 343 ? -65.456 89.045 63.720 1.00 38.72 343 GLN A C 1
ATOM 2799 O O . GLN A 1 343 ? -66.413 88.423 64.165 1.00 38.72 343 GLN A O 1
ATOM 2804 N N . GLU A 1 344 ? -64.777 90.004 64.355 1.00 37.84 344 GLU A N 1
ATOM 2805 C CA . GLU A 1 344 ? -65.243 90.958 65.369 1.00 37.84 344 GLU A CA 1
ATOM 2806 C C . GLU A 1 344 ? -65.081 90.693 66.878 1.00 37.84 344 GLU A C 1
ATOM 2808 O O . GLU A 1 344 ? -65.560 89.728 67.460 1.00 37.84 344 GLU A O 1
ATOM 2813 N N . ALA A 1 345 ? -64.497 91.745 67.470 1.00 37.38 345 ALA A N 1
ATOM 2814 C CA . ALA A 1 345 ? -64.613 92.274 68.824 1.00 37.38 345 ALA A CA 1
ATOM 2815 C C . ALA A 1 345 ? -63.726 91.691 69.940 1.00 37.38 345 ALA A C 1
ATOM 2817 O O . ALA A 1 345 ? -64.020 90.678 70.558 1.00 37.38 345 ALA A O 1
ATOM 2818 N N . ASN A 1 346 ? -62.720 92.514 70.270 1.00 42.31 346 ASN A N 1
ATOM 2819 C CA . ASN A 1 346 ? -62.144 92.762 71.592 1.00 42.31 346 ASN A CA 1
ATOM 2820 C C . ASN A 1 346 ? -61.646 91.554 72.392 1.00 42.31 346 ASN A C 1
ATOM 2822 O O . ASN A 1 346 ? -62.416 90.864 73.047 1.00 42.31 346 ASN A O 1
ATOM 2826 N N . ASN A 1 347 ? -60.324 91.450 72.526 1.00 38.34 347 ASN A N 1
ATOM 2827 C CA . ASN A 1 347 ? -59.686 91.714 73.816 1.00 38.34 347 ASN A CA 1
ATOM 2828 C C . ASN A 1 347 ? -58.169 91.838 73.651 1.00 38.34 347 ASN A C 1
ATOM 2830 O O . ASN A 1 347 ? -57.532 91.100 72.906 1.00 38.34 347 ASN A O 1
ATOM 2834 N N . GLU A 1 348 ? -57.614 92.827 74.342 1.00 46.50 348 GLU A N 1
ATOM 2835 C CA . GLU A 1 348 ? -56.191 93.129 74.428 1.00 46.50 348 GLU A CA 1
ATOM 2836 C C . GLU A 1 348 ? -55.357 91.889 74.789 1.00 46.50 348 GLU A C 1
ATOM 2838 O O . GLU A 1 348 ? -55.524 91.307 75.861 1.00 46.50 348 GLU A O 1
ATOM 2843 N N . SER A 1 349 ? -54.360 91.545 73.972 1.00 46.00 349 SER A N 1
ATOM 2844 C CA . SER A 1 349 ? -53.259 90.690 74.423 1.00 46.00 349 SER A CA 1
ATOM 2845 C C . SER A 1 349 ? -51.928 91.185 73.870 1.00 46.00 349 SER A C 1
ATOM 2847 O O . SER A 1 349 ? -51.564 90.974 72.716 1.00 46.00 349 SER A O 1
ATOM 2849 N N . LYS A 1 350 ? -51.230 91.887 74.763 1.00 47.34 350 LYS A N 1
ATOM 2850 C CA . LYS A 1 350 ? -49.830 92.314 74.726 1.00 47.34 350 LYS A CA 1
ATOM 2851 C C . LYS A 1 350 ? -48.936 91.315 73.976 1.00 47.34 350 LYS A C 1
ATOM 2853 O O . LYS A 1 350 ? -48.914 90.137 74.319 1.00 47.34 350 LYS A O 1
ATOM 2858 N N . PHE A 1 351 ? -48.135 91.812 73.029 1.00 43.94 351 PHE A N 1
ATOM 2859 C CA . PHE A 1 351 ? -47.024 91.073 72.420 1.00 43.94 351 PHE A CA 1
ATOM 2860 C C . PHE A 1 351 ? -46.064 90.579 73.519 1.00 43.94 351 PHE A C 1
ATOM 2862 O O . PHE A 1 351 ? -45.257 91.344 74.050 1.00 43.94 351 PHE A O 1
ATOM 2869 N N . ALA A 1 352 ? -46.178 89.302 73.890 1.00 52.12 352 ALA A N 1
ATOM 2870 C CA . ALA A 1 352 ? -45.319 88.663 74.876 1.00 52.12 352 ALA A CA 1
ATOM 2871 C C . ALA A 1 352 ? -43.981 88.254 74.237 1.00 52.12 352 ALA A C 1
ATOM 2873 O O . ALA A 1 352 ? -43.928 87.664 73.154 1.00 52.12 352 ALA A O 1
ATOM 2874 N N . ARG A 1 353 ? -42.886 88.577 74.932 1.00 51.12 353 ARG A N 1
ATOM 2875 C CA . ARG A 1 353 ? -41.507 88.214 74.582 1.00 51.12 353 ARG A CA 1
ATOM 2876 C C . ARG A 1 353 ? -41.397 86.686 74.491 1.00 51.12 353 ARG A C 1
ATOM 2878 O O . ARG A 1 353 ? -41.378 86.020 75.517 1.00 51.12 353 ARG A O 1
ATOM 2885 N N . GLY A 1 354 ? -41.374 86.153 73.270 1.00 63.16 354 GLY A N 1
ATOM 2886 C CA . GLY A 1 354 ? -41.338 84.710 73.002 1.00 63.16 354 GLY A CA 1
ATOM 2887 C C . GLY A 1 354 ? -42.161 84.275 71.788 1.00 63.16 354 GLY A C 1
ATOM 2888 O O . GLY A 1 354 ? -41.782 83.309 71.143 1.00 63.16 354 GLY A O 1
ATOM 2889 N N . MET A 1 355 ? -43.206 85.018 71.392 1.00 62.94 355 MET A N 1
ATOM 2890 C CA . MET A 1 355 ? -44.009 84.643 70.210 1.00 62.94 355 MET A CA 1
ATOM 2891 C C . MET A 1 355 ? -43.197 84.683 68.911 1.00 62.94 355 MET A C 1
ATOM 2893 O O . MET A 1 355 ? -43.313 83.787 68.090 1.00 62.94 355 MET A O 1
ATOM 2897 N N . LEU A 1 356 ? -42.298 85.663 68.764 1.00 66.31 356 LEU A N 1
ATOM 2898 C CA . LEU A 1 356 ? -41.351 85.698 67.643 1.00 66.31 356 LEU A CA 1
ATOM 2899 C C . LEU A 1 356 ? -40.357 84.526 67.674 1.00 66.31 356 LEU A C 1
ATOM 2901 O O . LEU A 1 356 ? -39.940 84.084 66.614 1.00 66.31 356 LEU A O 1
ATOM 2905 N N . SER A 1 357 ? -39.996 84.020 68.862 1.00 74.25 357 SER A N 1
ATOM 2906 C CA . SER A 1 357 ? -39.141 82.831 69.000 1.00 74.25 357 SER A CA 1
ATOM 2907 C C . SER A 1 357 ? -39.901 81.574 68.597 1.00 74.25 357 SER A C 1
ATOM 2909 O O . SER A 1 357 ? -39.387 80.801 67.810 1.00 74.25 357 SER A O 1
ATOM 2911 N N . SER A 1 358 ? -41.148 81.418 69.052 1.00 75.56 358 SER A N 1
ATOM 2912 C CA . SER A 1 358 ? -42.016 80.294 68.674 1.00 75.56 358 SER A CA 1
ATOM 2913 C C . SER A 1 358 ? -42.293 80.274 67.171 1.00 75.56 358 SER A C 1
ATOM 2915 O O . SER A 1 358 ? -42.186 79.229 66.545 1.00 75.56 358 SER A O 1
ATOM 2917 N N . SER A 1 359 ? -42.587 81.429 66.566 1.00 73.00 359 SER A N 1
ATOM 2918 C CA . SER A 1 359 ? -42.761 81.522 65.114 1.00 73.00 359 SER A CA 1
ATOM 2919 C C . SER A 1 359 ? -41.449 81.311 64.351 1.00 73.00 359 SER A C 1
ATOM 2921 O O . SER A 1 359 ? -41.473 80.772 63.250 1.00 73.00 359 SER A O 1
ATOM 2923 N N . ALA A 1 360 ? -40.297 81.705 64.908 1.00 77.38 360 ALA A N 1
ATOM 2924 C CA . ALA A 1 360 ? -38.996 81.389 64.319 1.00 77.38 360 ALA A CA 1
ATOM 2925 C C . ALA A 1 360 ? -38.685 79.884 64.403 1.00 77.38 360 ALA A C 1
ATOM 2927 O O . ALA A 1 360 ? -38.230 79.319 63.414 1.00 77.38 360 ALA A O 1
ATOM 2928 N N . ASP A 1 361 ? -38.986 79.231 65.527 1.00 80.19 361 ASP A N 1
ATOM 2929 C CA . ASP A 1 361 ? -38.820 77.787 65.716 1.00 80.19 361 ASP A CA 1
ATOM 2930 C C . ASP A 1 361 ? -39.756 76.988 64.792 1.00 80.19 361 ASP A C 1
ATOM 2932 O O . ASP A 1 361 ? -39.324 76.022 64.165 1.00 80.19 361 ASP A O 1
ATOM 2936 N N . GLU A 1 362 ? -41.009 77.424 64.616 1.00 81.06 362 GLU A N 1
ATOM 2937 C CA . GLU A 1 362 ? -41.943 76.851 63.635 1.00 81.06 362 GLU A CA 1
ATOM 2938 C C . GLU A 1 362 ? -41.438 77.014 62.196 1.00 81.06 362 GLU A C 1
ATOM 2940 O O . GLU A 1 362 ? -41.483 76.061 61.419 1.00 81.06 362 GLU A O 1
ATOM 2945 N N . LEU A 1 363 ? -40.901 78.184 61.830 1.00 83.69 363 LEU A N 1
ATOM 2946 C CA . LEU A 1 363 ? -40.308 78.400 60.506 1.00 83.69 363 LEU A CA 1
ATOM 2947 C C . LEU A 1 363 ? -39.073 77.521 60.283 1.00 83.69 363 LEU A C 1
ATOM 2949 O O . LEU A 1 363 ? -38.938 76.934 59.212 1.00 83.69 363 LEU A O 1
ATOM 2953 N N . VAL A 1 364 ? -38.202 77.380 61.285 1.00 85.25 364 VAL A N 1
ATOM 2954 C CA . VAL A 1 364 ? -37.048 76.470 61.228 1.00 85.25 364 VAL A CA 1
ATOM 2955 C C . VAL A 1 364 ? -37.515 75.024 61.065 1.00 85.25 364 VAL A C 1
ATOM 2957 O O . VAL A 1 364 ? -36.978 74.307 60.224 1.00 85.25 364 VAL A O 1
ATOM 2960 N N . HIS A 1 365 ? -38.551 74.603 61.791 1.00 84.50 365 HIS A N 1
ATOM 2961 C CA . HIS A 1 365 ? -39.113 73.260 61.672 1.00 84.50 365 HIS A CA 1
ATOM 2962 C C . HIS A 1 365 ? -39.752 73.015 60.294 1.00 84.50 365 HIS A C 1
ATOM 2964 O O . HIS A 1 365 ? -39.617 71.925 59.734 1.00 84.50 365 HIS A O 1
ATOM 2970 N N . ILE A 1 366 ? -40.429 74.012 59.716 1.00 85.81 366 ILE A N 1
ATOM 2971 C CA . ILE A 1 366 ? -40.980 73.931 58.355 1.00 85.81 366 ILE A CA 1
ATOM 2972 C C . ILE A 1 366 ? -39.849 73.828 57.325 1.00 85.81 366 ILE A C 1
ATOM 2974 O O . ILE A 1 366 ? -39.937 72.994 56.428 1.00 85.81 366 ILE A O 1
ATOM 2978 N N . ILE A 1 367 ? -38.778 74.616 57.469 1.00 86.00 367 ILE A N 1
ATOM 2979 C CA . ILE A 1 367 ? -37.605 74.565 56.582 1.00 86.00 367 ILE A CA 1
ATOM 2980 C C . ILE A 1 367 ? -36.923 73.196 56.674 1.00 86.00 367 ILE A C 1
ATOM 2982 O O . ILE A 1 367 ? -36.717 72.554 55.650 1.00 86.00 367 ILE A O 1
ATOM 2986 N N . MET A 1 368 ? -36.670 72.688 57.883 1.00 87.12 368 MET A N 1
ATOM 2987 C CA . MET A 1 368 ? -36.085 71.356 58.081 1.00 87.12 368 MET A CA 1
ATOM 2988 C C . MET A 1 368 ? -36.964 70.240 57.503 1.00 87.12 368 MET A C 1
ATOM 2990 O O . MET A 1 368 ? -36.446 69.310 56.890 1.00 87.12 368 MET A O 1
ATOM 2994 N N . ASN A 1 369 ? -38.289 70.329 57.657 1.00 87.75 369 ASN A N 1
ATOM 2995 C CA . ASN A 1 369 ? -39.218 69.365 57.065 1.00 87.75 369 ASN A CA 1
ATOM 2996 C C . ASN A 1 369 ? -39.240 69.443 55.533 1.00 87.75 369 ASN A C 1
ATOM 2998 O O . ASN A 1 369 ? -39.317 68.407 54.874 1.00 87.75 369 ASN A O 1
ATOM 3002 N N . MET A 1 370 ? -39.175 70.648 54.960 1.00 87.38 370 MET A N 1
ATOM 3003 C CA . MET A 1 370 ? -39.066 70.845 53.513 1.00 87.38 370 MET A CA 1
ATOM 3004 C C . MET A 1 370 ? -37.761 70.265 52.973 1.00 87.38 370 MET A C 1
ATOM 3006 O O . MET A 1 370 ? -37.807 69.506 52.007 1.00 87.38 370 MET A O 1
ATOM 3010 N N . ASP A 1 371 ? -36.632 70.527 53.629 1.00 89.06 371 ASP A N 1
ATOM 3011 C CA . ASP A 1 371 ? -35.335 69.965 53.253 1.00 89.06 371 ASP A CA 1
ATOM 3012 C C . ASP A 1 371 ? -35.348 68.434 53.374 1.00 89.06 371 ASP A C 1
ATOM 3014 O O . ASP A 1 371 ? -34.938 67.735 52.450 1.00 89.06 371 ASP A O 1
ATOM 3018 N N . ALA A 1 372 ? -35.898 67.878 54.459 1.00 89.00 372 ALA A N 1
ATOM 3019 C CA . ALA A 1 372 ? -36.029 66.432 54.643 1.00 89.00 372 ALA A CA 1
ATOM 3020 C C . ALA A 1 372 ? -36.911 65.778 53.566 1.00 89.00 372 ALA A C 1
ATOM 3022 O O . ALA A 1 372 ? -36.579 64.702 53.064 1.00 89.00 372 ALA A O 1
ATOM 3023 N N . LEU A 1 373 ? -38.013 66.427 53.174 1.00 89.62 373 LEU A N 1
ATOM 3024 C CA . LEU A 1 373 ? -38.861 65.968 52.073 1.00 89.62 373 LEU A CA 1
ATOM 3025 C C . LEU A 1 373 ? -38.133 66.056 50.729 1.00 89.62 373 LEU A C 1
ATOM 3027 O O . LEU A 1 373 ? -38.185 65.103 49.955 1.00 89.62 373 LEU A O 1
ATOM 3031 N N . GLN A 1 374 ? -37.399 67.137 50.463 1.00 89.50 374 GLN A N 1
ATOM 3032 C CA . GLN A 1 374 ? -36.577 67.259 49.258 1.00 89.50 374 GLN A CA 1
ATOM 3033 C C . GLN A 1 374 ? -35.507 66.164 49.204 1.00 89.50 374 GLN A C 1
ATOM 3035 O O . GLN A 1 374 ? -35.414 65.458 48.202 1.00 89.50 374 GLN A O 1
ATOM 3040 N N . PHE A 1 375 ? -34.775 65.923 50.295 1.00 91.12 375 PHE A N 1
ATOM 3041 C CA . PHE A 1 375 ? -33.809 64.826 50.376 1.00 91.12 375 PHE A CA 1
ATOM 3042 C C . PHE A 1 375 ? -34.463 63.460 50.184 1.00 91.12 375 PHE A C 1
ATOM 3044 O O . PHE A 1 375 ? -33.924 62.634 49.451 1.00 91.12 375 PHE A O 1
ATOM 3051 N N . LYS A 1 376 ? -35.637 63.224 50.778 1.00 92.12 376 LYS A N 1
ATOM 3052 C CA . LYS A 1 376 ? -36.387 61.978 50.593 1.00 92.12 376 LYS A CA 1
ATOM 3053 C C . LYS A 1 376 ? -36.796 61.780 49.134 1.00 92.12 376 LYS A C 1
ATOM 3055 O O . LYS A 1 376 ? -36.561 60.707 48.593 1.00 92.12 376 LYS A O 1
ATOM 3060 N N . THR A 1 377 ? -37.334 62.809 48.479 1.00 92.00 377 THR A N 1
ATOM 3061 C CA . THR A 1 377 ? -37.709 62.727 47.056 1.00 92.00 377 THR A CA 1
ATOM 3062 C C . THR A 1 377 ? -36.495 62.503 46.154 1.00 92.00 377 THR A C 1
ATOM 3064 O O . THR A 1 377 ? -36.549 61.651 45.274 1.00 92.00 377 THR A O 1
ATOM 3067 N N . MET A 1 378 ? -35.367 63.176 46.407 1.00 92.12 378 MET A N 1
ATOM 3068 C CA . MET A 1 378 ? -34.109 62.953 45.682 1.00 92.12 378 MET A CA 1
ATOM 3069 C C . MET A 1 378 ? -33.555 61.539 45.913 1.00 92.12 378 MET A C 1
ATOM 3071 O O . MET A 1 378 ? -33.052 60.898 44.989 1.00 92.12 378 MET A O 1
ATOM 3075 N N . PHE A 1 379 ? -33.667 61.019 47.134 1.00 92.56 379 PHE A N 1
ATOM 3076 C CA . PHE A 1 379 ? -33.257 59.656 47.462 1.00 92.56 379 PHE A CA 1
ATOM 3077 C C . PHE A 1 379 ? -34.157 58.613 46.785 1.00 92.56 379 PHE A C 1
ATOM 3079 O O . PHE A 1 379 ? -33.667 57.642 46.221 1.00 92.56 379 PHE A O 1
ATOM 3086 N N . GLU A 1 380 ? -35.472 58.824 46.775 1.00 93.50 380 GLU A N 1
ATOM 3087 C CA . GLU A 1 380 ? -36.421 57.955 46.072 1.00 93.50 380 GLU A CA 1
ATOM 3088 C C . GLU A 1 380 ? -36.208 57.993 44.554 1.00 93.50 380 GLU A C 1
ATOM 3090 O O . GLU A 1 380 ? -36.213 56.942 43.917 1.00 93.50 380 GLU A O 1
ATOM 3095 N N . GLN A 1 381 ? -35.930 59.166 43.978 1.00 93.88 381 GLN A N 1
ATOM 3096 C CA . GLN A 1 381 ? -35.592 59.307 42.559 1.00 93.88 381 GLN A CA 1
ATOM 3097 C C . GLN A 1 381 ? -34.291 58.582 42.201 1.00 93.88 381 GLN A C 1
ATOM 3099 O O . GLN A 1 381 ? -34.262 57.828 41.233 1.00 93.88 381 GLN A O 1
ATOM 3104 N N . THR A 1 382 ? -33.224 58.760 42.985 1.00 91.06 382 THR A N 1
ATOM 3105 C CA . THR A 1 382 ? -31.949 58.060 42.746 1.00 91.06 382 THR A CA 1
ATOM 3106 C C . THR A 1 382 ? -32.091 56.551 42.931 1.00 91.06 382 THR A C 1
ATOM 3108 O O . THR A 1 382 ? -31.579 55.788 42.115 1.00 91.06 382 THR A O 1
ATOM 3111 N N . ARG A 1 383 ? -32.855 56.102 43.933 1.00 94.69 383 ARG A N 1
ATOM 3112 C CA . ARG A 1 383 ? -33.208 54.689 44.113 1.00 94.69 383 ARG A CA 1
ATOM 3113 C C . ARG A 1 383 ? -34.006 54.138 42.927 1.00 94.69 383 ARG A C 1
ATOM 3115 O O . ARG A 1 383 ? -33.712 53.030 42.493 1.00 94.69 383 ARG A O 1
ATOM 3122 N N . SER A 1 384 ? -34.982 54.882 42.401 1.00 94.19 384 SER A N 1
ATOM 3123 C CA . SER A 1 384 ? -35.746 54.475 41.212 1.00 94.19 384 SER A CA 1
ATOM 3124 C C . SER A 1 384 ? -34.835 54.329 39.994 1.00 94.19 384 SER A C 1
ATOM 3126 O O . SER A 1 384 ? -34.874 53.297 39.338 1.00 94.19 384 SER A O 1
ATOM 3128 N N . MET A 1 385 ? -33.949 55.301 39.745 1.00 94.69 385 MET A N 1
ATOM 3129 C CA . MET A 1 385 ? -32.988 55.225 38.636 1.00 94.69 385 MET A CA 1
ATOM 3130 C C . MET A 1 385 ? -32.032 54.032 38.771 1.00 94.69 385 MET A C 1
ATOM 3132 O O . MET A 1 385 ? -31.695 53.410 37.768 1.00 94.69 385 MET A O 1
ATOM 3136 N N . LEU A 1 386 ? -31.589 53.703 39.991 1.00 93.56 386 LEU A N 1
ATOM 3137 C CA . LEU A 1 386 ? -30.737 52.533 40.229 1.00 93.56 386 LEU A CA 1
ATOM 3138 C C . LEU A 1 386 ? -31.471 51.217 39.951 1.00 93.56 386 LEU A C 1
ATOM 3140 O O . LEU A 1 386 ? -30.871 50.318 39.369 1.00 93.56 386 LEU A O 1
ATOM 3144 N N . LEU A 1 387 ? -32.751 51.111 40.323 1.00 95.44 387 LEU A N 1
ATOM 3145 C CA . LEU A 1 387 ? -33.570 49.937 40.006 1.00 95.44 387 LEU A CA 1
ATOM 3146 C C . LEU A 1 387 ? -33.773 49.787 38.493 1.00 95.44 387 LEU A C 1
ATOM 3148 O O . LEU A 1 387 ? -33.574 48.697 37.963 1.00 95.44 387 LEU A O 1
ATOM 3152 N N . ASP A 1 388 ? -34.071 50.880 37.788 1.00 95.12 388 ASP A N 1
ATOM 3153 C CA . ASP A 1 388 ? -34.212 50.862 36.327 1.00 95.12 388 ASP A CA 1
ATOM 3154 C C . ASP A 1 388 ? -32.899 50.438 35.642 1.00 95.12 388 ASP A C 1
ATOM 3156 O O . ASP A 1 388 ? -32.901 49.627 34.713 1.00 95.12 388 ASP A O 1
ATOM 3160 N N . GLN A 1 389 ? -31.754 50.930 36.135 1.00 95.12 389 GLN A N 1
ATOM 3161 C CA . GLN A 1 389 ? -30.432 50.510 35.659 1.00 95.12 389 GLN A CA 1
ATOM 3162 C C . GLN A 1 389 ? -30.148 49.031 35.947 1.00 95.12 389 GLN A C 1
ATOM 3164 O O . GLN A 1 389 ? -29.571 48.348 35.100 1.00 95.12 389 GLN A O 1
ATOM 3169 N N . GLU A 1 390 ? -30.547 48.519 37.112 1.00 94.56 390 GLU A N 1
ATOM 3170 C CA . GLU A 1 390 ? -30.401 47.103 37.456 1.00 94.56 390 GLU A CA 1
ATOM 3171 C C . GLU A 1 390 ? -31.240 46.213 36.526 1.00 94.56 390 GLU A C 1
ATOM 3173 O O . GLU A 1 390 ? -30.749 45.195 36.031 1.00 94.56 390 GLU A O 1
ATOM 3178 N N . ASP A 1 391 ? -32.471 46.619 36.214 1.00 95.81 391 ASP A N 1
ATOM 3179 C CA . ASP A 1 391 ? -33.347 45.902 35.287 1.00 95.81 391 ASP A CA 1
ATOM 3180 C C . ASP A 1 391 ? -32.832 45.949 33.840 1.00 95.81 391 ASP A C 1
ATOM 3182 O O . ASP A 1 391 ? -32.910 44.954 33.111 1.00 95.81 391 ASP A O 1
ATOM 3186 N N . GLU A 1 392 ? -32.253 47.070 33.403 1.00 95.81 392 GLU A N 1
ATOM 3187 C CA . GLU A 1 392 ? -31.563 47.149 32.111 1.00 95.81 392 GLU A CA 1
ATOM 3188 C C . GLU A 1 392 ? -30.320 46.256 32.057 1.00 95.81 392 GLU A C 1
ATOM 3190 O O . GLU A 1 392 ? -30.069 45.613 31.031 1.00 95.81 392 GLU A O 1
ATOM 3195 N N . LEU A 1 393 ? -29.544 46.191 33.142 1.00 93.69 393 LEU A N 1
ATOM 3196 C CA . LEU A 1 393 ? -28.391 45.298 33.243 1.00 93.69 393 LEU A CA 1
ATOM 3197 C C . LEU A 1 393 ? -28.820 43.830 33.194 1.00 93.69 393 LEU A C 1
ATOM 3199 O O . LEU A 1 393 ? -28.204 43.062 32.458 1.00 93.69 393 LEU A O 1
ATOM 3203 N N . LYS A 1 394 ? -29.908 43.451 33.877 1.00 96.69 394 LYS A N 1
ATOM 3204 C CA . LYS A 1 394 ? -30.487 42.097 33.793 1.00 96.69 394 LYS A CA 1
ATOM 3205 C C . LYS A 1 394 ? -30.907 41.750 32.365 1.00 96.69 394 LYS A C 1
ATOM 3207 O O . LYS A 1 394 ? -30.482 40.727 31.841 1.00 96.69 394 LYS A O 1
ATOM 3212 N N . LYS A 1 395 ? -31.630 42.642 31.677 1.00 96.69 395 LYS A N 1
ATOM 3213 C CA . LYS A 1 395 ? -32.018 42.437 30.265 1.00 96.69 395 LYS A CA 1
ATOM 3214 C C . LYS A 1 395 ? -30.808 42.279 29.342 1.00 96.69 395 LYS A C 1
ATOM 3216 O O . LYS A 1 395 ? -30.829 41.448 28.434 1.00 96.69 395 LYS A O 1
ATOM 3221 N N . LYS A 1 396 ? -29.749 43.070 29.553 1.00 95.62 396 LYS A N 1
ATOM 3222 C CA . LYS A 1 396 ? -28.491 42.941 28.798 1.00 95.62 396 LYS A CA 1
ATOM 3223 C C . LYS A 1 396 ? -27.792 41.617 29.099 1.00 95.62 396 LYS A C 1
ATOM 3225 O O . LYS A 1 396 ? -27.309 40.985 28.165 1.00 95.62 396 LYS A O 1
ATOM 3230 N N . GLN A 1 397 ? -27.781 41.178 30.356 1.00 96.12 397 GLN A N 1
ATOM 3231 C CA . GLN A 1 397 ? -27.216 39.892 30.755 1.00 96.12 397 GLN A CA 1
ATOM 3232 C C . GLN A 1 397 ? -27.960 38.718 30.103 1.00 96.12 397 GLN A C 1
ATOM 3234 O O . GLN A 1 397 ? -27.321 37.818 29.559 1.00 96.12 397 GLN A O 1
ATOM 3239 N N . ASP A 1 398 ? -29.293 38.761 30.068 1.00 96.31 398 ASP A N 1
ATOM 3240 C CA . ASP A 1 398 ? -30.109 37.745 29.395 1.00 96.31 398 ASP A CA 1
ATOM 3241 C C . ASP A 1 398 ? -29.847 37.715 27.884 1.00 96.31 398 ASP A C 1
ATOM 3243 O O . ASP A 1 398 ? -29.728 36.643 27.286 1.00 96.31 398 ASP A O 1
ATOM 3247 N N . ALA A 1 399 ? -29.707 38.884 27.252 1.00 96.38 399 ALA A N 1
ATOM 3248 C CA . ALA A 1 399 ? -29.366 38.978 25.835 1.00 96.38 399 ALA A CA 1
ATOM 3249 C C . ALA A 1 399 ? -27.965 38.415 25.538 1.00 96.38 399 ALA A C 1
ATOM 3251 O O . ALA A 1 399 ? -27.794 37.715 24.540 1.00 96.38 399 ALA A O 1
ATOM 3252 N N . ILE A 1 400 ? -26.981 38.681 26.406 1.00 96.44 400 ILE A N 1
ATOM 3253 C CA . ILE A 1 400 ? -25.632 38.108 26.303 1.00 96.44 400 ILE A CA 1
ATOM 3254 C C . ILE A 1 400 ? -25.707 36.583 26.394 1.00 96.44 400 ILE A C 1
ATOM 3256 O O . ILE A 1 400 ? -25.233 35.909 25.486 1.00 96.44 400 ILE A O 1
ATOM 3260 N N . MET A 1 401 ? -26.393 36.037 27.399 1.00 95.44 401 MET A N 1
ATOM 3261 C CA . MET A 1 401 ? -26.548 34.589 27.572 1.00 95.44 401 MET A CA 1
ATOM 3262 C C . MET A 1 401 ? -27.242 33.923 26.368 1.00 95.44 401 MET A C 1
ATOM 3264 O O . MET A 1 401 ? -26.840 32.849 25.917 1.00 95.44 401 MET A O 1
ATOM 3268 N N . GLN A 1 402 ? -28.262 34.567 25.788 1.00 96.25 402 GLN A N 1
ATOM 3269 C CA . GLN A 1 402 ? -28.911 34.076 24.567 1.00 96.25 402 GLN A CA 1
ATOM 3270 C C . GLN A 1 402 ? -27.975 34.098 23.353 1.00 96.25 402 GLN A C 1
ATOM 3272 O O . GLN A 1 402 ? -28.007 33.178 22.534 1.00 96.25 402 GLN A O 1
ATOM 3277 N N . LEU A 1 403 ? -27.163 35.148 23.207 1.00 95.31 403 LEU A N 1
ATOM 3278 C CA . LEU A 1 403 ? -26.185 35.250 22.125 1.00 95.31 403 LEU A CA 1
ATOM 3279 C C . LEU A 1 403 ? -25.055 34.232 22.293 1.00 95.31 403 LEU A C 1
ATOM 3281 O O . LEU A 1 403 ? -24.680 33.607 21.307 1.00 95.31 403 LEU A O 1
ATOM 3285 N N . GLU A 1 404 ? -24.573 34.007 23.513 1.00 95.19 404 GLU A N 1
ATOM 3286 C CA . GLU A 1 404 ? -23.581 32.975 23.834 1.00 95.19 404 GLU A CA 1
ATOM 3287 C C . GLU A 1 404 ? -24.106 31.572 23.512 1.00 95.19 404 GLU A C 1
ATOM 3289 O O . GLU A 1 404 ? -23.413 30.785 22.870 1.00 95.19 404 GLU A O 1
ATOM 3294 N N . SER A 1 405 ? -25.363 31.276 23.863 1.00 96.44 405 SER A N 1
ATOM 3295 C CA . SER A 1 405 ? -26.006 30.008 23.501 1.00 96.44 405 SER A CA 1
ATOM 3296 C C . SER A 1 405 ? -26.109 29.828 21.982 1.00 96.44 405 SER A C 1
ATOM 3298 O O . SER A 1 405 ? -25.734 28.777 21.461 1.00 96.44 405 SER A O 1
ATOM 3300 N N . LYS A 1 406 ? -26.547 30.859 21.245 1.00 96.69 406 LYS A N 1
ATOM 3301 C CA . LYS A 1 406 ? -26.608 30.818 19.772 1.00 96.69 406 LYS A CA 1
ATOM 3302 C C . LYS A 1 406 ? -25.228 30.659 19.141 1.00 96.69 406 LYS A C 1
ATOM 3304 O O . LYS A 1 406 ? -25.087 29.931 18.164 1.00 96.69 406 LYS A O 1
ATOM 3309 N N . LEU A 1 407 ? -24.218 31.331 19.688 1.00 95.00 407 LEU A N 1
ATOM 3310 C CA . LEU A 1 407 ? -22.841 31.229 19.223 1.00 95.00 407 LEU A CA 1
ATOM 3311 C C . LEU A 1 407 ? -22.311 29.808 19.439 1.00 95.00 407 LEU A C 1
ATOM 3313 O O . LEU A 1 407 ? -21.774 29.230 18.502 1.00 95.00 407 LEU A O 1
ATOM 3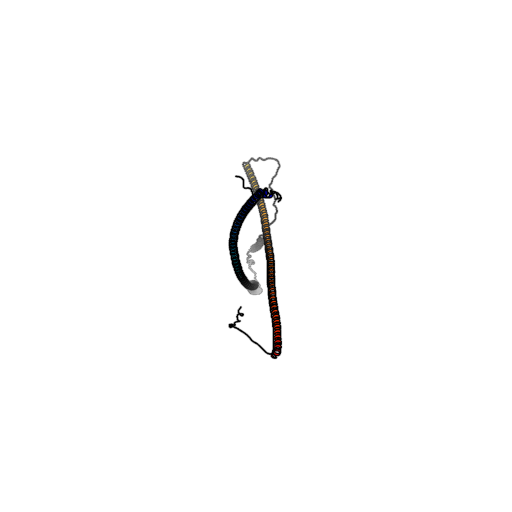317 N N . SER A 1 408 ? -22.556 29.208 20.606 1.00 96.69 408 SER A N 1
ATOM 3318 C CA . SER A 1 408 ? -22.182 27.819 20.893 1.00 96.69 408 SER A CA 1
ATOM 3319 C C . SER A 1 408 ? -22.830 26.820 19.927 1.00 96.69 408 SER A C 1
ATOM 3321 O O . SER A 1 408 ? -22.145 25.928 19.428 1.00 96.69 408 SER A O 1
ATOM 3323 N N . VAL A 1 409 ? -24.121 26.978 19.613 1.00 96.88 409 VAL A N 1
ATOM 3324 C CA . VAL A 1 409 ? -24.806 26.116 18.631 1.00 96.88 409 VAL A CA 1
ATOM 3325 C C . VAL A 1 409 ? -24.194 26.282 17.240 1.00 96.88 409 VAL A C 1
ATOM 3327 O O . VAL A 1 409 ? -23.816 25.291 16.620 1.00 96.88 409 VAL A O 1
ATOM 3330 N N . ASN A 1 410 ? -24.006 27.523 16.785 1.00 94.56 410 ASN A N 1
ATOM 3331 C CA . ASN A 1 410 ? -23.401 27.801 15.481 1.00 94.56 410 ASN A CA 1
ATOM 3332 C C . ASN A 1 410 ? -21.958 27.273 15.380 1.00 94.56 410 ASN A C 1
ATOM 3334 O O . ASN A 1 410 ? -21.540 26.823 14.316 1.00 94.56 410 ASN A O 1
ATOM 3338 N N . GLU A 1 411 ? -21.180 27.310 16.467 1.00 95.75 411 GLU A N 1
ATOM 3339 C CA . GLU A 1 411 ? -19.837 26.723 16.509 1.00 95.75 411 GLU A CA 1
ATOM 3340 C C . GLU A 1 411 ? -19.866 25.202 16.331 1.00 95.75 411 GLU A C 1
ATOM 3342 O O . GLU A 1 411 ? -19.015 24.654 15.627 1.00 95.75 411 GLU A O 1
ATOM 3347 N N . ILE A 1 412 ? -20.837 24.516 16.941 1.00 96.19 412 ILE A N 1
ATOM 3348 C CA . ILE A 1 412 ? -21.014 23.066 16.793 1.00 96.19 412 ILE A CA 1
ATOM 3349 C C . ILE A 1 412 ? -21.454 22.726 15.367 1.00 96.19 412 ILE A C 1
ATOM 3351 O O . ILE A 1 412 ? -20.870 21.836 14.752 1.00 96.19 412 ILE A O 1
ATOM 3355 N N . GLU A 1 413 ? -22.424 23.453 14.810 1.00 94.88 413 GLU A N 1
ATOM 3356 C CA . GLU A 1 413 ? -22.877 23.260 13.427 1.00 94.88 413 GLU A CA 1
ATOM 3357 C C . GLU A 1 413 ? -21.741 23.487 12.424 1.00 94.88 413 GLU A C 1
ATOM 3359 O O . GLU A 1 413 ? -21.551 22.690 11.505 1.00 94.88 413 GLU A O 1
ATOM 3364 N N . LEU A 1 414 ? -20.927 24.528 12.629 1.00 93.75 414 LEU A N 1
ATOM 3365 C CA . LEU A 1 414 ? -19.759 24.794 11.794 1.00 93.75 414 LEU A CA 1
ATOM 3366 C C . LEU A 1 414 ? -18.729 23.661 11.887 1.00 93.75 414 LEU A C 1
ATOM 3368 O O . LEU A 1 414 ? -18.183 23.255 10.862 1.00 93.75 414 LEU A O 1
ATOM 3372 N N . ARG A 1 415 ? -18.463 23.136 13.091 1.00 94.81 415 ARG A N 1
ATOM 3373 C CA . ARG A 1 415 ? -17.569 21.980 13.272 1.00 94.81 415 ARG A CA 1
ATOM 3374 C C . ARG A 1 415 ? -18.111 20.741 12.564 1.00 94.81 415 ARG A C 1
ATOM 3376 O O . ARG A 1 415 ? -17.370 20.145 11.790 1.00 94.81 415 ARG A O 1
ATOM 3383 N N . SER A 1 416 ? -19.395 20.430 12.736 1.00 93.44 416 SER A N 1
ATOM 3384 C CA . SER A 1 416 ? -20.065 19.313 12.057 1.00 93.44 416 SER A CA 1
ATOM 3385 C C . SER A 1 416 ? -19.975 19.443 10.533 1.00 93.44 416 SER A C 1
ATOM 3387 O O . SER A 1 416 ? -19.589 18.501 9.849 1.00 93.44 416 SER A O 1
ATOM 3389 N N . ALA A 1 417 ? -20.239 20.632 9.985 1.00 92.19 417 ALA A N 1
ATOM 3390 C CA . ALA A 1 417 ? -20.139 20.881 8.548 1.00 92.19 417 ALA A CA 1
ATOM 3391 C C . ALA A 1 417 ? -18.695 20.758 8.023 1.00 92.19 417 ALA A C 1
ATOM 3393 O O . ALA A 1 417 ? -18.468 20.302 6.900 1.00 92.19 417 ALA A O 1
ATOM 3394 N N . ILE A 1 418 ? -17.695 21.161 8.817 1.00 94.00 418 ILE A N 1
ATOM 3395 C CA . ILE A 1 418 ? -16.277 20.982 8.473 1.00 94.00 418 ILE A CA 1
ATOM 3396 C C . ILE A 1 418 ? -15.903 19.496 8.476 1.00 94.00 418 ILE A C 1
ATOM 3398 O O . ILE A 1 418 ? -15.201 19.062 7.562 1.00 94.00 418 ILE A O 1
ATOM 3402 N N . GLU A 1 419 ? -16.360 18.735 9.469 1.00 93.56 419 GLU A N 1
ATOM 3403 C CA . GLU A 1 419 ? -16.141 17.290 9.570 1.00 93.56 419 GLU A CA 1
ATOM 3404 C C . GLU A 1 419 ? -16.772 16.550 8.386 1.00 93.56 419 GLU A C 1
ATOM 3406 O O . GLU A 1 419 ? -16.069 15.811 7.702 1.00 93.56 419 GLU A O 1
ATOM 3411 N N . GLU A 1 420 ? -18.033 16.833 8.048 1.00 91.88 420 GLU A N 1
ATOM 3412 C CA . GLU A 1 420 ? -18.708 16.258 6.875 1.00 91.88 420 GLU A CA 1
ATOM 3413 C C . GLU A 1 420 ? -17.990 16.597 5.564 1.00 91.88 420 GLU A C 1
ATOM 3415 O O . GLU A 1 420 ? -17.777 15.730 4.715 1.00 91.88 420 GLU A O 1
ATOM 3420 N N . ARG A 1 421 ? -17.559 17.854 5.395 1.00 92.44 421 ARG A N 1
ATOM 3421 C CA . ARG A 1 421 ? -16.790 18.273 4.215 1.00 92.44 421 ARG A CA 1
ATOM 3422 C C . ARG A 1 421 ? -15.453 17.538 4.127 1.00 92.44 421 ARG A C 1
ATOM 3424 O O . ARG A 1 421 ? -15.033 17.178 3.028 1.00 92.44 421 ARG A O 1
ATOM 3431 N N . ASN A 1 422 ? -14.753 17.369 5.248 1.00 91.25 422 ASN A N 1
ATOM 3432 C CA . ASN A 1 422 ? -13.480 16.653 5.277 1.00 91.25 422 ASN A CA 1
ATOM 3433 C C . ASN A 1 422 ? -13.694 15.169 4.958 1.00 91.25 422 ASN A C 1
ATOM 3435 O O . ASN A 1 422 ? -13.013 14.658 4.078 1.00 91.25 422 ASN A O 1
ATOM 3439 N N . GLN A 1 423 ? -14.707 14.537 5.552 1.00 91.62 423 GLN A N 1
ATOM 3440 C CA . GLN A 1 423 ? -15.080 13.155 5.257 1.00 91.62 423 GLN A CA 1
ATOM 3441 C C . GLN A 1 423 ? -15.396 12.961 3.767 1.00 91.62 423 GLN A C 1
ATOM 3443 O O . GLN A 1 423 ? -14.824 12.091 3.120 1.00 91.62 423 GLN A O 1
ATOM 3448 N N . ALA A 1 424 ? -16.230 13.828 3.183 1.00 84.94 424 ALA A N 1
ATOM 3449 C CA . ALA A 1 424 ? -16.560 13.767 1.760 1.00 84.94 424 ALA A CA 1
ATOM 3450 C C . ALA A 1 424 ? -15.333 13.984 0.856 1.00 84.94 424 ALA A C 1
ATOM 3452 O O . ALA A 1 424 ? -15.230 13.391 -0.221 1.00 84.94 424 ALA A O 1
ATOM 3453 N N . ARG A 1 425 ? -14.389 14.835 1.277 1.00 88.12 425 ARG A N 1
ATOM 3454 C CA . ARG A 1 425 ? -13.126 15.054 0.562 1.00 88.12 425 ARG A CA 1
ATOM 3455 C C . ARG A 1 425 ? -12.230 13.819 0.626 1.00 88.12 425 ARG A C 1
ATOM 3457 O O . ARG A 1 425 ? -11.648 13.460 -0.399 1.00 88.12 425 ARG A O 1
ATOM 3464 N N . ASP A 1 426 ? -12.132 13.189 1.788 1.00 83.44 426 ASP A N 1
ATOM 3465 C CA . ASP A 1 426 ? -11.329 11.987 1.991 1.00 83.44 426 ASP A CA 1
ATOM 3466 C C . ASP A 1 426 ? -11.915 10.818 1.188 1.00 83.44 426 ASP A C 1
ATOM 3468 O O . ASP A 1 426 ? -11.187 10.196 0.414 1.00 83.44 426 ASP A O 1
ATOM 3472 N N . ASP A 1 427 ? -13.234 10.615 1.221 1.00 83.00 427 ASP A N 1
ATOM 3473 C CA . ASP A 1 427 ? -13.935 9.600 0.423 1.00 83.00 427 ASP A CA 1
ATOM 3474 C C . ASP A 1 427 ? -13.743 9.815 -1.089 1.00 83.00 427 ASP A C 1
ATOM 3476 O O . ASP A 1 427 ? -13.459 8.872 -1.836 1.00 83.00 427 ASP A O 1
ATOM 3480 N N . ALA A 1 428 ? -13.836 11.064 -1.560 1.00 77.69 428 ALA A N 1
ATOM 3481 C CA . ALA A 1 428 ? -13.571 11.404 -2.957 1.00 77.69 428 ALA A CA 1
ATOM 3482 C C . ALA A 1 428 ? -12.106 11.145 -3.344 1.00 77.69 428 ALA A C 1
ATOM 3484 O O . ALA A 1 428 ? -11.834 10.671 -4.450 1.00 77.69 428 ALA A O 1
ATOM 3485 N N . SER A 1 429 ? -11.161 11.420 -2.439 1.00 79.00 429 SER A N 1
ATOM 3486 C CA . SER A 1 429 ? -9.739 11.161 -2.669 1.00 79.00 429 SER A CA 1
ATOM 3487 C C . SER A 1 429 ? -9.438 9.663 -2.735 1.00 79.00 429 SER A C 1
ATOM 3489 O O . SER A 1 429 ? -8.772 9.226 -3.670 1.00 79.00 429 SER A O 1
ATOM 3491 N N . HIS A 1 430 ? -10.006 8.863 -1.829 1.00 77.12 430 HIS A N 1
ATOM 3492 C CA . HIS A 1 430 ? -9.855 7.411 -1.813 1.00 77.12 430 HIS A CA 1
ATOM 3493 C C . HIS A 1 430 ? -10.501 6.757 -3.035 1.00 77.12 430 HIS A C 1
ATOM 3495 O O . HIS A 1 430 ? -9.899 5.876 -3.642 1.00 77.12 430 HIS A O 1
ATOM 3501 N N . SER A 1 431 ? -11.679 7.225 -3.451 1.00 76.25 431 SER A N 1
ATOM 3502 C CA . SER A 1 431 ? -12.345 6.752 -4.670 1.00 76.25 431 SER A CA 1
ATOM 3503 C C . SER A 1 431 ? -11.550 7.099 -5.935 1.00 76.25 431 SER A C 1
ATOM 3505 O O . SER A 1 431 ? -11.355 6.250 -6.806 1.00 76.25 431 SER A O 1
ATOM 3507 N N . SER A 1 432 ? -11.011 8.322 -6.019 1.00 75.50 432 SER A N 1
ATOM 3508 C CA . SER A 1 432 ? -10.166 8.739 -7.143 1.00 75.50 432 SER A CA 1
ATOM 3509 C C . SER A 1 432 ? -8.840 7.977 -7.190 1.00 75.50 432 SER A C 1
ATOM 3511 O O . SER A 1 432 ? -8.401 7.616 -8.279 1.00 75.50 432 SER A O 1
ATOM 3513 N N . LEU A 1 433 ? -8.206 7.734 -6.039 1.00 75.50 433 LEU A N 1
ATOM 3514 C CA . LEU A 1 433 ? -6.977 6.944 -5.934 1.00 75.50 433 LEU A CA 1
ATOM 3515 C C . LEU A 1 433 ? -7.231 5.482 -6.304 1.00 75.50 433 LEU A C 1
ATOM 3517 O O . LEU A 1 433 ? -6.483 4.931 -7.102 1.00 75.50 433 LEU A O 1
ATOM 3521 N N . ALA A 1 434 ? -8.321 4.881 -5.822 1.00 73.25 434 ALA A N 1
ATOM 3522 C CA . ALA A 1 434 ? -8.694 3.514 -6.178 1.00 73.25 434 ALA A CA 1
ATOM 3523 C C . ALA A 1 434 ? -8.970 3.372 -7.685 1.00 73.25 434 ALA A C 1
ATOM 3525 O O . ALA A 1 434 ? -8.527 2.413 -8.319 1.00 73.25 434 ALA A O 1
ATOM 3526 N N . LEU A 1 435 ? -9.662 4.341 -8.296 1.00 75.25 435 LEU A N 1
ATOM 3527 C CA . LEU A 1 435 ? -9.876 4.334 -9.741 1.00 75.25 435 LEU A CA 1
ATOM 3528 C C . LEU A 1 435 ? -8.553 4.501 -10.506 1.00 75.25 435 LEU A C 1
ATOM 3530 O O . LEU A 1 435 ? -8.321 3.774 -11.469 1.00 75.25 435 LEU A O 1
ATOM 3534 N N . ASP A 1 436 ? -7.661 5.394 -10.072 1.00 84.50 436 ASP A N 1
ATOM 3535 C CA . ASP A 1 436 ? -6.357 5.569 -10.720 1.00 84.50 436 ASP A CA 1
ATOM 3536 C C . ASP A 1 436 ? -5.474 4.317 -10.582 1.00 84.50 436 ASP A C 1
ATOM 3538 O O . ASP A 1 436 ? -4.893 3.865 -11.566 1.00 84.50 436 ASP A O 1
ATOM 3542 N N . GLU A 1 437 ? -5.456 3.672 -9.414 1.00 84.06 437 GLU A N 1
ATOM 3543 C CA . GLU A 1 437 ? -4.749 2.406 -9.190 1.00 84.06 437 GLU A CA 1
ATOM 3544 C C . GLU A 1 437 ? -5.278 1.285 -10.093 1.00 84.06 437 GLU A C 1
ATOM 3546 O O . GLU A 1 437 ? -4.489 0.582 -10.732 1.00 84.06 437 GLU A O 1
ATOM 3551 N N . THR A 1 438 ? -6.602 1.141 -10.224 1.00 83.69 438 THR A N 1
ATOM 3552 C CA . THR A 1 438 ? -7.190 0.140 -11.134 1.00 83.69 438 THR A CA 1
ATOM 3553 C C . THR A 1 438 ? -6.848 0.420 -12.599 1.00 83.69 438 THR A C 1
ATOM 3555 O O . THR A 1 438 ? -6.527 -0.507 -13.347 1.00 83.69 438 THR A O 1
ATOM 3558 N N . VAL A 1 439 ? -6.839 1.689 -13.021 1.00 87.31 439 VAL A N 1
ATOM 3559 C CA . VAL A 1 439 ? -6.445 2.089 -14.380 1.00 87.31 439 VAL A CA 1
ATOM 3560 C C . VAL A 1 439 ? -4.953 1.850 -14.615 1.00 87.31 439 VAL A C 1
ATOM 3562 O O . VAL A 1 439 ? -4.574 1.352 -15.679 1.00 87.31 439 VAL A O 1
ATOM 3565 N N . GLN A 1 440 ? -4.096 2.166 -13.644 1.00 90.81 440 GLN A N 1
ATOM 3566 C CA . GLN A 1 440 ? -2.664 1.886 -13.717 1.00 90.81 440 GLN A CA 1
ATOM 3567 C C . GLN A 1 440 ? -2.398 0.382 -13.818 1.00 90.81 440 GLN A C 1
ATOM 3569 O O . GLN A 1 440 ? -1.599 -0.035 -14.659 1.00 90.81 440 GLN A O 1
ATOM 3574 N N . GLN A 1 441 ? -3.092 -0.436 -13.025 1.00 90.31 441 GLN A N 1
ATOM 3575 C CA . GLN A 1 441 ? -2.968 -1.889 -13.088 1.00 90.31 441 GLN A CA 1
ATOM 3576 C C . GLN A 1 441 ? -3.431 -2.434 -14.445 1.00 90.31 441 GLN A C 1
ATOM 3578 O O . GLN A 1 441 ? -2.703 -3.196 -15.075 1.00 90.31 441 GLN A O 1
ATOM 3583 N N . ALA A 1 442 ? -4.567 -1.962 -14.967 1.00 86.50 442 ALA A N 1
ATOM 3584 C CA . ALA A 1 442 ? -5.054 -2.358 -16.288 1.00 86.50 442 ALA A CA 1
ATOM 3585 C C . ALA A 1 442 ? -4.080 -1.979 -17.422 1.00 86.50 442 ALA A C 1
ATOM 3587 O O . ALA A 1 442 ? -3.909 -2.735 -18.381 1.00 86.50 442 ALA A O 1
ATOM 3588 N N . ARG A 1 443 ? -3.408 -0.821 -17.320 1.00 91.19 443 ARG A N 1
ATOM 3589 C CA . ARG A 1 443 ? -2.357 -0.418 -18.271 1.00 91.19 443 ARG A CA 1
ATOM 3590 C C . ARG A 1 443 ? -1.144 -1.340 -18.187 1.00 91.19 443 ARG A C 1
ATOM 3592 O O . ARG A 1 443 ? -0.701 -1.815 -19.229 1.00 91.19 443 ARG A O 1
ATOM 3599 N N . LYS A 1 444 ? -0.662 -1.650 -16.978 1.00 94.56 444 LYS A N 1
ATOM 3600 C CA . LYS A 1 444 ? 0.444 -2.600 -16.767 1.00 94.56 444 LYS A CA 1
ATOM 3601 C C . LYS A 1 444 ? 0.113 -3.979 -17.334 1.00 94.56 444 LYS A C 1
ATOM 3603 O O . LYS A 1 444 ? 0.925 -4.547 -18.057 1.00 94.56 444 LYS A O 1
ATOM 3608 N N . ASP A 1 445 ? -1.088 -4.489 -17.077 1.00 92.94 445 ASP A N 1
ATOM 3609 C CA . ASP A 1 445 ? -1.522 -5.798 -17.573 1.00 92.94 445 ASP A CA 1
ATOM 3610 C C . ASP A 1 445 ? -1.596 -5.831 -19.103 1.00 92.94 445 ASP A C 1
ATOM 3612 O O . ASP A 1 445 ? -1.136 -6.790 -19.731 1.00 92.94 445 ASP A O 1
ATOM 3616 N N . ARG A 1 446 ? -2.117 -4.762 -19.721 1.00 95.38 446 ARG A N 1
ATOM 3617 C CA . ARG A 1 446 ? -2.118 -4.597 -21.178 1.00 95.38 446 ARG A CA 1
ATOM 3618 C C . ARG A 1 446 ? -0.696 -4.578 -21.730 1.00 95.38 446 ARG A C 1
ATOM 3620 O O . ARG A 1 446 ? -0.429 -5.265 -22.711 1.00 95.38 446 ARG A O 1
ATOM 3627 N N . ASP A 1 447 ? 0.199 -3.809 -21.127 1.00 94.38 447 ASP A N 1
ATOM 3628 C CA . ASP A 1 447 ? 1.567 -3.656 -21.617 1.00 94.38 447 ASP A CA 1
ATOM 3629 C C . ASP A 1 447 ? 2.343 -4.984 -21.486 1.00 94.38 447 ASP A C 1
ATOM 3631 O O . ASP A 1 447 ? 2.984 -5.414 -22.445 1.00 94.38 447 ASP A O 1
ATOM 3635 N N . LEU A 1 448 ? 2.159 -5.723 -20.383 1.00 94.25 448 LEU A N 1
ATOM 3636 C CA . LEU A 1 448 ? 2.679 -7.087 -20.213 1.00 94.25 448 LEU A CA 1
ATOM 3637 C C . LEU A 1 448 ? 2.090 -8.072 -21.232 1.00 94.25 448 LEU A C 1
ATOM 3639 O O . LEU A 1 448 ? 2.783 -8.965 -21.720 1.00 94.25 448 LEU A O 1
ATOM 3643 N N . ALA A 1 449 ? 0.800 -7.965 -21.554 1.00 92.50 449 ALA A N 1
ATOM 3644 C CA . ALA A 1 449 ? 0.181 -8.797 -22.584 1.00 92.50 449 ALA A CA 1
ATOM 3645 C C . ALA A 1 449 ? 0.745 -8.484 -23.979 1.00 92.50 449 ALA A C 1
ATOM 3647 O O . ALA A 1 449 ? 1.006 -9.406 -24.754 1.00 92.50 449 ALA A O 1
ATOM 3648 N N . VAL A 1 450 ? 0.980 -7.204 -24.282 1.00 93.06 450 VAL A N 1
ATOM 3649 C CA . VAL A 1 450 ? 1.618 -6.769 -25.530 1.00 93.06 450 VAL A CA 1
ATOM 3650 C C . VAL A 1 450 ? 3.050 -7.290 -25.609 1.00 93.06 450 VAL A C 1
ATOM 3652 O O . VAL A 1 450 ? 3.414 -7.838 -26.643 1.00 93.06 450 VAL A O 1
ATOM 3655 N N . GLU A 1 451 ? 3.832 -7.211 -24.533 1.00 96.12 451 GLU A N 1
ATOM 3656 C CA . GLU A 1 451 ? 5.198 -7.746 -24.487 1.00 96.12 451 GLU A CA 1
ATOM 3657 C C . GLU A 1 451 ? 5.237 -9.268 -24.699 1.00 96.12 451 GLU A C 1
ATOM 3659 O O . GLU A 1 451 ? 6.042 -9.783 -25.478 1.00 96.12 451 GLU A O 1
ATOM 3664 N N . ARG A 1 452 ? 4.323 -10.018 -24.066 1.00 94.50 452 ARG A N 1
ATOM 3665 C CA . ARG A 1 452 ? 4.200 -11.464 -24.318 1.00 94.50 452 ARG A CA 1
ATOM 3666 C C . ARG A 1 452 ? 3.854 -11.752 -25.778 1.00 94.50 452 ARG A C 1
ATOM 3668 O O . ARG A 1 452 ? 4.407 -12.687 -26.356 1.00 94.50 452 ARG A O 1
ATOM 3675 N N . ARG A 1 453 ? 2.967 -10.949 -26.379 1.00 96.19 453 ARG A N 1
ATOM 3676 C CA . ARG A 1 453 ? 2.588 -11.083 -27.791 1.00 96.19 453 ARG A CA 1
ATOM 3677 C C . ARG A 1 453 ? 3.772 -10.809 -28.716 1.00 96.19 453 ARG A C 1
ATOM 3679 O O . ARG A 1 453 ? 4.047 -11.635 -29.577 1.00 96.19 453 ARG A O 1
ATOM 3686 N N . THR A 1 454 ? 4.495 -9.706 -28.523 1.00 95.00 454 THR A N 1
ATOM 3687 C CA . THR A 1 454 ? 5.657 -9.362 -29.360 1.00 95.00 454 THR A CA 1
ATOM 3688 C C . THR A 1 454 ? 6.766 -10.400 -29.230 1.00 95.00 454 THR A C 1
ATOM 3690 O O . THR A 1 454 ? 7.362 -10.781 -30.233 1.00 95.00 454 THR A O 1
ATOM 3693 N N . LYS A 1 455 ? 7.006 -10.936 -28.027 1.00 96.19 455 LYS A N 1
ATOM 3694 C CA . LYS A 1 455 ? 7.964 -12.030 -27.827 1.00 96.19 455 LYS A CA 1
ATOM 3695 C C . LYS A 1 455 ? 7.574 -13.285 -28.612 1.00 96.19 455 LYS A C 1
ATOM 3697 O O . LYS A 1 455 ? 8.414 -13.842 -29.314 1.00 96.19 455 LYS A O 1
ATOM 3702 N N . ALA A 1 456 ? 6.308 -13.695 -28.542 1.00 94.25 456 ALA A N 1
ATOM 3703 C CA . ALA A 1 456 ? 5.810 -14.837 -29.306 1.00 94.25 456 ALA A CA 1
ATOM 3704 C C . ALA A 1 456 ? 5.882 -14.595 -30.827 1.00 94.25 456 ALA A C 1
ATOM 3706 O O . ALA A 1 456 ? 6.245 -15.498 -31.577 1.00 94.25 456 ALA A O 1
ATOM 3707 N N . GLU A 1 457 ? 5.590 -13.375 -31.291 1.00 93.38 457 GLU A N 1
ATOM 3708 C CA . GLU A 1 457 ? 5.732 -12.979 -32.700 1.00 93.38 457 GLU A CA 1
ATOM 3709 C C . GLU A 1 457 ? 7.195 -13.068 -33.171 1.00 93.38 457 GLU A C 1
ATOM 3711 O O . GLU A 1 457 ? 7.463 -13.587 -34.257 1.00 93.38 457 GLU A O 1
ATOM 3716 N N . VAL A 1 458 ? 8.150 -12.625 -32.345 1.00 96.56 458 VAL A N 1
ATOM 3717 C CA . VAL A 1 458 ? 9.591 -12.728 -32.631 1.00 96.56 458 VAL A CA 1
ATOM 3718 C C . VAL A 1 458 ? 10.050 -14.187 -32.668 1.00 96.56 458 VAL A C 1
ATOM 3720 O O . VAL A 1 458 ? 10.765 -14.575 -33.592 1.00 96.56 458 VAL A O 1
ATOM 3723 N N . GLU A 1 459 ? 9.626 -15.015 -31.712 1.00 95.69 459 GLU A N 1
ATOM 3724 C CA . GLU A 1 459 ? 9.937 -16.452 -31.701 1.00 95.69 459 GLU A CA 1
ATOM 3725 C C . GLU A 1 459 ? 9.354 -17.166 -32.930 1.00 95.69 459 GLU A C 1
ATOM 3727 O O . GLU A 1 459 ? 10.035 -17.976 -33.560 1.00 95.69 459 GLU A O 1
ATOM 3732 N N . LEU A 1 460 ? 8.132 -16.815 -33.342 1.00 96.12 460 LEU A N 1
ATOM 3733 C CA . LEU A 1 460 ? 7.513 -17.343 -34.557 1.00 96.12 460 LEU A CA 1
ATOM 3734 C C . LEU A 1 460 ? 8.301 -16.929 -35.806 1.00 96.12 460 LEU A C 1
ATOM 3736 O O . LEU A 1 460 ? 8.584 -17.772 -36.659 1.00 96.12 460 LEU A O 1
ATOM 3740 N N . ALA A 1 461 ? 8.701 -15.659 -35.910 1.00 96.12 461 ALA A N 1
ATOM 3741 C CA . ALA A 1 461 ? 9.537 -15.183 -37.009 1.00 96.12 461 ALA A CA 1
ATOM 3742 C C . ALA A 1 461 ? 10.882 -15.924 -37.060 1.00 96.12 461 ALA A C 1
ATOM 3744 O O . ALA A 1 461 ? 11.311 -16.336 -38.139 1.00 96.12 461 ALA A O 1
ATOM 3745 N N . LYS A 1 462 ? 11.508 -16.170 -35.903 1.00 96.56 462 LYS A N 1
ATOM 3746 C CA . LYS A 1 462 ? 12.750 -16.941 -35.804 1.00 96.56 462 LYS A CA 1
ATOM 3747 C C . LYS A 1 462 ? 12.563 -18.385 -36.276 1.00 96.56 462 LYS A C 1
ATOM 3749 O O . LYS A 1 462 ? 13.295 -18.823 -37.158 1.00 96.56 462 LYS A O 1
ATOM 3754 N N . ASN A 1 463 ? 11.537 -19.082 -35.786 1.00 95.44 463 ASN A N 1
ATOM 3755 C CA . ASN A 1 463 ? 11.215 -20.447 -36.216 1.00 95.44 463 ASN A CA 1
ATOM 3756 C C . ASN A 1 463 ? 10.928 -20.519 -37.724 1.00 95.44 463 ASN A C 1
ATOM 3758 O O . ASN A 1 463 ? 11.298 -21.483 -38.391 1.00 95.44 463 ASN A O 1
ATOM 3762 N N . ARG A 1 464 ? 10.292 -19.486 -38.293 1.00 97.38 464 ARG A N 1
ATOM 3763 C CA . ARG A 1 464 ? 10.057 -19.391 -39.739 1.00 97.38 464 ARG A CA 1
ATOM 3764 C C . ARG A 1 464 ? 11.362 -19.261 -40.522 1.00 97.38 464 ARG A C 1
ATOM 3766 O O . ARG A 1 464 ? 11.498 -19.909 -41.556 1.00 97.38 464 ARG A O 1
ATOM 3773 N N . VAL A 1 465 ? 12.307 -18.454 -40.041 1.00 96.94 465 VAL A N 1
ATOM 3774 C CA . VAL A 1 465 ? 13.640 -18.324 -40.651 1.00 96.94 465 VAL A CA 1
ATOM 3775 C C . VAL A 1 465 ? 14.409 -19.641 -40.556 1.00 96.94 465 VAL A C 1
ATOM 3777 O O . VAL A 1 465 ? 14.948 -20.091 -41.563 1.00 96.94 465 VAL A O 1
ATOM 3780 N N . GLU A 1 466 ? 14.400 -20.298 -39.394 1.00 96.81 466 GLU A N 1
ATOM 3781 C CA . GLU A 1 466 ? 15.043 -21.605 -39.197 1.00 96.81 466 GLU A CA 1
ATOM 3782 C C . GLU A 1 466 ? 14.457 -22.671 -40.140 1.00 96.81 466 GLU A C 1
ATOM 3784 O O . GLU A 1 466 ? 15.204 -23.412 -40.778 1.00 96.81 466 GLU A O 1
ATOM 3789 N N . LEU A 1 467 ? 13.130 -22.696 -40.323 1.00 97.31 467 LEU A N 1
ATOM 3790 C CA . LEU A 1 467 ? 12.469 -23.590 -41.280 1.00 97.31 467 LEU A CA 1
ATOM 3791 C C . LEU A 1 467 ? 12.869 -23.276 -42.728 1.00 97.31 467 LEU A C 1
ATOM 3793 O O . LEU A 1 467 ? 13.141 -24.195 -43.499 1.00 97.31 467 LEU A O 1
ATOM 3797 N N . MET A 1 468 ? 12.928 -21.995 -43.110 1.00 96.12 468 MET A N 1
ATOM 3798 C CA . MET A 1 468 ? 13.385 -21.594 -44.446 1.00 96.12 468 MET A CA 1
ATOM 3799 C C . MET A 1 468 ? 14.843 -22.003 -44.695 1.00 96.12 468 MET A C 1
ATOM 3801 O O . MET A 1 468 ? 15.152 -22.498 -45.777 1.00 96.12 468 MET A O 1
ATOM 3805 N N . GLN A 1 469 ? 15.719 -21.863 -43.697 1.00 96.62 469 GLN A N 1
ATOM 3806 C CA . GLN A 1 469 ? 17.114 -22.292 -43.785 1.00 96.62 469 GLN A CA 1
ATOM 3807 C C . GLN A 1 469 ? 17.232 -23.815 -43.912 1.00 96.62 469 GLN A C 1
ATOM 3809 O O . GLN A 1 469 ? 17.951 -24.296 -44.786 1.00 96.62 469 GLN A O 1
ATOM 3814 N N . ALA A 1 470 ? 16.494 -24.576 -43.098 1.00 96.38 470 ALA A N 1
ATOM 3815 C CA . ALA A 1 470 ? 16.469 -26.035 -43.178 1.00 96.38 470 ALA A CA 1
ATOM 3816 C C . ALA A 1 470 ? 15.940 -26.526 -44.537 1.00 96.38 470 ALA A C 1
ATOM 3818 O O . ALA A 1 470 ? 16.481 -27.471 -45.108 1.00 96.38 470 ALA A O 1
ATOM 3819 N N . ASN A 1 471 ? 14.920 -25.862 -45.093 1.00 96.25 471 ASN A N 1
ATOM 3820 C CA . ASN A 1 471 ? 14.406 -26.176 -46.425 1.00 96.25 471 ASN A CA 1
ATOM 3821 C C . ASN A 1 471 ? 15.434 -25.848 -47.525 1.00 96.25 471 ASN A C 1
ATOM 3823 O O . ASN A 1 471 ? 15.622 -26.649 -48.434 1.00 96.25 471 ASN A O 1
ATOM 3827 N N . SER A 1 472 ? 16.156 -24.724 -47.418 1.00 97.06 472 SER A N 1
ATOM 3828 C CA . SER A 1 472 ? 17.259 -24.395 -48.340 1.00 97.06 472 SER A CA 1
ATOM 3829 C C . SER A 1 472 ? 18.352 -25.463 -48.312 1.00 97.06 472 SER A C 1
ATOM 3831 O O . SER A 1 472 ? 18.732 -25.980 -49.356 1.00 97.06 472 SER A O 1
ATOM 3833 N N . GLN A 1 473 ? 18.792 -25.864 -47.115 1.00 96.81 473 GLN A N 1
ATOM 3834 C CA . GLN A 1 473 ? 19.790 -26.924 -46.945 1.00 96.81 473 GLN A CA 1
ATOM 3835 C C . GLN A 1 473 ? 19.308 -28.262 -47.516 1.00 96.81 473 GLN A C 1
ATOM 3837 O O . GLN A 1 473 ? 20.079 -28.984 -48.147 1.00 96.81 473 GLN A O 1
ATOM 3842 N N . LEU A 1 474 ? 18.028 -28.598 -47.326 1.00 97.69 474 LEU A N 1
ATOM 3843 C CA . LEU A 1 474 ? 17.438 -29.805 -47.896 1.00 97.69 474 LEU A CA 1
ATOM 3844 C C . LEU A 1 474 ? 17.417 -29.752 -49.429 1.00 97.69 474 LEU A C 1
ATOM 3846 O O . LEU A 1 474 ? 17.757 -30.745 -50.069 1.00 97.69 474 LEU A O 1
ATOM 3850 N N . LEU A 1 475 ? 17.043 -28.614 -50.019 1.00 97.44 475 LEU A N 1
ATOM 3851 C CA . LEU A 1 475 ? 17.055 -28.420 -51.471 1.00 97.44 475 LEU A CA 1
ATOM 3852 C C . LEU A 1 475 ? 18.471 -28.545 -52.044 1.00 97.44 475 LEU A C 1
ATOM 3854 O O . LEU A 1 475 ? 18.654 -29.247 -53.036 1.00 97.44 475 LEU A O 1
ATOM 3858 N N . GLU A 1 476 ? 19.471 -27.950 -51.393 1.00 97.31 476 GLU A N 1
ATOM 3859 C CA . GLU A 1 476 ? 20.884 -28.085 -51.770 1.00 97.31 476 GLU A CA 1
ATOM 3860 C C . GLU A 1 476 ? 21.357 -29.545 -51.690 1.00 97.31 476 GLU A C 1
ATOM 3862 O O . GLU A 1 476 ? 21.988 -30.045 -52.620 1.00 97.31 476 GLU A O 1
ATOM 3867 N N . ALA A 1 477 ? 20.999 -30.273 -50.627 1.00 97.12 477 ALA A N 1
ATOM 3868 C CA . ALA A 1 477 ? 21.343 -31.687 -50.478 1.00 97.12 477 ALA A CA 1
ATOM 3869 C C . ALA A 1 477 ? 20.660 -32.573 -51.535 1.00 97.12 477 ALA A C 1
ATOM 3871 O O . ALA A 1 477 ? 21.270 -33.509 -52.058 1.00 97.12 477 ALA A O 1
ATOM 3872 N N . ILE A 1 478 ? 19.399 -32.283 -51.874 1.00 96.19 478 ILE A N 1
ATOM 3873 C CA . ILE A 1 478 ? 18.690 -32.957 -52.968 1.00 96.19 478 ILE A CA 1
ATOM 3874 C C . ILE A 1 478 ? 19.398 -32.676 -54.292 1.00 96.19 478 ILE A C 1
ATOM 3876 O O . ILE A 1 478 ? 19.629 -33.614 -55.050 1.00 96.19 478 ILE A O 1
ATOM 3880 N N . GLN A 1 479 ? 19.777 -31.425 -54.555 1.00 96.44 479 GLN A N 1
ATOM 3881 C CA . GLN A 1 479 ? 20.478 -31.051 -55.779 1.00 96.44 479 GLN A CA 1
ATOM 3882 C C . GLN A 1 479 ? 21.826 -31.773 -55.902 1.00 96.44 479 GLN A C 1
ATOM 3884 O O . GLN A 1 479 ? 22.070 -32.418 -56.919 1.00 96.44 479 GLN A O 1
ATOM 3889 N N . GLN A 1 480 ? 22.642 -31.786 -54.845 1.00 97.19 480 GLN A N 1
ATOM 3890 C CA . GLN A 1 480 ? 23.899 -32.547 -54.813 1.00 97.19 480 GLN A CA 1
ATOM 3891 C C . GLN A 1 480 ? 23.672 -34.047 -55.046 1.00 97.19 480 GLN A C 1
ATOM 3893 O O . GLN A 1 480 ? 24.415 -34.691 -55.785 1.00 97.19 480 GLN A O 1
ATOM 3898 N N . LYS A 1 481 ? 22.623 -34.628 -54.447 1.00 97.31 481 LYS A N 1
ATOM 3899 C CA . LYS A 1 481 ? 22.269 -36.036 -54.669 1.00 97.31 481 LYS A CA 1
ATOM 3900 C C . LYS A 1 481 ? 21.863 -36.299 -56.121 1.00 97.31 481 LYS A C 1
ATOM 3902 O O . LYS A 1 481 ? 22.235 -37.336 -56.663 1.00 97.31 481 LYS A O 1
ATOM 3907 N N . VAL A 1 482 ? 21.108 -35.393 -56.743 1.00 97.69 482 VAL A N 1
ATOM 3908 C CA . VAL A 1 482 ? 20.727 -35.488 -58.161 1.00 97.69 482 VAL A CA 1
ATOM 3909 C C . VAL A 1 482 ? 21.963 -35.404 -59.056 1.00 97.69 482 VAL A C 1
ATOM 3911 O O . VAL A 1 482 ? 22.101 -36.226 -59.955 1.00 97.69 482 VAL A O 1
ATOM 3914 N N . GLU A 1 483 ? 22.892 -34.488 -58.781 1.00 96.62 483 GLU A N 1
ATOM 3915 C CA . GLU A 1 483 ? 24.154 -34.365 -59.521 1.00 96.62 483 GLU A CA 1
ATOM 3916 C C . GLU A 1 483 ? 25.009 -35.639 -59.415 1.00 96.62 483 GLU A C 1
ATOM 3918 O O . GLU A 1 483 ? 25.517 -36.128 -60.421 1.00 96.62 483 GLU A O 1
ATOM 3923 N N . LEU A 1 484 ? 25.119 -36.236 -58.223 1.00 96.69 484 LEU A N 1
ATOM 3924 C CA . LEU A 1 484 ? 25.826 -37.508 -58.034 1.00 96.69 484 LEU A CA 1
ATOM 3925 C C . LEU A 1 484 ? 25.137 -38.680 -58.746 1.00 96.69 484 LEU A C 1
ATOM 3927 O O . LEU A 1 484 ? 25.821 -39.545 -59.290 1.00 96.69 484 LEU A O 1
ATOM 3931 N N . LEU A 1 485 ? 23.800 -38.721 -58.757 1.00 95.62 485 LEU A N 1
ATOM 3932 C CA . LEU A 1 485 ? 23.047 -39.726 -59.512 1.00 95.62 485 LEU A CA 1
ATOM 3933 C C . LEU A 1 485 ? 23.290 -39.583 -61.019 1.00 95.62 485 LEU A C 1
ATOM 3935 O O . LEU A 1 485 ? 23.582 -40.582 -61.667 1.00 95.62 485 LEU A O 1
ATOM 3939 N N . GLN A 1 486 ? 23.265 -38.359 -61.554 1.00 96.12 486 GLN A N 1
ATOM 3940 C CA . GLN A 1 486 ? 23.594 -38.093 -62.959 1.00 96.12 486 GLN A CA 1
ATOM 3941 C C . GLN A 1 486 ? 25.034 -38.498 -63.296 1.00 96.12 486 GLN A C 1
ATOM 3943 O O . GLN A 1 486 ? 25.279 -39.106 -64.334 1.00 96.12 486 GLN A O 1
ATOM 3948 N N . GLN A 1 487 ? 25.993 -38.215 -62.408 1.00 96.81 487 GLN A N 1
ATOM 3949 C CA . GLN A 1 487 ? 27.372 -38.674 -62.580 1.00 96.81 487 GLN A CA 1
ATOM 3950 C C . GLN A 1 487 ? 27.452 -40.204 -62.590 1.00 96.81 487 GLN A C 1
ATOM 3952 O O . GLN A 1 487 ? 28.113 -40.762 -63.456 1.00 96.81 487 GLN A O 1
ATOM 3957 N N . LEU A 1 488 ? 26.776 -40.900 -61.671 1.00 95.94 488 LEU A N 1
ATOM 3958 C CA . LEU A 1 488 ? 26.749 -42.366 -61.647 1.00 95.94 488 LEU A CA 1
ATOM 3959 C C . LEU A 1 488 ? 26.125 -42.960 -62.913 1.00 95.94 488 LEU A C 1
ATOM 3961 O O . LEU A 1 488 ? 26.659 -43.935 -63.435 1.00 95.94 488 LEU A O 1
ATOM 3965 N N . GLU A 1 489 ? 25.038 -42.376 -63.418 1.00 95.75 489 GLU A N 1
ATOM 3966 C CA . GLU A 1 489 ? 24.437 -42.766 -64.698 1.00 95.75 489 GLU A CA 1
ATOM 3967 C C . GLU A 1 489 ? 25.426 -42.577 -65.855 1.00 95.75 489 GLU A C 1
ATOM 3969 O O . GLU A 1 489 ? 25.581 -43.482 -66.673 1.00 95.75 489 GLU A O 1
ATOM 3974 N N . GLN A 1 490 ? 26.169 -41.466 -65.881 1.00 95.00 490 GLN A N 1
ATOM 3975 C CA . GLN A 1 490 ? 27.223 -41.239 -66.874 1.00 95.00 490 GLN A CA 1
ATOM 3976 C C . GLN A 1 490 ? 28.347 -42.280 -66.766 1.00 95.00 490 GLN A C 1
ATOM 3978 O O . GLN A 1 490 ? 28.707 -42.899 -67.760 1.00 95.00 490 GLN A O 1
ATOM 3983 N N . TRP A 1 491 ? 28.856 -42.543 -65.559 1.00 95.81 491 TRP A N 1
ATOM 3984 C CA . TRP A 1 491 ? 29.859 -43.589 -65.321 1.00 95.81 491 TRP A CA 1
ATOM 3985 C C . TRP A 1 491 ? 29.350 -44.977 -65.721 1.00 95.81 491 TRP A C 1
ATOM 3987 O O . TRP A 1 491 ? 30.118 -45.801 -66.218 1.00 95.81 491 TRP A O 1
ATOM 3997 N N . GLN A 1 492 ? 28.062 -45.254 -65.498 1.00 95.19 492 GLN A N 1
ATOM 3998 C CA . GLN A 1 492 ? 27.434 -46.490 -65.932 1.00 95.19 492 GLN A CA 1
ATOM 3999 C C . GLN A 1 492 ? 27.459 -46.584 -67.460 1.00 95.19 492 GLN A C 1
ATOM 4001 O O . GLN A 1 492 ? 27.870 -47.625 -67.966 1.00 95.19 492 GLN A O 1
ATOM 4006 N N . ILE A 1 493 ? 27.065 -45.532 -68.183 1.00 95.62 493 ILE A N 1
ATOM 4007 C CA . ILE A 1 493 ? 27.117 -45.489 -69.652 1.00 95.62 493 ILE A CA 1
ATOM 4008 C C . ILE A 1 493 ? 28.553 -45.716 -70.140 1.00 95.62 493 ILE A C 1
ATOM 4010 O O . ILE A 1 493 ? 28.781 -46.652 -70.902 1.00 95.62 493 ILE A O 1
ATOM 4014 N N . ASP A 1 494 ? 29.525 -44.969 -69.615 1.00 96.00 494 ASP A N 1
ATOM 4015 C CA . ASP A 1 494 ? 30.938 -45.076 -70.003 1.00 96.00 494 ASP A CA 1
ATOM 4016 C C . ASP A 1 494 ? 31.504 -46.492 -69.754 1.00 96.00 494 ASP A C 1
ATOM 4018 O O . ASP A 1 494 ? 32.268 -47.029 -70.558 1.00 96.00 494 ASP A O 1
ATOM 4022 N N . MET A 1 495 ? 31.122 -47.146 -68.648 1.00 92.06 495 MET A N 1
ATOM 4023 C CA . MET A 1 495 ? 31.511 -48.537 -68.375 1.00 92.06 495 MET A CA 1
ATOM 4024 C C . MET A 1 495 ? 30.850 -49.532 -69.332 1.00 92.06 495 MET A C 1
ATOM 4026 O O . MET A 1 495 ? 31.503 -50.496 -69.734 1.00 92.06 495 MET A O 1
ATOM 4030 N N . HIS A 1 496 ? 29.580 -49.328 -69.701 1.00 91.56 496 HIS A N 1
ATOM 4031 C CA . HIS A 1 496 ? 28.916 -50.164 -70.706 1.00 91.56 496 HIS A CA 1
ATOM 4032 C C . HIS A 1 496 ? 29.596 -50.005 -72.069 1.00 91.56 496 HIS A C 1
ATOM 4034 O O . HIS A 1 496 ? 29.918 -51.016 -72.687 1.00 91.56 496 HIS A O 1
ATOM 4040 N N . GLU A 1 497 ? 29.910 -48.776 -72.488 1.00 93.50 497 GLU A N 1
ATOM 4041 C CA . GLU A 1 497 ? 30.662 -48.506 -73.720 1.00 93.50 497 GLU A CA 1
ATOM 4042 C C . GLU A 1 497 ? 32.041 -49.173 -73.703 1.00 93.50 497 GLU A C 1
ATOM 4044 O O . GLU A 1 497 ? 32.429 -49.825 -74.671 1.00 93.50 497 GLU A O 1
ATOM 4049 N N . LEU A 1 498 ? 32.764 -49.103 -72.581 1.00 94.25 498 LEU A N 1
ATOM 4050 C CA . LEU A 1 498 ? 34.066 -49.753 -72.433 1.00 94.25 498 LEU A CA 1
ATOM 4051 C C . LEU A 1 498 ? 33.959 -51.283 -72.498 1.00 94.25 498 LEU A C 1
ATOM 4053 O O . LEU A 1 498 ? 34.822 -51.940 -73.085 1.00 94.25 498 LEU A O 1
ATOM 4057 N N . ILE A 1 499 ? 32.907 -51.872 -71.923 1.00 91.62 499 ILE A N 1
ATOM 4058 C CA . ILE A 1 499 ? 32.631 -53.311 -72.034 1.00 91.62 499 ILE A CA 1
ATOM 4059 C C . ILE A 1 499 ? 32.283 -53.681 -73.484 1.00 91.62 499 ILE A C 1
ATOM 4061 O O . ILE A 1 499 ? 32.799 -54.679 -73.992 1.00 91.62 499 ILE A O 1
ATOM 4065 N N . GLU A 1 500 ? 31.451 -52.894 -74.169 1.00 91.69 500 GLU A N 1
ATOM 4066 C CA . GLU A 1 500 ? 31.120 -53.089 -75.585 1.00 91.69 500 GLU A CA 1
ATOM 4067 C C . GLU A 1 500 ? 32.363 -52.985 -76.476 1.00 91.69 500 GLU A C 1
ATOM 4069 O O . GLU A 1 500 ? 32.577 -53.836 -77.344 1.00 91.69 500 GLU A O 1
ATOM 4074 N N . GLU A 1 501 ? 33.235 -52.009 -76.224 1.00 90.56 501 GLU A N 1
ATOM 4075 C CA . GLU A 1 501 ? 34.496 -51.829 -76.938 1.00 90.56 501 GLU A CA 1
ATOM 4076 C C . GLU A 1 501 ? 35.469 -52.980 -76.656 1.00 90.56 501 GLU A C 1
ATOM 4078 O O . GLU A 1 501 ? 36.084 -53.510 -77.583 1.00 90.56 501 GLU A O 1
ATOM 4083 N N . GLN A 1 502 ? 35.560 -53.455 -75.408 1.00 87.94 502 GLN A N 1
ATOM 4084 C CA . GLN A 1 502 ? 36.329 -54.654 -75.068 1.00 87.94 502 GLN A CA 1
ATOM 4085 C C . GLN A 1 502 ? 35.776 -55.908 -75.751 1.00 87.94 502 GLN A C 1
ATOM 4087 O O . GLN A 1 502 ? 36.561 -56.701 -76.272 1.00 87.94 502 GLN A O 1
ATOM 4092 N N . MET A 1 503 ? 34.455 -56.101 -75.793 1.00 83.81 503 MET A N 1
ATOM 4093 C CA . MET A 1 503 ? 33.831 -57.218 -76.509 1.00 83.81 503 MET A CA 1
ATOM 4094 C C . MET A 1 503 ? 34.092 -57.133 -78.016 1.00 83.81 503 MET A C 1
ATOM 4096 O O . MET A 1 503 ? 34.488 -58.130 -78.619 1.00 83.81 503 MET A O 1
ATOM 4100 N N . LYS A 1 504 ? 33.956 -55.947 -78.620 1.00 87.75 504 LYS A N 1
ATOM 4101 C CA . LYS A 1 504 ? 34.265 -55.697 -80.034 1.00 87.75 504 LYS A CA 1
ATOM 4102 C C . LYS A 1 504 ? 35.741 -55.940 -80.337 1.00 87.75 504 LYS A C 1
ATOM 4104 O O . LYS A 1 504 ? 36.052 -56.607 -81.319 1.00 87.75 504 LYS A O 1
ATOM 4109 N N . ASN A 1 505 ? 36.650 -55.478 -79.480 1.00 84.00 505 ASN A N 1
ATOM 4110 C CA . ASN A 1 505 ? 38.086 -55.717 -79.608 1.00 84.00 505 ASN A CA 1
ATOM 4111 C C . ASN A 1 505 ? 38.429 -57.197 -79.452 1.00 84.00 505 ASN A C 1
ATOM 4113 O O . ASN A 1 505 ? 39.207 -57.710 -80.242 1.00 84.00 505 ASN A O 1
ATOM 4117 N N . LYS A 1 506 ? 37.803 -57.921 -78.519 1.00 81.56 506 LYS A N 1
ATOM 4118 C CA . LYS A 1 506 ? 37.953 -59.379 -78.386 1.00 81.56 506 LYS A CA 1
ATOM 4119 C C . LYS A 1 506 ? 37.444 -60.119 -79.620 1.00 81.56 506 LYS A C 1
ATOM 4121 O O . LYS A 1 506 ? 38.104 -61.055 -80.058 1.00 81.56 506 LYS A O 1
ATOM 4126 N N . LEU A 1 507 ? 36.306 -59.705 -80.180 1.00 73.69 507 LEU A N 1
ATOM 4127 C CA . LEU A 1 507 ? 35.744 -60.271 -81.409 1.00 73.69 507 LEU A CA 1
ATOM 4128 C C . LEU A 1 507 ? 36.642 -59.970 -82.623 1.00 73.69 507 LEU A C 1
ATOM 4130 O O . LEU A 1 507 ? 36.862 -60.830 -83.470 1.00 73.69 507 LEU A O 1
ATOM 4134 N N . ASN A 1 508 ? 37.227 -58.772 -82.673 1.00 73.69 508 ASN A N 1
ATOM 4135 C CA . ASN A 1 508 ? 38.199 -58.382 -83.690 1.00 73.69 508 ASN A CA 1
ATOM 4136 C C . ASN A 1 508 ? 39.534 -59.115 -83.519 1.00 73.69 508 ASN A C 1
ATOM 4138 O O . ASN A 1 508 ? 40.107 -59.530 -84.516 1.00 73.69 508 ASN A O 1
ATOM 4142 N N . GLU A 1 509 ? 40.028 -59.318 -82.295 1.00 65.88 509 GLU A N 1
ATOM 4143 C CA . GLU A 1 509 ? 41.258 -60.061 -81.979 1.00 65.88 509 GLU A CA 1
ATOM 4144 C C . GLU A 1 509 ? 41.122 -61.557 -82.274 1.00 65.88 509 GLU A C 1
ATOM 4146 O O . GLU A 1 509 ? 42.069 -62.173 -82.762 1.00 65.88 509 GLU A O 1
ATOM 4151 N N . THR A 1 510 ? 39.962 -62.165 -82.012 1.00 59.44 510 THR A N 1
ATOM 4152 C CA . THR A 1 510 ? 39.694 -63.552 -82.424 1.00 59.44 510 THR A CA 1
ATOM 4153 C C . THR A 1 510 ? 39.525 -63.666 -83.936 1.00 59.44 510 THR A C 1
ATOM 4155 O O . THR A 1 510 ? 39.999 -64.642 -84.514 1.00 59.44 510 THR A O 1
ATOM 4158 N N . SER A 1 511 ? 38.957 -62.651 -84.593 1.00 54.28 511 SER A N 1
ATOM 4159 C CA . SER A 1 511 ? 38.897 -62.575 -86.058 1.00 54.28 511 SER A CA 1
ATOM 4160 C C . SER A 1 511 ? 40.281 -62.328 -86.697 1.00 54.28 511 SER A C 1
ATOM 4162 O O . SER A 1 511 ? 40.599 -62.900 -87.737 1.00 54.28 511 SER A O 1
ATOM 4164 N N . THR A 1 512 ? 41.168 -61.556 -86.053 1.00 52.38 512 THR A N 1
ATOM 4165 C CA . THR A 1 512 ? 42.511 -61.205 -86.574 1.00 52.38 512 THR A CA 1
ATOM 4166 C C . THR A 1 512 ? 43.625 -62.181 -86.180 1.00 52.38 512 THR A C 1
ATOM 4168 O O . THR A 1 512 ? 44.603 -62.298 -86.914 1.00 52.38 512 THR A O 1
ATOM 4171 N N . LYS A 1 513 ? 43.485 -62.986 -85.114 1.00 47.69 513 LYS A N 1
ATOM 4172 C CA . LYS A 1 513 ? 44.440 -64.071 -84.786 1.00 47.69 513 LYS A CA 1
ATOM 4173 C C . LYS A 1 513 ? 44.484 -65.216 -85.808 1.00 47.69 513 LYS A C 1
ATOM 4175 O O . LYS A 1 513 ? 45.376 -66.055 -85.720 1.00 47.69 513 LYS A O 1
ATOM 4180 N N . MET A 1 514 ? 43.585 -65.237 -86.794 1.00 43.56 514 MET A N 1
ATOM 4181 C CA . MET A 1 514 ? 43.670 -66.133 -87.955 1.00 43.56 514 MET A CA 1
ATOM 4182 C C . MET A 1 514 ? 44.659 -65.661 -89.037 1.00 43.56 514 MET A C 1
ATOM 4184 O O . MET A 1 514 ? 44.928 -66.427 -89.958 1.00 43.56 514 MET A O 1
ATOM 4188 N N . GLN A 1 515 ? 45.264 -64.468 -88.939 1.00 42.50 515 GLN A N 1
ATOM 4189 C CA . GLN A 1 515 ? 46.315 -64.040 -89.872 1.00 42.50 515 GLN A CA 1
ATOM 4190 C C . GLN A 1 515 ? 47.438 -63.276 -89.157 1.00 42.50 515 GLN A C 1
ATOM 4192 O O . GLN A 1 515 ? 47.291 -62.149 -88.702 1.00 42.50 515 GLN A O 1
ATOM 4197 N N . SE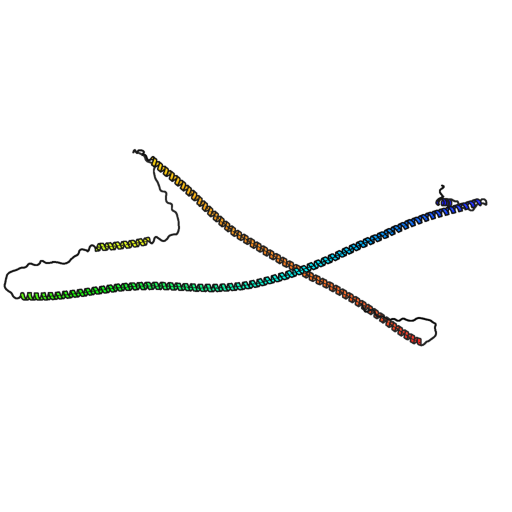R A 1 516 ? 48.603 -63.912 -89.085 1.00 32.69 516 SER A N 1
ATOM 4198 C CA . SER A 1 516 ? 49.884 -63.330 -88.667 1.00 32.69 516 SER A CA 1
ATOM 4199 C C . SER A 1 516 ? 50.934 -63.687 -89.735 1.00 32.69 516 SER A C 1
ATOM 4201 O O . SER A 1 516 ? 50.667 -64.592 -90.530 1.00 32.69 516 SER A O 1
ATOM 4203 N N . PRO A 1 517 ? 52.180 -63.172 -89.706 1.00 52.81 517 PRO A N 1
ATOM 4204 C CA . PRO A 1 517 ? 52.711 -61.855 -89.298 1.00 52.81 517 PRO A CA 1
ATOM 4205 C C . PRO A 1 517 ? 53.790 -61.337 -90.301 1.00 52.81 517 PRO A C 1
ATOM 4207 O O . PRO A 1 517 ? 54.032 -61.993 -91.312 1.00 52.81 517 PRO A O 1
ATOM 4210 N N . SER A 1 518 ? 54.481 -60.213 -89.991 1.00 31.02 518 SER A N 1
ATOM 4211 C CA . SER A 1 518 ? 55.892 -59.810 -90.338 1.00 31.02 518 SER A CA 1
ATOM 4212 C C . SER A 1 518 ? 55.970 -58.297 -90.655 1.00 31.02 518 SER A C 1
ATOM 4214 O O . SER A 1 518 ? 55.114 -57.833 -91.391 1.00 31.02 518 SER A O 1
ATOM 4216 N N . LYS A 1 519 ? 56.919 -57.429 -90.250 1.00 37.28 519 LYS A N 1
ATOM 4217 C CA . LYS A 1 519 ? 58.276 -57.471 -89.644 1.00 37.28 519 LYS A CA 1
ATOM 4218 C C . LYS A 1 519 ? 58.602 -56.047 -89.097 1.00 37.28 519 LYS A C 1
ATOM 4220 O O . LYS A 1 519 ? 58.234 -55.076 -89.741 1.00 37.28 519 LYS A O 1
ATOM 4225 N N . GLN A 1 520 ? 59.095 -55.909 -87.855 1.00 36.94 520 GLN A N 1
ATOM 4226 C CA . GLN A 1 520 ? 60.465 -55.488 -87.431 1.00 36.94 520 GLN A CA 1
ATOM 4227 C C . GLN A 1 520 ? 60.915 -54.048 -87.801 1.00 36.94 520 GLN A C 1
ATOM 4229 O O . GLN A 1 520 ? 61.054 -53.746 -88.976 1.00 36.94 520 GLN A O 1
ATOM 4234 N N . GLN A 1 521 ? 61.014 -53.120 -86.824 1.00 38.34 521 GLN A N 1
ATOM 4235 C CA . GLN A 1 521 ? 62.186 -52.733 -85.968 1.00 38.34 521 GLN A CA 1
ATOM 4236 C C . GLN A 1 521 ? 63.018 -51.591 -86.606 1.00 38.34 521 GLN A C 1
ATOM 4238 O O . GLN A 1 521 ? 63.196 -51.602 -87.812 1.00 38.34 521 GLN A O 1
ATOM 4243 N N . THR A 1 522 ? 63.478 -50.535 -85.912 1.00 33.06 522 THR A N 1
ATOM 4244 C CA . THR A 1 522 ? 64.492 -50.479 -84.821 1.00 33.06 522 THR A CA 1
ATOM 4245 C C . THR A 1 522 ? 64.453 -49.099 -84.094 1.00 33.06 522 THR A C 1
ATOM 4247 O O . THR A 1 522 ? 64.393 -48.082 -84.774 1.00 33.06 522 THR A O 1
ATOM 4250 N N . SER A 1 523 ? 64.297 -49.023 -82.755 1.00 37.44 523 SER A N 1
ATOM 4251 C CA . SER A 1 523 ? 65.325 -48.757 -81.694 1.00 37.44 523 SER A CA 1
ATOM 4252 C C . SER A 1 523 ? 65.743 -47.271 -81.514 1.00 37.44 523 SER A C 1
ATOM 4254 O O . SER A 1 523 ? 66.001 -46.618 -82.510 1.00 37.44 523 SER A O 1
ATOM 4256 N N . SER A 1 524 ? 65.905 -46.656 -80.329 1.00 36.72 524 SER A N 1
ATOM 4257 C CA . SER A 1 524 ? 66.209 -47.156 -78.970 1.00 36.72 524 SER A CA 1
ATOM 4258 C C . SER A 1 524 ? 66.148 -46.043 -77.890 1.00 36.72 524 SER A C 1
ATOM 4260 O O . SER A 1 524 ? 66.492 -44.904 -78.187 1.00 36.72 524 SER A O 1
ATOM 4262 N N . SER A 1 525 ? 65.881 -46.470 -76.634 1.00 34.72 525 SER A N 1
ATOM 4263 C CA . SER A 1 525 ? 66.406 -45.999 -75.314 1.00 34.72 525 SER A CA 1
ATOM 4264 C C . SER A 1 525 ? 66.098 -44.570 -74.834 1.00 34.72 525 SER A C 1
ATOM 4266 O O . SER A 1 525 ? 66.247 -43.631 -75.593 1.00 34.72 525 SER A O 1
ATOM 4268 N N . SER A 1 526 ? 65.804 -44.246 -73.569 1.00 33.84 526 SER A N 1
ATOM 4269 C CA . SER A 1 526 ? 65.689 -44.903 -72.244 1.00 33.84 526 SER A CA 1
ATOM 4270 C C . SER A 1 526 ? 65.362 -43.733 -71.283 1.00 33.84 526 SER A C 1
ATOM 4272 O O . SER A 1 526 ? 65.911 -42.661 -71.498 1.00 33.84 526 SER A O 1
ATOM 4274 N N . THR A 1 527 ? 64.481 -43.802 -70.283 1.00 37.81 527 THR A N 1
ATOM 4275 C CA . THR A 1 527 ? 64.789 -44.306 -68.933 1.00 37.81 527 THR A CA 1
ATOM 4276 C C . THR A 1 527 ? 63.525 -44.357 -68.065 1.00 37.81 527 THR A C 1
ATOM 4278 O O . THR A 1 527 ? 62.578 -43.590 -68.203 1.00 37.81 527 THR A O 1
ATOM 4281 N N . SER A 1 528 ? 63.553 -45.315 -67.153 1.00 34.41 528 SER A N 1
ATOM 4282 C CA . SER A 1 528 ? 62.539 -45.720 -66.192 1.00 34.41 528 SER A CA 1
ATOM 4283 C C . SER A 1 528 ? 62.593 -44.958 -64.857 1.00 34.41 528 SER A C 1
ATOM 4285 O O . SER A 1 528 ? 63.635 -44.437 -64.475 1.00 34.41 528 SER A O 1
ATOM 4287 N N . THR A 1 529 ? 61.512 -45.122 -64.082 1.00 38.09 529 THR A N 1
ATOM 4288 C CA . THR A 1 529 ? 61.373 -45.011 -62.609 1.00 38.09 529 THR A CA 1
ATOM 4289 C C . THR A 1 529 ? 61.001 -43.648 -62.006 1.00 38.09 529 THR A C 1
ATOM 4291 O O . THR A 1 529 ? 61.841 -42.785 -61.805 1.00 38.09 529 THR A O 1
ATOM 4294 N N . ASN A 1 530 ? 59.747 -43.509 -61.551 1.00 37.25 530 ASN A N 1
ATOM 4295 C CA . ASN A 1 530 ? 59.465 -43.572 -60.110 1.00 37.25 530 ASN A CA 1
ATOM 4296 C C . ASN A 1 530 ? 57.959 -43.656 -59.811 1.00 37.25 530 ASN A C 1
ATOM 4298 O O . ASN A 1 530 ? 57.195 -42.725 -60.040 1.00 37.25 530 ASN A O 1
ATOM 4302 N N . ARG A 1 531 ? 57.551 -44.789 -59.231 1.00 45.94 531 ARG A N 1
ATOM 4303 C CA . ARG A 1 531 ? 56.302 -44.924 -58.479 1.00 45.94 531 ARG A CA 1
ATOM 4304 C C . ARG A 1 531 ? 56.516 -44.297 -57.104 1.00 45.94 531 ARG A C 1
ATOM 4306 O O . ARG A 1 531 ? 57.378 -44.777 -56.373 1.00 45.94 531 ARG A O 1
ATOM 4313 N N . ARG A 1 532 ? 55.675 -43.345 -56.697 1.00 44.38 532 ARG A N 1
ATOM 4314 C CA . ARG A 1 532 ? 55.309 -43.176 -55.283 1.00 44.38 532 ARG A CA 1
ATOM 4315 C C . ARG A 1 532 ? 53.829 -42.840 -55.157 1.00 44.38 532 ARG A C 1
ATOM 4317 O O . ARG A 1 532 ? 53.375 -41.769 -55.529 1.00 44.38 532 ARG A O 1
ATOM 4324 N N . SER A 1 533 ? 53.113 -43.813 -54.609 1.00 48.47 533 SER A N 1
ATOM 4325 C CA . SER A 1 533 ? 51.836 -43.662 -53.929 1.00 48.47 533 SER A CA 1
ATOM 4326 C C . SER A 1 533 ? 51.917 -42.598 -52.833 1.00 48.47 533 SER A C 1
ATOM 4328 O O . SER A 1 533 ? 52.902 -42.598 -52.088 1.00 48.47 533 SER A O 1
ATOM 4330 N N . ARG A 1 534 ? 50.845 -41.821 -52.654 1.00 48.03 534 ARG A N 1
ATOM 4331 C CA . ARG A 1 534 ? 50.082 -41.700 -51.393 1.00 48.03 534 ARG A CA 1
ATOM 4332 C C . ARG A 1 534 ? 48.943 -40.693 -51.590 1.00 48.03 534 ARG A C 1
ATOM 4334 O O . ARG A 1 534 ? 49.060 -39.515 -51.294 1.00 48.03 534 ARG A O 1
ATOM 4341 N N . LEU A 1 535 ? 47.846 -41.222 -52.127 1.00 49.22 535 LEU A N 1
ATOM 4342 C CA . LEU A 1 535 ? 46.484 -40.837 -51.769 1.00 49.22 535 LEU A CA 1
ATOM 4343 C C . LEU A 1 535 ? 46.307 -41.149 -50.277 1.00 49.22 535 LEU A C 1
ATOM 4345 O O . LEU A 1 535 ? 46.390 -42.326 -49.934 1.00 49.22 535 LEU A O 1
ATOM 4349 N N . LEU A 1 536 ? 46.153 -40.126 -49.432 1.00 51.62 536 LEU A N 1
ATOM 4350 C CA . LEU A 1 536 ? 45.483 -40.130 -48.117 1.00 51.62 536 LEU A CA 1
ATOM 4351 C C . LEU A 1 536 ? 45.819 -38.809 -47.411 1.00 51.62 536 LEU A C 1
ATOM 4353 O O . LEU A 1 536 ? 46.806 -38.746 -46.688 1.00 51.62 536 LEU A O 1
ATOM 4357 N N . ASP A 1 537 ? 45.020 -37.767 -47.658 1.00 49.00 537 ASP A N 1
ATOM 4358 C CA . ASP A 1 537 ? 44.989 -36.568 -46.800 1.00 49.00 537 ASP A CA 1
ATOM 4359 C C . ASP A 1 537 ? 43.673 -35.775 -46.954 1.00 49.00 537 ASP A C 1
ATOM 4361 O O . ASP A 1 537 ? 43.651 -34.557 -47.095 1.00 49.00 537 ASP A O 1
ATOM 4365 N N . ILE A 1 538 ? 42.533 -36.479 -46.974 1.00 48.22 538 ILE A N 1
ATOM 4366 C CA . ILE A 1 538 ? 41.196 -35.851 -46.991 1.00 48.22 538 ILE A CA 1
ATOM 4367 C C . ILE A 1 538 ? 40.284 -36.562 -45.989 1.00 48.22 538 ILE A C 1
ATOM 4369 O O . ILE A 1 538 ? 39.292 -37.171 -46.360 1.00 48.22 538 ILE A O 1
ATOM 4373 N N . PHE A 1 539 ? 40.656 -36.535 -44.712 1.00 44.78 539 PHE A N 1
ATOM 4374 C CA . PHE A 1 539 ? 39.722 -36.691 -43.591 1.00 44.78 539 PHE A CA 1
ATOM 4375 C C . PHE A 1 539 ? 40.362 -36.062 -42.352 1.00 44.78 539 PHE A C 1
ATOM 4377 O O . PHE A 1 539 ? 40.889 -36.766 -41.500 1.00 44.78 539 PHE A O 1
ATOM 4384 N N . LEU A 1 540 ? 40.383 -34.725 -42.311 1.00 50.59 540 LEU A N 1
ATOM 4385 C CA . LEU A 1 540 ? 40.499 -33.902 -41.098 1.00 50.59 540 LEU A CA 1
ATOM 4386 C C . LEU A 1 540 ? 40.333 -32.417 -41.465 1.00 50.59 540 LEU A C 1
ATOM 4388 O O . LEU A 1 540 ? 41.296 -31.652 -41.509 1.00 50.59 540 LEU A O 1
ATOM 4392 N N . ARG A 1 541 ? 39.088 -32.015 -41.727 1.00 43.44 541 ARG A N 1
ATOM 4393 C CA . ARG A 1 541 ? 38.512 -30.778 -41.187 1.00 43.44 541 ARG A CA 1
ATOM 4394 C C . ARG A 1 541 ? 37.005 -30.768 -41.339 1.00 43.44 541 ARG A C 1
ATOM 4396 O O . ARG A 1 541 ? 36.544 -31.049 -42.464 1.00 43.44 541 ARG A O 1
#

Sequence (541 aa):
SRSKPTLEDYIIDMETRPPDDGTSGPKDVWAQLHQKEADLLLAAELGKALLEKNEELKKQQEKLVDDYNIKIEKLEQERHILKRQLEITTSENEAIILELQADIKHLRNKLDIQEQQMRQTEREKNALIEELTAQNTRLSNELQKSNLSEMQLTAQLQEIKDQCNRRNMSIQDHVNSLDSLKNELRFILEKKNDLENRLHYSLSEKESLSIALSEASERIHMLERSTREQDTKFKMTIQTLDRLERENGTLSERLESFDSQRSLSDMHSSSLQQEMNCEYEDMNTNSKDERYFNFYKEAQSVYKQLKTLCQTLNSTHHDDDSGLHSDISLSSIENTSTSSPQQEANNESKFARGMLSSSADELVHIIMNMDALQFKTMFEQTRSML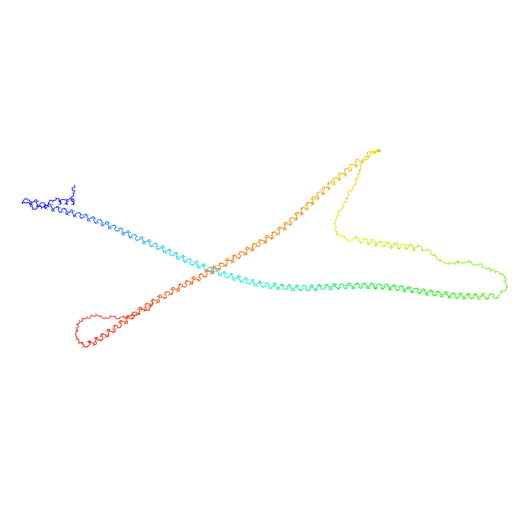LDQEDELKKKQDAIMQLESKLSVNEIELRSAIEERNQARDDASHSSLALDETVQQARKDRDLAVERRTKAEVELAKNRVELMQANSQLLEAIQQKVELLQQLEQWQIDMHELIEEQMKNKLNETSTKMQSPSKQQTSSSSTSTNRRSRLLDIFLR

Secondary structure (DSSP, 8-state):
-PPPPPHHHHHHHHHTSPP------SS-HHHHHHHHHHHHHHHHHHHHHHHHHHHHHHHHHHHHHHHHHHHHHHHHHHHHHHHHHHHHHHHHHHHHHHHHHHHHHHHHHHHHHHHHHHHHHHHHHHHHHHHHHHHHHHHHHHHHHHHHHHHHHHHHHHHHHHHHHHHHHHHHHHHHHHHHHHHHHHHHHHHHHHHHHHHHHHHHHHHHHHHHHHHHHHHHHHHHHHHHHHHHHHHHHHHHHHHHHHHHHHHHHHHHHHTTS-------------------------TTHHHHHHHHHHHHHHHHHHHHHHHHHHSSSS----------------------------------TTHHHHHHHHHHHHHHHHHHHHHHHHHHHHHHHHHHHHHHHHHHHHHHHHHHHHHHHHHHHHHHHHHHHHHHHHHHHHHHHHHHHHHHHHHHHHHHHHHHHHHHHHHHHHHHHHHHHHHHHHHHHHHHHHHHHHHHHHHHHHHHHHHHHHHHHHHHHHHHTTS-----------------------S--